Protein AF-A0A9W6ZGN6-F1 (afdb_monomer)

Solvent-accessible surface area (backbone atoms only — not comparable to full-atom values): 25791 Å² total; per-residue (Å²): 91,82,48,74,47,78,44,85,49,78,82,94,48,70,31,32,33,36,46,29,31,39,51,71,54,71,51,73,57,96,90,24,52,32,38,39,39,40,37,37,35,49,91,75,52,91,67,89,81,84,84,66,90,76,52,91,76,38,47,72,23,43,43,41,33,40,36,38,42,34,40,77,48,103,58,26,39,36,41,38,43,40,42,39,45,36,66,83,51,76,71,81,54,70,70,57,54,53,50,54,52,52,54,51,51,53,52,50,52,50,49,55,60,72,64,68,60,94,90,59,56,74,50,79,46,83,48,81,49,81,52,60,73,59,92,75,60,66,71,59,49,67,66,42,50,60,62,65,48,44,51,58,51,52,48,55,59,67,72,49,56,57,70,60,53,49,51,47,54,36,50,55,44,18,48,42,54,67,73,51,52,78,77,58,86,78,53,74,66,57,50,51,49,45,49,55,52,47,51,63,52,52,55,57,61,73,44,77,81,68,59,43,81,47,90,49,95,48,91,73,40,48,34,32,35,36,74,50,72,40,82,88,79,65,33,54,37,38,37,37,38,29,39,38,72,36,63,34,45,48,38,51,56,50,25,51,64,70,57,64,76,40,68,69,51,45,49,46,31,46,77,74,60,35,33,77,49,71,50,76,47,76,75,57,99,48,32,30,40,41,35,41,29,33,41,83,84,49,89,93,59,55,33,37,33,41,44,23,43,32,41,47,46,68,82,53,100,50,33,39,38,39,32,30,37,68,42,91,73,92,74,83,70,81,80,60,84,84,86,62,54,80,40,77,29,46,49,38,37,39,36,42,30,34,56,49,75,60,56,95,87,34,45,23,18,38,38,42,40,38,37,39,37,31,68,68,62,93,75,56,71,71,57,50,59,56,48,49,52,60,58,49,46,52,57,53,55,54,40,63,71,42,62,47,64,70,58,54,52,50,51,51,52,51,52,54,49,52,52,52,51,54,52,48,52,53,51,49,50,52,49,52,51,55,51,53,57,52,54,71,68,70,63,88,78,74,78,95,74,90,80,85,75,81,87,128

Structure (mmCIF, N/CA/C/O backbone):
data_AF-A0A9W6ZGN6-F1
#
_entry.id   AF-A0A9W6ZGN6-F1
#
loop_
_atom_site.group_PDB
_atom_site.id
_atom_site.type_symbol
_atom_site.label_atom_id
_atom_site.label_alt_id
_atom_site.label_comp_id
_atom_site.label_asym_id
_atom_site.label_entity_id
_atom_site.label_seq_id
_atom_site.pdbx_PDB_ins_code
_atom_site.Cartn_x
_atom_site.Cartn_y
_atom_site.Cartn_z
_atom_site.occupancy
_atom_site.B_iso_or_equiv
_atom_site.auth_seq_id
_atom_site.auth_comp_id
_atom_site.auth_asym_id
_atom_site.auth_atom_id
_atom_site.pdbx_PDB_model_num
ATOM 1 N N . MET A 1 1 ? 39.807 -10.644 -32.190 1.00 73.75 1 MET A N 1
ATOM 2 C CA . MET A 1 1 ? 38.924 -11.715 -32.711 1.00 73.75 1 MET A CA 1
ATOM 3 C C . MET A 1 1 ? 38.184 -11.193 -33.936 1.00 73.75 1 MET A C 1
ATOM 5 O O . MET A 1 1 ? 37.802 -10.031 -33.918 1.00 73.75 1 MET A O 1
ATOM 9 N N . GLN A 1 2 ? 38.029 -11.990 -34.997 1.00 80.31 2 GLN A N 1
ATOM 10 C CA . GLN A 1 2 ? 37.271 -11.588 -36.193 1.00 80.31 2 GLN A CA 1
ATOM 11 C C . GLN A 1 2 ? 35.800 -11.990 -36.040 1.00 80.31 2 GLN A C 1
ATOM 13 O O . GLN A 1 2 ? 35.505 -13.043 -35.476 1.00 80.31 2 GLN A O 1
ATOM 18 N N . TYR A 1 3 ? 34.887 -11.147 -36.510 1.00 76.69 3 TYR A N 1
ATOM 19 C CA . TYR A 1 3 ? 33.446 -11.337 -36.420 1.00 76.69 3 TYR A CA 1
ATOM 20 C C . TYR A 1 3 ? 32.774 -10.903 -37.719 1.00 76.69 3 TYR A C 1
ATOM 22 O O . TYR A 1 3 ? 32.957 -9.780 -38.192 1.00 76.69 3 TYR A O 1
ATOM 30 N N . SER A 1 4 ? 31.935 -11.784 -38.247 1.00 79.25 4 SER A N 1
ATOM 31 C CA . SER A 1 4 ? 31.169 -11.524 -39.456 1.00 79.25 4 SER A CA 1
ATOM 32 C C . SER A 1 4 ? 29.692 -11.750 -39.207 1.00 79.25 4 SER A C 1
ATOM 34 O O . SER A 1 4 ? 29.287 -12.734 -38.584 1.00 79.25 4 SER A O 1
ATOM 36 N N . ARG A 1 5 ? 28.869 -10.829 -39.704 1.00 78.81 5 ARG A N 1
ATOM 37 C CA . ARG A 1 5 ? 27.416 -10.920 -39.599 1.00 78.81 5 ARG A CA 1
ATOM 38 C C . ARG A 1 5 ? 26.748 -10.350 -40.835 1.00 78.81 5 ARG A C 1
ATOM 40 O O . ARG A 1 5 ? 26.954 -9.184 -41.156 1.00 78.81 5 ARG A O 1
ATOM 47 N N . SER A 1 6 ? 25.860 -11.123 -41.444 1.00 78.00 6 SER A N 1
ATOM 48 C CA . SER A 1 6 ? 24.942 -10.613 -42.457 1.00 78.00 6 SER A CA 1
ATOM 49 C C . SER A 1 6 ? 23.649 -10.076 -41.830 1.00 78.00 6 SER A C 1
ATOM 51 O O . SER A 1 6 ? 23.173 -10.544 -40.787 1.00 78.00 6 SER A O 1
ATOM 53 N N . ILE A 1 7 ? 23.085 -9.043 -42.449 1.00 75.69 7 ILE A N 1
ATOM 54 C CA . ILE A 1 7 ? 21.781 -8.473 -42.128 1.00 75.69 7 ILE A CA 1
ATOM 55 C C . ILE A 1 7 ? 20.978 -8.395 -43.419 1.00 75.69 7 ILE A C 1
ATOM 57 O O . ILE A 1 7 ? 21.352 -7.677 -44.346 1.00 75.69 7 ILE A O 1
ATOM 61 N N . LYS A 1 8 ? 19.842 -9.095 -43.430 1.00 80.31 8 LYS A N 1
ATOM 62 C CA . LYS A 1 8 ? 18.859 -8.992 -44.502 1.00 80.31 8 LYS A CA 1
ATOM 63 C C . LYS A 1 8 ? 18.108 -7.671 -44.400 1.00 80.31 8 LYS A C 1
ATOM 65 O O . LYS A 1 8 ? 17.546 -7.384 -43.338 1.00 80.31 8 LYS A O 1
ATOM 70 N N . LEU A 1 9 ? 18.113 -6.871 -45.464 1.00 75.56 9 LEU A N 1
ATOM 71 C CA . LEU A 1 9 ? 17.371 -5.608 -45.501 1.00 75.56 9 LEU A CA 1
ATOM 72 C C . LEU A 1 9 ? 15.983 -5.812 -46.141 1.00 75.56 9 LEU A C 1
ATOM 74 O O . LEU A 1 9 ? 15.814 -6.681 -46.993 1.00 75.56 9 LEU A O 1
ATOM 78 N N . PRO A 1 10 ? 14.949 -5.067 -45.713 1.00 70.50 10 PRO A N 1
ATOM 79 C CA . PRO A 1 10 ? 13.613 -5.164 -46.297 1.00 70.50 10 PRO A CA 1
ATOM 80 C C . PRO A 1 10 ? 13.548 -4.508 -47.684 1.00 70.50 10 PRO A C 1
ATOM 82 O O . PRO A 1 10 ? 14.237 -3.525 -47.939 1.00 70.50 10 PRO A O 1
ATOM 85 N N . GLY A 1 11 ? 12.643 -4.975 -48.548 1.00 73.19 11 GLY A N 1
ATOM 86 C CA . GLY A 1 11 ? 12.427 -4.405 -49.886 1.00 73.19 11 GLY A CA 1
ATOM 87 C C . GLY A 1 11 ? 13.507 -4.809 -50.897 1.00 73.19 11 GLY A C 1
ATOM 88 O O . GLY A 1 11 ? 14.038 -5.910 -50.818 1.00 73.19 11 GLY A O 1
ATOM 89 N N . ASN A 1 12 ? 13.829 -3.913 -51.839 1.00 74.88 12 ASN A N 1
ATOM 90 C CA . ASN A 1 12 ? 14.823 -4.150 -52.903 1.00 74.88 12 ASN A CA 1
ATOM 91 C C . ASN A 1 12 ? 16.259 -3.761 -52.495 1.00 74.88 12 ASN A C 1
ATOM 93 O O . ASN A 1 12 ? 17.133 -3.629 -53.349 1.00 74.88 12 ASN A O 1
ATOM 97 N N . PHE A 1 13 ? 16.508 -3.516 -51.205 1.00 74.62 13 PHE A N 1
ATOM 98 C CA . PHE A 1 13 ? 17.852 -3.220 -50.719 1.00 74.62 13 PHE A CA 1
ATOM 99 C C . PHE A 1 13 ? 18.679 -4.502 -50.663 1.00 74.62 13 PHE A C 1
ATOM 101 O O . PHE A 1 13 ? 18.241 -5.503 -50.105 1.00 74.62 13 PHE A O 1
ATOM 108 N N . GLN A 1 14 ? 19.892 -4.449 -51.206 1.00 78.44 14 GLN A N 1
ATOM 109 C CA . GLN A 1 14 ? 20.834 -5.562 -51.128 1.00 78.44 14 GLN A CA 1
ATOM 110 C C . GLN A 1 14 ? 21.234 -5.841 -49.668 1.00 78.44 14 GLN A C 1
ATOM 112 O O . GLN A 1 14 ? 21.348 -4.917 -48.856 1.00 78.44 14 GLN A O 1
ATOM 117 N N . ASP A 1 15 ? 21.473 -7.103 -49.324 1.00 82.94 15 ASP A N 1
ATOM 118 C CA . ASP A 1 15 ? 21.840 -7.493 -47.961 1.00 82.94 15 ASP A CA 1
ATOM 119 C C . ASP A 1 15 ? 23.188 -6.892 -47.541 1.00 82.94 15 ASP A C 1
ATOM 121 O O . ASP A 1 15 ? 24.050 -6.589 -48.373 1.00 82.94 15 ASP A O 1
ATOM 125 N N . ARG A 1 16 ? 23.355 -6.672 -46.231 1.00 81.12 16 ARG A N 1
ATOM 126 C CA . ARG A 1 16 ? 24.568 -6.073 -45.664 1.00 81.12 16 ARG A CA 1
ATOM 127 C C . ARG A 1 16 ? 25.416 -7.099 -44.956 1.00 81.12 16 ARG A C 1
ATOM 129 O O . ARG A 1 16 ? 24.935 -7.750 -44.032 1.00 81.12 16 ARG A O 1
ATOM 136 N N . LEU A 1 17 ? 26.688 -7.175 -45.325 1.00 82.19 17 LEU A N 1
ATOM 137 C CA . LEU A 1 17 ? 27.690 -7.924 -44.582 1.00 82.19 17 LEU A CA 1
ATOM 138 C C . LEU A 1 17 ? 28.485 -6.957 -43.705 1.00 82.19 17 LEU A C 1
ATOM 140 O O . LEU A 1 17 ? 29.066 -5.996 -44.197 1.00 82.19 17 LEU A O 1
ATOM 144 N N . PHE A 1 18 ? 28.515 -7.213 -42.404 1.00 78.69 18 PHE A N 1
ATOM 145 C CA . PHE A 1 18 ? 29.391 -6.529 -41.464 1.00 78.69 18 PHE A CA 1
ATOM 146 C C . PHE A 1 18 ? 30.552 -7.446 -41.130 1.00 78.69 18 PHE A C 1
ATOM 148 O O . PHE A 1 18 ? 30.369 -8.423 -40.404 1.00 78.69 18 PHE A O 1
ATOM 155 N N . ASN A 1 19 ? 31.731 -7.102 -41.639 1.00 79.56 19 ASN A N 1
ATOM 156 C CA . ASN A 1 19 ? 32.986 -7.719 -41.236 1.00 79.56 19 ASN A CA 1
ATOM 157 C C . ASN A 1 19 ? 33.715 -6.749 -40.314 1.00 79.56 19 ASN A C 1
ATOM 159 O O . ASN A 1 19 ? 34.104 -5.648 -40.718 1.00 79.56 19 ASN A O 1
ATOM 163 N N . CYS A 1 20 ? 33.890 -7.153 -39.065 1.00 79.62 20 CYS A N 1
ATOM 164 C CA . CYS A 1 20 ? 34.658 -6.400 -38.094 1.00 79.62 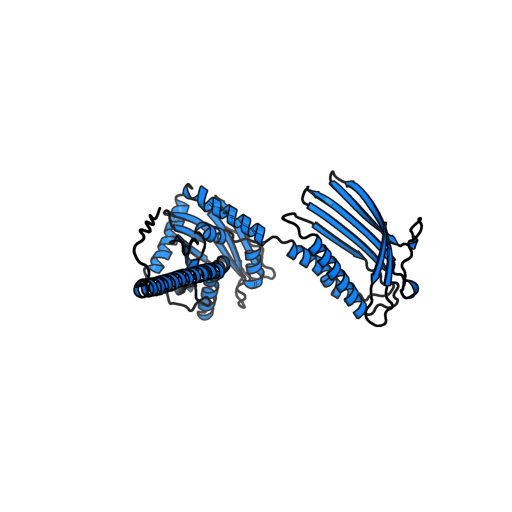20 CYS A CA 1
ATOM 165 C C . CYS A 1 20 ? 35.603 -7.320 -37.335 1.00 79.62 20 CYS A C 1
ATOM 167 O O . CYS A 1 20 ? 35.461 -8.541 -37.304 1.00 79.62 20 CYS A O 1
ATOM 169 N N . TRP A 1 21 ? 36.585 -6.714 -36.697 1.00 79.38 21 TRP A N 1
ATOM 170 C CA . TRP A 1 21 ? 37.347 -7.365 -35.655 1.00 79.38 21 TRP A CA 1
ATOM 171 C C . TRP A 1 21 ? 37.118 -6.600 -34.367 1.00 79.38 21 TRP A C 1
ATOM 173 O O . TRP A 1 21 ? 36.832 -5.403 -34.372 1.00 79.38 21 TRP A O 1
ATOM 183 N N . PHE A 1 22 ? 37.206 -7.304 -33.253 1.00 79.62 22 PHE A N 1
ATOM 184 C CA . PHE A 1 22 ? 37.169 -6.666 -31.957 1.00 79.62 22 PHE A CA 1
ATOM 185 C C . PHE A 1 22 ? 38.356 -7.080 -31.108 1.00 79.62 22 PHE A C 1
ATOM 187 O O . PHE A 1 22 ? 38.892 -8.192 -31.228 1.00 79.62 22 PHE A O 1
ATOM 194 N N . THR A 1 23 ? 38.753 -6.147 -30.261 1.00 77.81 23 THR A N 1
ATOM 195 C CA . THR A 1 23 ? 39.774 -6.302 -29.236 1.00 77.81 23 THR A CA 1
ATOM 196 C C . THR A 1 23 ? 39.197 -5.857 -27.905 1.00 77.81 23 THR A C 1
ATOM 198 O O . THR A 1 23 ? 38.184 -5.156 -27.862 1.00 77.81 23 THR A O 1
ATOM 201 N N . TRP A 1 24 ? 39.811 -6.291 -26.820 1.00 83.38 24 TRP A N 1
ATOM 202 C CA . TRP A 1 24 ? 39.390 -5.929 -25.481 1.00 83.38 24 TRP A CA 1
ATOM 203 C C . TRP A 1 24 ? 40.601 -5.660 -24.608 1.00 83.38 24 TRP A C 1
ATOM 205 O O . TRP A 1 24 ? 41.683 -6.188 -24.856 1.00 83.38 24 TRP A O 1
ATOM 215 N N . ASP A 1 25 ? 40.387 -4.844 -23.589 1.00 83.75 25 ASP A N 1
ATOM 216 C CA . ASP A 1 25 ? 41.370 -4.558 -22.555 1.00 83.75 25 ASP A CA 1
ATOM 217 C C . ASP A 1 25 ? 40.647 -4.246 -21.238 1.00 83.75 25 ASP A C 1
ATOM 219 O O . ASP A 1 25 ? 39.412 -4.262 -21.171 1.00 83.75 25 ASP A O 1
ATOM 223 N N . HIS A 1 26 ? 41.399 -3.974 -20.179 1.00 85.38 26 HIS A N 1
ATOM 224 C CA . HIS A 1 26 ? 40.857 -3.474 -18.931 1.00 85.38 26 HIS A CA 1
ATOM 225 C C . HIS A 1 26 ? 41.850 -2.564 -18.211 1.00 85.38 26 HIS A C 1
ATOM 227 O O . HIS A 1 26 ? 43.061 -2.695 -18.359 1.00 85.38 26 HIS A O 1
ATOM 233 N N . TRP A 1 27 ? 41.327 -1.677 -17.376 1.00 87.62 27 TRP A N 1
ATOM 234 C CA . TRP A 1 27 ? 42.125 -0.871 -16.461 1.00 87.62 27 TRP A CA 1
ATOM 235 C C . TRP A 1 27 ? 41.401 -0.691 -15.130 1.00 87.62 27 TRP A C 1
ATOM 237 O O . TRP A 1 27 ? 40.274 -1.154 -14.942 1.00 87.62 27 TRP A O 1
ATOM 247 N N . ILE A 1 28 ? 42.082 -0.042 -14.189 1.00 86.44 28 ILE A N 1
ATOM 248 C CA . ILE A 1 28 ? 41.510 0.369 -12.910 1.00 86.44 28 ILE A CA 1
ATOM 249 C C . ILE A 1 28 ? 41.351 1.888 -12.946 1.00 86.44 28 ILE A C 1
ATOM 251 O O . ILE A 1 28 ? 42.313 2.605 -13.211 1.00 86.44 28 ILE A O 1
ATOM 255 N N . GLU A 1 29 ? 40.142 2.370 -12.685 1.00 81.94 29 GLU A N 1
ATOM 256 C CA . GLU A 1 29 ? 39.792 3.787 -12.583 1.00 81.94 29 GLU A CA 1
ATOM 257 C C . GLU A 1 29 ? 39.099 3.996 -11.238 1.00 81.94 29 GLU A C 1
ATOM 259 O O . GLU A 1 29 ? 38.114 3.324 -10.952 1.00 81.94 29 GLU A O 1
ATOM 264 N N . ASP A 1 30 ? 39.630 4.874 -10.387 1.00 82.94 30 ASP A N 1
ATOM 265 C CA . ASP A 1 30 ? 39.085 5.148 -9.046 1.00 82.94 30 ASP A CA 1
ATOM 266 C C . ASP A 1 30 ? 38.895 3.890 -8.169 1.00 82.94 30 ASP A C 1
ATOM 268 O O . ASP A 1 30 ? 37.929 3.761 -7.420 1.00 82.94 30 ASP A O 1
ATOM 272 N N . GLY A 1 31 ? 39.809 2.917 -8.283 1.00 79.06 31 GLY A N 1
ATOM 273 C CA . GLY A 1 31 ? 39.731 1.638 -7.559 1.00 79.06 31 GLY A CA 1
ATOM 274 C C . GLY A 1 31 ? 38.715 0.641 -8.131 1.00 79.06 31 GLY A C 1
ATOM 275 O O . GLY A 1 31 ? 38.581 -0.461 -7.604 1.00 79.06 31 GLY A O 1
ATOM 276 N N . GLN A 1 32 ? 38.036 0.994 -9.223 1.00 76.75 32 GLN A N 1
ATOM 277 C CA . GLN A 1 32 ? 37.038 0.179 -9.905 1.00 76.75 32 GLN A CA 1
ATOM 278 C C . GLN A 1 32 ? 37.588 -0.403 -11.205 1.00 76.75 32 GLN A C 1
ATOM 280 O O . GLN A 1 32 ? 38.301 0.267 -11.955 1.00 76.75 32 GLN A O 1
ATOM 285 N N . LYS A 1 33 ? 37.252 -1.663 -11.497 1.00 80.19 33 LYS A N 1
ATOM 286 C CA . LYS A 1 33 ? 37.710 -2.335 -12.715 1.00 80.19 33 LYS A CA 1
ATOM 287 C C . LYS A 1 33 ? 36.832 -1.940 -13.897 1.00 80.19 33 LYS A C 1
ATOM 289 O O . LYS A 1 33 ? 35.614 -2.107 -13.864 1.00 80.19 33 LYS A O 1
ATOM 294 N N . VAL A 1 34 ? 37.456 -1.441 -14.957 1.00 80.19 34 VAL A N 1
ATOM 295 C CA . VAL A 1 34 ? 36.787 -1.060 -16.201 1.00 80.19 34 VAL A CA 1
ATOM 296 C C . VAL A 1 34 ? 37.272 -1.963 -17.318 1.00 80.19 34 VAL A C 1
ATOM 298 O O . VAL A 1 34 ? 38.468 -2.073 -17.563 1.00 80.19 34 VAL A O 1
ATOM 301 N N . TYR A 1 35 ? 36.338 -2.604 -18.004 1.00 79.00 35 TYR A N 1
ATOM 302 C CA . TYR A 1 35 ? 36.587 -3.430 -19.175 1.00 79.00 35 TYR A CA 1
ATOM 303 C C . TYR A 1 35 ? 36.174 -2.678 -20.429 1.00 79.00 35 TYR A C 1
ATOM 305 O O . TYR A 1 35 ? 35.112 -2.057 -20.463 1.00 79.00 35 TYR A O 1
ATOM 313 N N . ILE A 1 36 ? 36.971 -2.786 -21.484 1.00 81.06 36 ILE A N 1
ATOM 314 C CA . ILE A 1 36 ? 36.675 -2.197 -22.785 1.00 81.06 36 ILE A CA 1
ATOM 315 C C . ILE A 1 36 ? 36.623 -3.273 -23.852 1.00 81.06 36 ILE A C 1
ATOM 317 O O . ILE A 1 36 ? 37.445 -4.182 -23.876 1.00 81.06 36 ILE A O 1
ATOM 321 N N . ILE A 1 37 ? 35.659 -3.155 -24.758 1.00 78.25 37 ILE A N 1
ATOM 322 C CA . ILE A 1 37 ? 35.593 -3.943 -25.984 1.00 78.25 37 ILE A CA 1
ATOM 323 C C . ILE A 1 37 ? 35.454 -2.959 -27.140 1.00 78.25 37 ILE A C 1
ATOM 325 O O . ILE A 1 37 ? 34.450 -2.254 -27.251 1.00 78.25 37 ILE A O 1
ATOM 329 N N . ALA A 1 38 ? 36.471 -2.903 -27.990 1.00 80.25 38 ALA A N 1
ATOM 330 C CA . ALA A 1 38 ? 36.510 -2.048 -29.164 1.00 80.25 38 ALA A CA 1
ATOM 331 C C . ALA A 1 38 ? 36.231 -2.877 -30.419 1.00 80.25 38 ALA A C 1
ATOM 333 O O . ALA A 1 38 ? 36.852 -3.915 -30.633 1.00 80.25 38 ALA A O 1
ATOM 334 N N . PHE A 1 39 ? 35.304 -2.406 -31.246 1.00 81.50 39 PHE A N 1
ATOM 335 C CA . PHE A 1 39 ? 34.928 -2.975 -32.535 1.00 81.50 39 PHE A CA 1
ATOM 336 C C . PHE A 1 39 ? 35.465 -2.074 -33.644 1.00 81.50 39 PHE A C 1
ATOM 338 O O . PHE A 1 39 ? 35.118 -0.891 -33.693 1.00 81.50 39 PHE A O 1
ATOM 345 N N . CYS A 1 40 ? 36.251 -2.644 -34.553 1.00 82.94 40 CYS A N 1
ATOM 346 C CA . CYS A 1 40 ? 36.869 -1.943 -35.671 1.00 82.94 40 CYS A CA 1
ATOM 347 C C . CYS A 1 40 ? 36.529 -2.627 -37.011 1.00 82.94 40 CYS A C 1
ATOM 349 O O . CYS A 1 40 ? 36.368 -3.851 -37.059 1.00 82.94 40 CYS A O 1
ATOM 351 N N . PRO A 1 41 ? 36.428 -1.874 -38.120 1.00 83.88 41 PRO A N 1
ATOM 352 C CA . PRO A 1 41 ? 36.195 -2.432 -39.443 1.00 83.88 41 PRO A CA 1
ATOM 353 C C . PRO A 1 41 ? 37.316 -3.381 -39.857 1.00 83.88 41 PRO A C 1
ATOM 355 O O . PRO A 1 41 ? 38.483 -3.182 -39.515 1.00 83.88 41 PRO A O 1
ATOM 358 N N . MET A 1 42 ? 36.978 -4.387 -40.662 1.00 82.00 42 MET A N 1
ATOM 359 C CA . MET A 1 42 ? 37.970 -5.351 -41.139 1.00 82.00 42 MET A CA 1
ATOM 360 C C . MET A 1 42 ? 39.049 -4.732 -42.042 1.00 82.00 42 MET A C 1
ATOM 362 O O . MET A 1 42 ? 40.153 -5.259 -42.118 1.00 82.00 42 MET A O 1
ATOM 366 N N . SER A 1 43 ? 38.770 -3.584 -42.668 1.00 79.56 43 SER A N 1
ATOM 367 C CA . SER A 1 43 ? 39.756 -2.806 -43.434 1.00 79.56 43 SER A CA 1
ATOM 368 C C . SER A 1 43 ? 40.930 -2.298 -42.593 1.00 79.56 43 SER A C 1
ATOM 370 O O . SER A 1 43 ? 41.966 -1.951 -43.143 1.00 79.56 43 SER A O 1
ATOM 372 N N . GLU A 1 44 ? 40.767 -2.228 -41.271 1.00 82.50 44 GLU A N 1
ATOM 373 C CA . GLU A 1 44 ? 41.797 -1.776 -40.327 1.00 82.50 44 GLU A CA 1
ATOM 374 C C . GLU A 1 44 ? 42.507 -2.952 -39.637 1.00 82.50 44 GLU A C 1
ATOM 376 O O . GLU A 1 44 ? 43.318 -2.752 -38.734 1.00 82.50 44 GLU A O 1
ATOM 381 N N . TYR A 1 45 ? 42.189 -4.194 -40.015 1.00 82.31 45 TYR A N 1
ATOM 382 C CA . TYR A 1 45 ? 42.810 -5.373 -39.430 1.00 82.31 45 TYR A CA 1
ATOM 383 C C . TYR A 1 45 ? 44.171 -5.648 -40.073 1.00 82.31 45 TYR A C 1
ATOM 385 O O . TYR A 1 45 ? 44.266 -5.883 -41.273 1.00 82.31 45 TYR A O 1
ATOM 393 N N . MET A 1 46 ? 45.223 -5.669 -39.255 1.00 79.12 46 MET A N 1
ATOM 394 C CA . MET A 1 46 ? 46.607 -5.865 -39.714 1.00 79.12 46 MET A CA 1
ATOM 395 C C . MET A 1 46 ? 46.995 -7.344 -39.902 1.00 79.12 46 MET A C 1
ATOM 397 O O . MET A 1 46 ? 48.094 -7.638 -40.364 1.00 79.12 46 MET A O 1
ATOM 401 N N . GLY A 1 47 ? 46.127 -8.285 -39.511 1.00 78.50 47 GLY A N 1
ATOM 402 C CA . GLY A 1 47 ? 46.347 -9.726 -39.675 1.00 78.50 47 GLY A CA 1
ATOM 403 C C . GLY A 1 47 ? 45.662 -10.296 -40.920 1.00 78.50 47 GLY A C 1
ATOM 404 O O . GLY A 1 47 ? 45.017 -9.581 -41.680 1.00 78.50 47 GLY A O 1
ATOM 405 N N . THR A 1 48 ? 45.743 -11.613 -41.116 1.00 80.44 48 THR A N 1
ATOM 406 C CA . THR A 1 48 ? 45.092 -12.286 -42.253 1.00 80.44 48 THR A CA 1
ATOM 407 C C . THR A 1 48 ? 43.568 -12.349 -42.066 1.00 80.44 48 THR A C 1
ATOM 409 O O . THR A 1 48 ? 43.103 -12.982 -41.112 1.00 80.44 48 THR A O 1
ATOM 412 N N . PRO A 1 49 ? 42.762 -11.732 -42.952 1.00 74.69 49 PRO A N 1
ATOM 413 C CA . PRO A 1 49 ? 41.308 -11.787 -42.858 1.00 74.69 49 PRO A CA 1
ATOM 414 C C . PRO A 1 49 ? 40.763 -13.178 -43.180 1.00 74.69 49 PRO A C 1
ATOM 416 O O . PRO A 1 49 ? 41.170 -13.807 -44.156 1.00 74.69 49 PRO A O 1
ATOM 419 N N . HIS A 1 50 ? 39.796 -13.637 -42.395 1.00 73.69 50 HIS A N 1
ATOM 420 C CA . HIS A 1 50 ? 38.997 -14.809 -42.707 1.00 73.69 50 HIS A CA 1
ATOM 421 C C . HIS A 1 50 ? 37.923 -14.426 -43.731 1.00 73.69 50 HIS A C 1
ATOM 423 O O . HIS A 1 50 ? 37.183 -13.460 -43.530 1.00 73.69 50 HIS A O 1
ATOM 429 N N . ARG A 1 51 ? 37.847 -15.163 -44.843 1.00 65.81 51 ARG A N 1
ATOM 430 C CA . ARG A 1 51 ? 36.822 -14.945 -45.872 1.00 65.81 51 ARG A CA 1
ATOM 431 C C . ARG A 1 51 ? 35.544 -15.689 -45.510 1.00 65.81 51 ARG A C 1
ATOM 433 O O . ARG A 1 51 ? 35.594 -16.839 -45.085 1.00 65.81 51 ARG A O 1
ATOM 440 N N . VAL A 1 52 ? 34.408 -15.030 -45.706 1.00 67.62 52 VAL A N 1
ATOM 441 C CA . VAL A 1 52 ? 33.080 -15.609 -45.486 1.00 67.62 52 VAL A CA 1
ATOM 442 C C . VAL A 1 52 ? 32.491 -15.970 -46.842 1.00 67.62 52 VAL A C 1
ATOM 444 O O . VAL A 1 52 ? 32.390 -15.111 -47.710 1.00 67.62 52 VAL A O 1
ATOM 447 N N . ASN A 1 53 ? 32.098 -17.229 -47.029 1.00 60.69 53 ASN A N 1
ATOM 448 C CA . ASN A 1 53 ? 31.499 -17.686 -48.285 1.00 60.69 53 ASN A CA 1
ATOM 449 C C . ASN A 1 53 ? 30.168 -16.956 -48.563 1.00 60.69 53 ASN A C 1
ATOM 451 O O . ASN A 1 53 ? 29.310 -16.888 -47.680 1.00 60.69 53 ASN A O 1
ATOM 455 N N . GLY A 1 54 ? 29.976 -16.465 -49.794 1.00 62.94 54 GLY A N 1
ATOM 456 C CA . GLY A 1 54 ? 28.736 -15.809 -50.246 1.00 62.94 54 GLY A CA 1
ATOM 457 C C . GLY A 1 54 ? 28.698 -14.279 -50.103 1.00 62.94 54 GLY A C 1
ATOM 458 O O . GLY A 1 54 ? 27.642 -13.675 -50.310 1.00 62.94 54 GLY A O 1
ATOM 459 N N . ASP A 1 55 ? 29.830 -13.652 -49.775 1.00 67.88 55 ASP A N 1
ATOM 460 C CA . ASP A 1 55 ? 29.993 -12.196 -49.659 1.00 67.88 55 ASP A CA 1
ATOM 461 C C . ASP A 1 55 ? 29.801 -11.437 -50.984 1.00 67.88 55 ASP A C 1
ATOM 463 O O . ASP A 1 55 ? 29.324 -10.306 -50.962 1.00 67.88 55 ASP A O 1
ATOM 467 N N . GLU A 1 56 ? 30.069 -12.076 -52.127 1.00 69.25 56 GLU A N 1
ATOM 468 C CA . GLU A 1 56 ? 29.928 -11.511 -53.483 1.00 69.25 56 GLU A CA 1
ATOM 469 C C . GLU A 1 56 ? 28.524 -10.948 -53.784 1.00 69.25 56 GLU A C 1
ATOM 471 O O . GLU A 1 56 ? 28.364 -10.055 -54.614 1.00 69.25 56 GLU A O 1
ATOM 476 N N . SER A 1 57 ? 27.496 -11.451 -53.092 1.00 73.56 57 SER A N 1
ATOM 477 C CA . SER A 1 57 ? 26.097 -11.035 -53.259 1.00 73.56 57 SER A CA 1
ATOM 478 C C . SER A 1 57 ? 25.656 -9.900 -52.322 1.00 73.56 57 SER A C 1
ATOM 480 O O . SER A 1 57 ? 24.515 -9.437 -52.417 1.00 73.56 57 SER A O 1
ATOM 482 N N . MET A 1 58 ? 26.529 -9.436 -51.421 1.00 78.81 58 MET A N 1
ATOM 483 C CA . MET A 1 58 ? 26.203 -8.496 -50.344 1.00 78.81 58 MET A CA 1
ATOM 484 C C . MET A 1 58 ? 27.021 -7.206 -50.437 1.00 78.81 58 MET A C 1
ATOM 486 O O . MET A 1 58 ? 28.151 -7.187 -50.916 1.00 78.81 58 MET A O 1
ATOM 490 N N . VAL A 1 59 ? 26.471 -6.107 -49.915 1.00 80.75 59 VAL A N 1
ATOM 491 C CA . VAL A 1 59 ? 27.213 -4.845 -49.775 1.00 80.75 59 VAL A CA 1
ATOM 492 C C . VAL A 1 59 ? 27.879 -4.804 -48.404 1.00 80.75 59 VAL A C 1
ATOM 494 O O . VAL A 1 59 ? 27.235 -5.055 -47.381 1.00 80.75 59 VAL A O 1
ATOM 497 N N . LEU A 1 60 ? 29.165 -4.455 -48.366 1.00 77.94 60 LEU A N 1
ATOM 498 C CA . LEU A 1 60 ? 29.902 -4.315 -47.115 1.00 77.94 60 LEU A CA 1
ATOM 499 C C . LEU A 1 60 ? 29.419 -3.073 -46.347 1.00 77.94 60 LEU A C 1
ATOM 501 O O . LEU A 1 60 ? 29.509 -1.948 -46.838 1.00 77.94 60 LEU A O 1
ATOM 505 N N . GLY A 1 61 ? 28.914 -3.293 -45.135 1.00 74.69 61 GLY A N 1
ATOM 506 C CA . GLY A 1 61 ? 28.683 -2.249 -44.139 1.00 74.69 61 GLY A CA 1
ATOM 507 C C . GLY A 1 61 ? 29.873 -2.140 -43.188 1.00 74.69 61 GLY A C 1
ATOM 508 O O . GLY A 1 61 ? 30.573 -3.125 -42.937 1.00 74.69 61 GLY A O 1
ATOM 509 N N . THR A 1 62 ? 30.093 -0.955 -42.620 1.00 75.88 62 THR A N 1
ATOM 510 C CA . THR A 1 62 ? 31.149 -0.747 -41.621 1.00 75.88 62 THR A CA 1
ATOM 511 C C . THR A 1 62 ? 30.553 -0.466 -40.250 1.00 75.88 62 THR A C 1
ATOM 513 O O . THR A 1 62 ? 29.480 0.120 -40.102 1.00 75.88 62 THR A O 1
ATOM 516 N N . THR A 1 63 ? 31.235 -0.928 -39.206 1.00 76.75 63 THR A N 1
ATOM 517 C CA . THR A 1 63 ? 30.890 -0.556 -37.838 1.00 76.75 63 THR A CA 1
ATOM 518 C C . THR A 1 63 ? 32.144 -0.256 -37.044 1.00 76.75 63 THR A C 1
ATOM 520 O O . THR A 1 63 ? 33.142 -0.971 -37.135 1.00 76.75 63 THR A O 1
ATOM 523 N N . ARG A 1 64 ? 32.062 0.815 -36.260 1.00 79.25 64 ARG A N 1
ATOM 524 C CA . ARG A 1 64 ? 33.028 1.185 -35.233 1.00 79.25 64 ARG A CA 1
ATOM 525 C C . ARG A 1 64 ? 32.282 1.304 -33.924 1.00 79.25 64 ARG A C 1
ATOM 527 O O . ARG A 1 64 ? 31.220 1.920 -33.882 1.00 79.25 64 ARG A O 1
ATOM 534 N N . GLY A 1 65 ? 32.799 0.725 -32.857 1.00 75.12 65 GLY A N 1
ATOM 535 C CA . GLY A 1 65 ? 32.106 0.789 -31.582 1.00 75.12 65 GLY A CA 1
ATOM 536 C C . GLY A 1 65 ? 33.008 0.564 -30.393 1.00 75.12 65 GLY A C 1
ATOM 537 O O . GLY A 1 65 ? 34.059 -0.051 -30.501 1.00 75.12 65 GLY A O 1
ATOM 538 N N . LEU A 1 66 ? 32.553 1.056 -29.255 1.00 76.38 66 LEU A N 1
ATOM 539 C CA . LEU A 1 66 ? 33.176 0.914 -27.963 1.00 76.38 66 LEU A CA 1
ATOM 540 C C . LEU A 1 66 ? 32.125 0.463 -26.961 1.00 76.38 66 LEU A C 1
ATOM 542 O O . LEU A 1 66 ? 31.049 1.058 -26.862 1.00 76.38 66 LEU A O 1
ATOM 546 N N . HIS A 1 67 ? 32.426 -0.592 -26.226 1.00 72.50 67 HIS A N 1
ATOM 547 C CA . HIS A 1 67 ? 31.668 -0.992 -25.056 1.00 72.50 67 HIS A CA 1
ATOM 548 C C . HIS A 1 67 ? 32.576 -0.826 -23.841 1.00 72.50 67 HIS A C 1
ATOM 550 O O . HIS A 1 67 ? 33.679 -1.360 -23.843 1.00 72.50 67 HIS A O 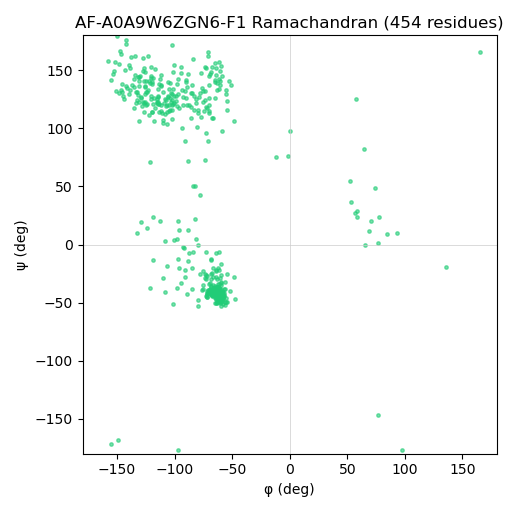1
ATOM 556 N N . LEU A 1 68 ? 32.109 -0.114 -22.824 1.00 72.06 68 LEU A N 1
ATOM 557 C CA . LEU A 1 68 ? 32.769 0.031 -21.533 1.00 72.06 68 LEU A CA 1
ATOM 558 C C . LEU A 1 68 ? 31.904 -0.628 -20.471 1.00 72.06 68 LEU A C 1
ATOM 560 O O . LEU A 1 68 ? 30.721 -0.315 -20.381 1.00 72.06 68 LEU A O 1
ATOM 564 N N . LEU A 1 69 ? 32.474 -1.528 -19.683 1.00 70.75 69 LEU A N 1
ATOM 565 C CA . LEU A 1 69 ? 31.821 -2.129 -18.528 1.00 70.75 69 LEU A CA 1
ATOM 566 C C . LEU A 1 69 ? 32.623 -1.754 -17.285 1.00 70.75 69 LEU A C 1
ATOM 568 O O . LEU A 1 69 ? 33.719 -2.270 -17.090 1.00 70.75 69 LEU A O 1
ATOM 572 N N . LYS A 1 70 ? 32.095 -0.844 -16.470 1.00 74.56 70 LYS A N 1
ATOM 573 C CA . LYS A 1 70 ? 32.710 -0.383 -15.222 1.00 74.56 70 LYS A CA 1
ATOM 574 C C . LYS A 1 70 ? 32.054 -1.082 -14.042 1.00 74.56 70 LYS A C 1
ATOM 576 O O . LYS A 1 70 ? 30.845 -0.989 -13.872 1.00 74.56 70 LYS A O 1
ATOM 581 N N . GLU A 1 71 ? 32.826 -1.794 -13.238 1.00 69.31 71 GLU A N 1
ATOM 582 C CA . GLU A 1 71 ? 32.351 -2.377 -11.984 1.00 69.31 71 GLU A CA 1
ATOM 583 C C . GLU A 1 71 ? 32.211 -1.268 -10.935 1.00 69.31 71 GLU A C 1
ATOM 585 O O . GLU A 1 71 ? 33.196 -0.648 -10.565 1.00 69.31 71 GLU A O 1
ATOM 590 N N . ILE A 1 72 ? 30.996 -0.984 -10.472 1.00 69.62 72 ILE A N 1
ATOM 591 C CA . ILE A 1 72 ? 30.735 0.050 -9.457 1.00 69.62 72 ILE A CA 1
ATOM 592 C C . ILE A 1 72 ? 30.831 -0.559 -8.053 1.00 69.62 72 ILE A C 1
ATOM 594 O O . ILE A 1 72 ? 31.415 0.029 -7.144 1.00 69.62 72 ILE A O 1
ATOM 598 N N . THR A 1 73 ? 30.263 -1.751 -7.877 1.00 63.94 73 THR A N 1
ATOM 599 C CA . THR A 1 73 ? 30.356 -2.573 -6.664 1.00 63.94 73 THR A CA 1
ATOM 600 C C . THR A 1 73 ? 30.469 -4.041 -7.080 1.00 63.94 73 THR A C 1
ATOM 602 O O . THR A 1 73 ? 30.248 -4.358 -8.249 1.00 63.94 73 THR A O 1
ATOM 605 N N . LYS A 1 74 ? 30.721 -4.948 -6.123 1.00 58.56 74 LYS A N 1
ATOM 606 C CA . LYS A 1 74 ? 30.743 -6.410 -6.348 1.00 58.56 74 LYS A CA 1
ATOM 607 C C . LYS A 1 74 ? 29.519 -6.925 -7.130 1.00 58.56 74 LYS A C 1
ATOM 609 O O . LYS A 1 74 ? 29.608 -7.915 -7.849 1.00 58.56 74 LYS A O 1
ATOM 614 N N . ASP A 1 75 ? 28.403 -6.211 -7.000 1.00 54.44 75 ASP A N 1
ATOM 615 C CA . ASP A 1 75 ? 27.076 -6.591 -7.466 1.00 54.44 75 ASP A CA 1
ATOM 616 C C . ASP A 1 75 ? 26.457 -5.543 -8.412 1.00 54.44 75 ASP A C 1
ATOM 618 O O . ASP A 1 75 ? 25.248 -5.544 -8.657 1.00 54.44 75 ASP A O 1
ATOM 622 N N . THR A 1 76 ? 27.248 -4.592 -8.925 1.00 56.44 76 THR A N 1
ATOM 623 C CA . THR A 1 76 ? 26.752 -3.522 -9.805 1.00 56.44 76 THR A CA 1
ATOM 624 C C . THR A 1 76 ? 27.771 -3.132 -10.857 1.00 56.44 76 THR A C 1
ATOM 626 O O . THR A 1 76 ? 28.913 -2.820 -10.536 1.00 56.44 76 THR A O 1
ATOM 629 N N . CYS A 1 77 ? 27.339 -3.056 -12.117 1.00 60.09 77 CYS A N 1
ATOM 630 C CA . CYS A 1 77 ? 28.153 -2.526 -13.204 1.00 60.09 77 CYS A CA 1
ATOM 631 C C . CYS A 1 77 ? 27.436 -1.411 -13.979 1.00 60.09 77 CYS A C 1
ATOM 633 O O . CYS A 1 77 ? 26.205 -1.353 -14.043 1.00 60.09 77 CYS A O 1
ATOM 635 N N . GLU A 1 78 ? 28.229 -0.511 -14.554 1.00 65.44 78 GLU A N 1
ATOM 636 C CA . GLU A 1 78 ? 27.812 0.450 -15.563 1.00 65.44 78 GLU A CA 1
ATOM 637 C C . GLU A 1 78 ? 28.252 -0.034 -16.939 1.00 65.44 78 GLU A C 1
ATOM 639 O O . GLU A 1 78 ? 29.442 -0.221 -17.189 1.00 65.44 78 GLU A O 1
ATOM 644 N N . TRP A 1 79 ? 27.289 -0.231 -17.841 1.00 63.44 79 TRP A N 1
ATOM 645 C CA . TRP A 1 79 ? 27.577 -0.572 -19.229 1.00 63.44 79 TRP A CA 1
ATOM 646 C C . TRP A 1 79 ? 27.310 0.624 -20.137 1.00 63.44 79 TRP A C 1
ATOM 648 O O . TRP A 1 79 ? 26.161 1.035 -20.314 1.00 63.44 79 TRP A O 1
ATOM 658 N N . THR A 1 80 ? 28.380 1.144 -20.737 1.00 69.31 80 THR A N 1
ATOM 659 C CA . THR A 1 80 ? 28.331 2.178 -21.767 1.00 69.31 80 THR A CA 1
ATOM 660 C C . THR A 1 80 ? 28.574 1.568 -23.135 1.00 69.31 80 THR A C 1
ATOM 662 O O . THR A 1 80 ? 29.618 0.971 -23.384 1.00 69.31 80 THR A O 1
ATOM 665 N N . ARG A 1 81 ? 27.630 1.745 -24.058 1.00 65.44 81 ARG A N 1
ATOM 666 C CA . ARG A 1 81 ? 27.795 1.356 -25.465 1.00 65.44 81 ARG A CA 1
ATOM 667 C C . ARG A 1 81 ? 27.760 2.595 -26.342 1.00 65.44 81 ARG A C 1
ATOM 669 O O . ARG A 1 81 ? 26.750 3.289 -26.345 1.00 65.44 81 ARG A O 1
ATOM 676 N N . ALA A 1 82 ? 28.831 2.808 -27.104 1.00 68.38 82 ALA A N 1
ATOM 677 C CA . ALA A 1 82 ? 28.965 3.823 -28.140 1.00 68.38 82 ALA A CA 1
ATOM 678 C C . ALA A 1 82 ? 29.225 3.136 -29.481 1.00 68.38 82 ALA A C 1
ATOM 680 O O . ALA A 1 82 ? 30.251 2.489 -29.647 1.00 68.38 82 ALA A O 1
ATOM 681 N N . GLN A 1 83 ? 28.309 3.225 -30.446 1.00 67.44 83 GLN A N 1
ATOM 682 C CA . GLN A 1 83 ? 28.496 2.547 -31.733 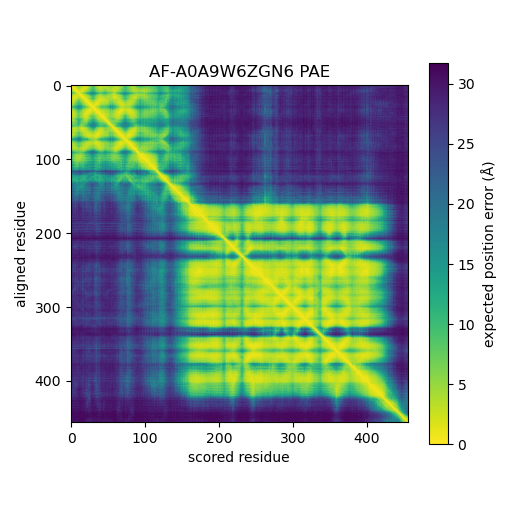1.00 67.44 83 GLN A CA 1
ATOM 683 C C . GLN A 1 83 ? 28.067 3.419 -32.907 1.00 67.44 83 GLN A C 1
ATOM 685 O O . GLN A 1 83 ? 26.975 3.986 -32.891 1.00 67.44 83 GLN A O 1
ATOM 690 N N . CYS A 1 84 ? 28.936 3.463 -33.916 1.00 68.62 84 CYS A N 1
ATOM 691 C CA . CYS A 1 84 ? 28.713 3.999 -35.246 1.00 68.62 84 CYS A CA 1
ATOM 692 C C . CYS A 1 84 ? 28.554 2.842 -36.241 1.00 68.62 84 CYS A C 1
ATOM 694 O O . CYS A 1 84 ? 29.304 1.856 -36.220 1.00 68.62 84 CYS A O 1
ATOM 696 N N . VAL A 1 85 ? 27.544 2.946 -37.094 1.00 69.81 85 VAL A N 1
ATOM 697 C CA . VAL A 1 85 ? 27.232 1.955 -38.123 1.00 69.81 85 VAL A CA 1
ATOM 698 C C . VAL A 1 85 ? 26.995 2.711 -39.416 1.00 69.81 85 VAL A C 1
ATOM 700 O O . VAL A 1 85 ? 26.093 3.542 -39.456 1.00 69.81 85 VAL A O 1
ATOM 703 N N . ASP A 1 86 ? 27.776 2.389 -40.442 1.00 71.88 86 ASP A N 1
ATOM 704 C CA . ASP A 1 86 ? 27.573 2.860 -41.805 1.00 71.88 86 ASP A CA 1
ATOM 705 C C . ASP A 1 86 ? 27.055 1.698 -42.652 1.00 71.88 86 ASP A C 1
ATOM 707 O O . ASP A 1 86 ? 27.688 0.646 -42.794 1.00 71.88 86 ASP A O 1
ATOM 711 N N . LEU A 1 87 ? 25.856 1.888 -43.187 1.00 69.94 87 LEU A N 1
ATOM 712 C CA . LEU A 1 87 ? 25.196 0.918 -44.046 1.00 69.94 87 LEU A CA 1
ATOM 713 C C . LEU A 1 87 ? 25.577 1.093 -45.515 1.00 69.94 87 LEU A C 1
ATOM 715 O O . LEU A 1 87 ? 25.176 0.260 -46.317 1.00 69.94 87 LEU A O 1
ATOM 719 N N . ASN A 1 88 ? 26.307 2.143 -45.889 1.00 71.12 88 ASN A N 1
ATOM 720 C CA . ASN A 1 88 ? 26.656 2.453 -47.270 1.00 71.12 88 ASN A CA 1
ATOM 721 C C . ASN A 1 88 ? 25.398 2.487 -48.172 1.00 71.12 88 ASN A C 1
ATOM 723 O O . ASN A 1 88 ? 25.256 1.709 -49.118 1.00 71.12 88 ASN A O 1
ATOM 727 N N . ILE A 1 89 ? 24.404 3.298 -47.784 1.00 67.00 89 ILE A N 1
ATOM 728 C CA . ILE A 1 89 ? 23.130 3.497 -48.501 1.00 67.00 89 ILE A CA 1
ATOM 729 C C . ILE A 1 89 ? 22.953 4.990 -48.748 1.00 67.00 89 ILE A C 1
ATOM 731 O O . ILE A 1 89 ? 22.904 5.765 -47.795 1.00 67.00 89 ILE A O 1
ATOM 735 N N . SER A 1 90 ? 22.803 5.382 -50.012 1.00 63.62 90 SER A N 1
ATOM 736 C CA . SER A 1 90 ? 22.422 6.741 -50.393 1.00 63.62 90 SER A CA 1
ATOM 737 C C . SER A 1 90 ? 20.899 6.893 -50.357 1.00 63.62 90 SER A C 1
ATOM 739 O O . SER A 1 90 ? 20.172 6.069 -50.906 1.00 63.62 90 SER A O 1
ATOM 741 N N . GLY A 1 91 ? 20.406 7.944 -49.692 1.00 62.12 91 GLY A N 1
ATOM 742 C CA . GLY A 1 91 ? 18.972 8.248 -49.614 1.00 62.12 91 GLY A CA 1
ATOM 743 C C . GLY A 1 91 ? 18.170 7.175 -48.871 1.00 62.12 91 GLY A C 1
ATOM 744 O O . GLY A 1 91 ? 17.550 6.307 -49.479 1.00 62.12 91 GLY A O 1
ATOM 745 N N . VAL A 1 92 ? 18.163 7.226 -47.538 1.00 61.28 92 VAL A N 1
ATOM 746 C CA . VAL A 1 92 ? 17.510 6.197 -46.716 1.00 61.28 92 VAL A CA 1
ATOM 747 C C . VAL A 1 92 ? 16.001 6.461 -46.585 1.00 61.28 92 VAL A C 1
ATOM 749 O O . VAL A 1 92 ? 15.612 7.451 -45.961 1.00 61.28 92 VAL A O 1
ATOM 752 N N . PRO A 1 93 ? 15.118 5.581 -47.099 1.00 65.62 93 PRO A N 1
ATOM 753 C CA . PRO A 1 93 ? 13.679 5.738 -46.925 1.00 65.62 93 PRO A CA 1
ATOM 754 C C . PRO A 1 93 ? 13.240 5.431 -45.488 1.00 65.62 93 PRO A C 1
ATOM 756 O O . PRO A 1 93 ? 13.814 4.595 -44.784 1.00 65.62 93 PRO A O 1
ATOM 759 N N . THR A 1 94 ? 12.146 6.062 -45.062 1.00 58.97 94 THR A N 1
ATOM 760 C CA . THR A 1 94 ? 11.591 5.955 -43.701 1.00 58.97 94 THR A CA 1
ATOM 761 C C . THR A 1 94 ? 11.272 4.515 -43.276 1.00 58.97 94 THR A C 1
ATOM 763 O O . THR A 1 94 ? 11.409 4.167 -42.102 1.00 58.97 94 THR A O 1
ATOM 766 N N . SER A 1 95 ? 10.873 3.650 -44.212 1.00 62.78 95 SER A N 1
ATOM 767 C CA . SER A 1 95 ? 10.599 2.228 -43.957 1.00 62.78 95 SER A CA 1
ATOM 768 C C . SER A 1 95 ? 11.845 1.462 -43.499 1.00 62.78 95 SER A C 1
ATOM 770 O O . SER A 1 95 ? 11.766 0.660 -42.566 1.00 62.78 95 SER A O 1
ATOM 772 N N . LEU A 1 96 ? 13.002 1.758 -44.095 1.00 63.56 96 LEU A N 1
ATOM 773 C CA . LEU A 1 96 ? 14.276 1.140 -43.751 1.00 63.56 96 LEU A CA 1
ATOM 774 C C . LEU A 1 96 ? 14.783 1.626 -42.386 1.00 63.56 96 LEU A C 1
ATOM 776 O O . LEU A 1 96 ? 15.212 0.813 -41.570 1.00 63.56 96 LEU A O 1
ATOM 780 N N . LEU A 1 97 ? 14.634 2.920 -42.079 1.00 61.59 97 LEU A N 1
ATOM 781 C CA . LEU A 1 97 ? 14.930 3.458 -40.742 1.00 61.59 97 LEU A CA 1
ATOM 782 C C . LEU A 1 97 ? 14.079 2.791 -39.651 1.00 61.59 97 LEU A C 1
ATOM 784 O O . LEU A 1 97 ? 14.605 2.406 -38.608 1.00 61.59 97 LEU A O 1
ATOM 788 N N . ASN A 1 98 ? 12.779 2.592 -39.901 1.00 57.88 98 ASN A N 1
ATOM 789 C CA . ASN A 1 98 ? 11.891 1.899 -38.963 1.00 57.88 98 ASN A CA 1
ATOM 790 C C . ASN A 1 98 ? 12.313 0.436 -38.733 1.00 57.88 98 ASN A C 1
ATOM 792 O O . ASN A 1 98 ? 12.258 -0.048 -37.602 1.00 57.88 98 ASN A O 1
ATOM 796 N N . PHE A 1 99 ? 12.738 -0.270 -39.783 1.00 67.44 99 PHE A N 1
ATOM 797 C CA . PHE A 1 99 ? 13.248 -1.638 -39.671 1.00 67.44 99 PHE A CA 1
ATOM 798 C C . PHE A 1 99 ? 14.532 -1.705 -38.835 1.00 67.44 99 PHE A C 1
ATOM 800 O O . PHE A 1 99 ? 14.630 -2.521 -37.917 1.00 67.44 99 PHE A O 1
ATOM 807 N N . LEU A 1 100 ? 15.490 -0.816 -39.108 1.00 64.12 100 LEU A N 1
ATOM 808 C CA . LEU A 1 100 ? 16.753 -0.741 -38.374 1.00 64.12 100 LEU A CA 1
ATOM 809 C C . LEU A 1 100 ? 16.522 -0.416 -36.897 1.00 64.12 100 LEU A C 1
ATOM 811 O O . LEU A 1 100 ? 17.099 -1.076 -36.035 1.00 64.12 100 LEU A O 1
ATOM 815 N N . ALA A 1 101 ? 15.625 0.530 -36.600 1.00 57.22 101 ALA A N 1
ATOM 816 C CA . ALA A 1 101 ? 15.225 0.847 -35.234 1.00 57.22 101 ALA A CA 1
ATOM 817 C C . ALA A 1 101 ? 14.656 -0.390 -34.517 1.00 57.22 101 ALA A C 1
ATOM 819 O O . ALA A 1 101 ? 15.161 -0.760 -33.460 1.00 57.22 101 ALA A O 1
ATOM 820 N N . LYS A 1 102 ? 13.690 -1.101 -35.121 1.00 59.66 102 LYS A N 1
ATOM 821 C CA . LYS A 1 102 ? 13.115 -2.340 -34.556 1.00 59.66 102 LYS A CA 1
ATOM 822 C C . LYS A 1 102 ? 14.159 -3.434 -34.322 1.00 59.66 102 LYS A C 1
ATOM 824 O O . LYS A 1 102 ? 14.115 -4.122 -33.305 1.00 59.66 102 LYS A O 1
ATOM 829 N N . GLN A 1 103 ? 15.114 -3.598 -35.237 1.00 64.94 103 GLN A N 1
ATOM 830 C CA . GLN A 1 103 ? 16.178 -4.588 -35.076 1.00 64.94 103 GLN A CA 1
ATOM 831 C C . GLN A 1 103 ? 17.109 -4.246 -33.899 1.00 64.94 103 GLN A C 1
ATOM 833 O O . GLN A 1 103 ? 17.591 -5.153 -33.218 1.00 64.94 103 GLN A O 1
ATOM 838 N N . GLN A 1 104 ? 17.357 -2.957 -33.641 1.00 59.00 104 GLN A N 1
ATOM 839 C CA . GLN A 1 104 ? 18.103 -2.520 -32.457 1.00 59.00 104 GLN A CA 1
ATOM 840 C C . GLN A 1 104 ? 17.324 -2.817 -31.173 1.00 59.00 104 GLN A C 1
ATOM 842 O O . GLN A 1 104 ? 17.916 -3.384 -30.257 1.00 59.00 104 GLN A O 1
ATOM 847 N N . LEU A 1 105 ? 16.008 -2.550 -31.142 1.00 51.38 105 LEU A N 1
ATOM 848 C CA . LEU A 1 105 ? 15.150 -2.919 -30.005 1.00 51.38 105 LEU A CA 1
ATOM 849 C C . LEU A 1 105 ? 15.267 -4.415 -29.689 1.00 51.38 105 LEU A C 1
ATOM 851 O O . LEU A 1 105 ? 15.545 -4.791 -28.560 1.00 51.38 105 LEU A O 1
ATOM 855 N N . SER A 1 106 ? 15.143 -5.276 -30.705 1.00 56.00 106 SER A N 1
ATOM 856 C CA . SER A 1 106 ? 15.225 -6.733 -30.534 1.00 56.00 106 SER A CA 1
ATOM 857 C C . SER A 1 106 ? 16.584 -7.199 -29.997 1.00 56.00 106 SER A C 1
ATOM 859 O O . SER A 1 106 ? 16.640 -8.106 -29.168 1.00 56.00 106 SER A O 1
ATOM 861 N N . LYS A 1 107 ? 17.691 -6.578 -30.424 1.00 57.84 107 LYS A N 1
ATOM 862 C CA . LYS A 1 107 ? 19.023 -6.893 -29.882 1.00 57.84 107 LYS A CA 1
ATOM 863 C C . LYS A 1 107 ? 19.147 -6.471 -28.425 1.00 57.84 107 LYS A C 1
ATOM 865 O O . LYS A 1 107 ? 19.742 -7.216 -27.655 1.00 57.84 107 LYS A O 1
ATOM 870 N N . THR A 1 108 ? 18.587 -5.327 -28.046 1.00 51.16 108 THR A N 1
ATOM 871 C CA . THR A 1 108 ? 18.583 -4.904 -26.646 1.00 51.16 108 THR A CA 1
ATOM 872 C C . THR A 1 108 ? 17.677 -5.791 -25.796 1.00 51.16 108 THR A C 1
ATOM 874 O O . THR A 1 108 ? 18.110 -6.197 -24.727 1.00 51.16 108 THR A O 1
ATOM 877 N N . ASN A 1 109 ? 16.518 -6.221 -26.308 1.00 49.84 109 ASN A N 1
ATOM 878 C CA . ASN A 1 109 ? 15.653 -7.201 -25.640 1.00 49.84 109 ASN A CA 1
ATOM 879 C C . ASN A 1 109 ? 16.361 -8.551 -25.439 1.00 49.84 109 ASN A C 1
ATOM 881 O O . ASN A 1 109 ? 16.241 -9.184 -24.399 1.00 49.84 109 ASN A O 1
ATOM 885 N N . LYS A 1 110 ? 17.180 -8.982 -26.403 1.00 54.47 110 LYS A N 1
ATOM 886 C CA . LYS A 1 110 ? 17.994 -10.197 -26.254 1.00 54.47 110 LYS A CA 1
ATOM 887 C C . LYS A 1 110 ? 19.108 -10.031 -25.216 1.00 54.47 110 LYS A C 1
ATOM 889 O O . LYS A 1 110 ? 19.475 -10.978 -24.531 1.00 54.47 110 LYS A O 1
ATOM 894 N N . VAL A 1 111 ? 19.662 -8.827 -25.097 1.00 52.91 111 VAL A N 1
ATOM 895 C CA . VAL A 1 111 ? 20.622 -8.503 -24.040 1.00 52.91 111 VAL A CA 1
ATOM 896 C C . VAL A 1 111 ? 19.925 -8.449 -22.668 1.00 52.91 111 VAL A C 1
ATOM 898 O O . VAL A 1 111 ? 20.454 -8.998 -21.708 1.00 52.91 111 VAL A O 1
ATOM 901 N N . GLN A 1 112 ? 18.708 -7.906 -22.601 1.00 48.06 112 GLN A N 1
ATOM 902 C CA . GLN A 1 112 ? 17.796 -7.943 -21.450 1.00 48.06 112 GLN A CA 1
ATOM 903 C C . GLN A 1 112 ? 17.473 -9.386 -21.011 1.00 48.06 112 GLN A C 1
ATOM 905 O O . GLN A 1 112 ? 17.537 -9.681 -19.822 1.00 48.06 112 GLN A O 1
ATOM 910 N N . GLU A 1 113 ? 17.208 -10.306 -21.945 1.00 47.91 113 GLU A N 1
ATOM 911 C CA . GLU A 1 113 ? 17.005 -11.733 -21.645 1.00 47.91 113 GLU A CA 1
ATOM 912 C C . GLU A 1 113 ? 18.286 -12.423 -21.150 1.00 47.91 113 GLU A C 1
ATOM 914 O O . GLU A 1 113 ? 18.243 -13.206 -20.204 1.00 47.91 113 GLU A O 1
ATOM 919 N N . ASN A 1 114 ? 19.439 -12.119 -21.756 1.00 47.03 114 ASN A N 1
ATOM 920 C CA . ASN A 1 114 ? 20.718 -12.746 -21.407 1.00 47.03 114 ASN A CA 1
ATOM 921 C C . ASN A 1 114 ? 21.285 -12.274 -20.054 1.00 47.03 114 ASN A C 1
ATOM 923 O O . ASN A 1 114 ? 22.043 -13.012 -19.424 1.00 47.03 114 ASN A O 1
ATOM 927 N N . PHE A 1 115 ? 20.935 -11.063 -19.606 1.00 49.72 115 PHE A N 1
ATOM 928 C CA . PHE A 1 115 ? 21.327 -10.516 -18.298 1.00 49.72 115 PHE A CA 1
ATOM 929 C C . PHE A 1 115 ? 20.265 -10.708 -17.204 1.00 49.72 115 PHE A C 1
ATOM 931 O O . PHE A 1 115 ? 20.391 -10.145 -16.119 1.00 49.72 115 PHE A O 1
ATOM 938 N N . ARG A 1 116 ? 19.247 -11.540 -17.445 1.00 46.94 116 ARG A N 1
ATOM 939 C CA . ARG A 1 116 ? 18.261 -11.969 -16.445 1.00 46.94 116 ARG A CA 1
ATOM 940 C C . ARG A 1 116 ? 18.976 -12.672 -15.276 1.00 46.94 116 ARG A C 1
ATOM 942 O O . ARG A 1 116 ? 19.337 -13.841 -15.399 1.00 46.94 116 ARG A O 1
ATOM 949 N N . ARG A 1 117 ? 19.249 -11.965 -14.165 1.00 50.59 117 ARG A N 1
ATOM 950 C CA . ARG A 1 117 ? 19.929 -12.527 -12.977 1.00 50.59 117 ARG A CA 1
ATOM 951 C C . ARG A 1 117 ? 19.417 -11.989 -11.631 1.00 50.59 117 ARG A C 1
ATOM 953 O O . ARG A 1 117 ? 19.442 -10.794 -11.366 1.00 50.59 117 ARG A O 1
ATOM 960 N N . ASN A 1 118 ? 19.026 -12.952 -10.797 1.00 48.31 118 ASN A N 1
ATOM 961 C CA . ASN A 1 118 ? 18.997 -13.070 -9.331 1.00 48.31 118 ASN A CA 1
ATOM 962 C C . ASN A 1 118 ? 19.546 -11.888 -8.484 1.00 48.31 118 ASN A C 1
ATOM 964 O O . ASN A 1 118 ? 20.619 -12.011 -7.901 1.00 48.31 118 ASN A O 1
ATOM 968 N N . GLY A 1 119 ? 18.807 -10.781 -8.342 1.00 45.56 119 GLY A N 1
ATOM 969 C CA . GLY A 1 119 ? 19.001 -9.853 -7.208 1.00 45.56 119 GLY A CA 1
ATOM 970 C C . GLY A 1 119 ? 20.094 -8.771 -7.312 1.00 45.56 119 GLY A C 1
ATOM 971 O O . GLY A 1 119 ? 20.346 -8.097 -6.320 1.00 45.56 119 GLY A O 1
ATOM 972 N N . LEU A 1 120 ? 20.728 -8.552 -8.472 1.00 49.66 120 LEU A N 1
ATOM 973 C CA . LEU A 1 120 ? 21.816 -7.562 -8.643 1.00 49.66 120 LEU A CA 1
ATOM 974 C C . LEU A 1 120 ? 21.329 -6.261 -9.325 1.00 49.66 120 LEU A C 1
ATOM 976 O O . LEU A 1 120 ? 20.422 -6.301 -10.157 1.00 49.66 120 LEU A O 1
ATOM 980 N N . LYS A 1 121 ? 21.931 -5.102 -9.000 1.00 47.75 121 LYS A N 1
ATOM 981 C CA . LYS A 1 121 ? 21.566 -3.770 -9.550 1.00 47.75 121 LYS A CA 1
ATOM 982 C C . LYS A 1 121 ? 22.487 -3.398 -10.719 1.00 47.75 121 LYS A C 1
ATOM 984 O O . LYS A 1 121 ? 23.669 -3.701 -10.694 1.00 47.75 121 LYS A O 1
ATOM 989 N N . THR A 1 122 ? 21.998 -2.747 -11.775 1.00 49.50 122 THR A N 1
ATOM 990 C CA . THR A 1 122 ? 22.824 -2.367 -12.947 1.00 49.50 122 THR A CA 1
ATOM 991 C C . THR A 1 122 ? 22.404 -1.002 -13.481 1.00 49.50 122 THR A C 1
ATOM 993 O O . THR A 1 122 ? 21.212 -0.728 -13.608 1.00 49.50 122 THR A O 1
ATOM 996 N N . LYS A 1 123 ? 23.377 -0.146 -13.815 1.00 48.97 123 LYS A N 1
ATOM 997 C CA . LYS A 1 123 ? 23.146 1.147 -14.476 1.00 48.97 123 LYS A CA 1
ATOM 998 C C . LYS A 1 123 ? 23.522 1.015 -15.952 1.00 48.97 123 LYS A C 1
ATOM 1000 O O . LYS A 1 123 ? 24.626 0.595 -16.276 1.00 48.97 123 LYS A O 1
ATOM 1005 N N . VAL A 1 124 ? 22.619 1.361 -16.865 1.00 50.16 124 VAL A N 1
ATOM 1006 C CA . VAL A 1 124 ? 22.876 1.248 -18.311 1.00 50.16 124 VAL A CA 1
ATOM 1007 C C . VAL A 1 124 ? 22.892 2.633 -18.940 1.00 50.16 124 VAL A C 1
ATOM 1009 O O . VAL A 1 124 ? 21.898 3.353 -18.876 1.00 50.16 124 VAL A O 1
ATOM 1012 N N . THR A 1 125 ? 24.004 2.979 -19.588 1.00 50.09 125 THR A N 1
ATOM 1013 C CA . THR A 1 125 ? 24.173 4.235 -20.325 1.00 50.09 125 THR A CA 1
ATOM 1014 C C . THR A 1 125 ? 24.317 3.906 -21.813 1.00 50.09 125 THR A C 1
ATOM 1016 O O . THR A 1 125 ? 25.286 3.287 -22.243 1.00 50.09 125 THR A O 1
ATOM 1019 N N . MET A 1 126 ? 23.356 4.299 -22.651 1.00 48.62 126 MET A N 1
ATOM 1020 C CA . MET A 1 126 ? 23.429 4.046 -24.098 1.00 48.62 126 MET A CA 1
ATOM 1021 C C . MET A 1 126 ? 23.678 5.344 -24.866 1.00 48.62 126 MET A C 1
ATOM 1023 O O . MET A 1 126 ? 22.865 6.262 -24.810 1.00 48.62 126 MET A O 1
ATOM 1027 N N . ILE A 1 127 ? 24.775 5.396 -25.628 1.00 51.97 127 ILE A N 1
ATOM 1028 C CA . ILE A 1 127 ? 25.118 6.514 -26.515 1.00 51.97 127 ILE A CA 1
ATOM 1029 C C . ILE A 1 127 ? 25.142 5.979 -27.946 1.00 51.97 127 ILE A C 1
ATOM 1031 O O . ILE A 1 127 ? 25.937 5.111 -28.288 1.00 51.97 127 ILE A O 1
ATOM 1035 N N . GLN A 1 128 ? 24.273 6.470 -28.825 1.00 51.41 128 GLN A N 1
ATOM 1036 C CA . GLN A 1 128 ? 24.201 5.953 -30.192 1.00 51.41 128 GLN A CA 1
ATOM 1037 C C . GLN A 1 128 ? 24.345 7.070 -31.219 1.00 51.41 128 GLN A C 1
ATOM 1039 O O . GLN A 1 128 ? 23.622 8.061 -31.172 1.00 51.41 128 GLN A O 1
ATOM 1044 N N . ARG A 1 129 ? 25.252 6.871 -32.182 1.00 51.81 129 ARG A N 1
ATOM 1045 C CA . ARG A 1 129 ? 25.383 7.715 -33.369 1.00 51.81 129 ARG A CA 1
ATOM 1046 C C . ARG A 1 129 ? 25.157 6.845 -34.598 1.00 51.81 129 ARG A C 1
ATOM 1048 O O . ARG A 1 129 ? 25.939 5.944 -34.873 1.00 51.81 129 ARG A O 1
ATOM 1055 N N . ILE A 1 130 ? 24.076 7.098 -35.323 1.00 53.38 130 ILE A N 1
ATOM 1056 C CA . ILE A 1 130 ? 23.792 6.427 -36.593 1.00 53.38 130 ILE A CA 1
ATOM 1057 C C . ILE A 1 130 ? 24.151 7.412 -37.696 1.00 53.38 130 ILE A C 1
ATOM 1059 O O . ILE A 1 130 ? 23.588 8.504 -37.733 1.00 53.38 130 ILE A O 1
ATOM 1063 N N . ASP A 1 131 ? 25.090 7.031 -38.557 1.00 53.25 131 ASP A N 1
ATOM 1064 C CA . ASP A 1 131 ? 25.479 7.826 -39.716 1.00 53.25 131 ASP A CA 1
ATOM 1065 C C . ASP A 1 131 ? 24.962 7.125 -40.974 1.00 53.25 131 ASP A C 1
ATOM 1067 O O . ASP A 1 131 ? 25.346 6.001 -41.293 1.00 53.25 131 ASP A O 1
ATOM 1071 N N . VAL A 1 132 ? 24.000 7.754 -41.639 1.00 47.94 132 VAL A N 1
ATOM 1072 C CA . VAL A 1 132 ? 23.373 7.253 -42.865 1.00 47.94 132 VAL A CA 1
ATOM 1073 C C . VAL A 1 132 ? 23.581 8.296 -43.948 1.00 47.94 132 VAL A C 1
ATOM 1075 O O . VAL A 1 132 ? 22.651 9.012 -44.291 1.00 47.94 132 VAL A O 1
ATOM 1078 N N . ASN A 1 133 ? 24.831 8.407 -44.401 1.00 43.22 133 ASN A N 1
ATOM 1079 C CA . ASN A 1 133 ? 25.372 9.265 -45.465 1.00 43.22 133 ASN A CA 1
ATOM 1080 C C . ASN A 1 133 ? 24.313 9.966 -46.369 1.00 43.22 133 ASN A C 1
ATOM 1082 O O . ASN A 1 133 ? 24.049 9.558 -47.504 1.00 43.22 133 ASN A O 1
ATOM 1086 N N . GLY A 1 134 ? 23.664 11.014 -45.840 1.00 49.31 134 GLY A N 1
ATOM 1087 C CA . GLY A 1 134 ? 22.472 11.648 -46.416 1.00 49.31 134 GLY A CA 1
ATOM 1088 C C . GLY A 1 134 ? 21.742 12.581 -45.433 1.00 49.31 134 GLY A C 1
ATOM 1089 O O . GLY A 1 134 ? 21.989 12.561 -44.229 1.00 49.31 134 GLY A O 1
ATOM 1090 N N . ILE A 1 135 ? 20.836 13.428 -45.942 1.00 46.72 135 ILE A N 1
ATOM 1091 C CA . ILE A 1 135 ? 20.070 14.384 -45.121 1.00 46.72 135 ILE A CA 1
ATOM 1092 C C . ILE A 1 135 ? 18.941 13.637 -44.396 1.00 46.72 135 ILE A C 1
ATOM 1094 O O . ILE A 1 135 ? 17.965 13.227 -45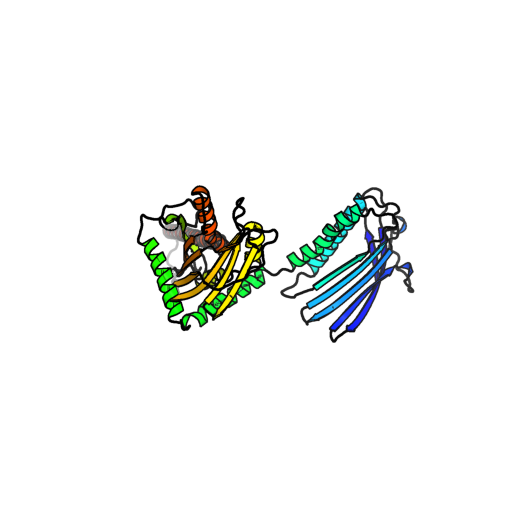.024 1.00 46.72 135 ILE A O 1
ATOM 1098 N N . ILE A 1 136 ? 19.045 13.491 -43.071 1.00 51.47 136 ILE A N 1
ATOM 1099 C CA . ILE A 1 136 ? 17.935 13.023 -42.228 1.00 51.47 136 ILE A CA 1
ATOM 1100 C C . ILE A 1 136 ? 17.116 14.245 -41.789 1.00 51.47 136 ILE A C 1
ATOM 1102 O O . ILE A 1 136 ? 17.656 15.115 -41.102 1.00 51.47 136 ILE A O 1
ATOM 1106 N N . PRO A 1 137 ? 15.819 14.334 -42.124 1.00 50.72 137 PRO A N 1
ATOM 1107 C CA . PRO A 1 137 ? 14.986 15.436 -41.659 1.00 50.72 137 PRO A CA 1
ATOM 1108 C C . PRO A 1 137 ? 14.870 15.473 -40.126 1.00 50.72 137 PRO A C 1
ATOM 1110 O O . PRO A 1 137 ? 14.566 14.458 -39.496 1.00 50.72 137 PRO A O 1
ATOM 1113 N N . THR A 1 138 ? 15.032 16.652 -39.517 1.00 50.19 138 THR A N 1
ATOM 1114 C CA . THR A 1 138 ? 14.992 16.845 -38.053 1.00 50.19 138 THR A CA 1
ATOM 1115 C C . THR A 1 138 ? 13.688 16.357 -37.421 1.00 50.19 138 THR A C 1
ATOM 1117 O O . THR A 1 138 ? 13.719 15.732 -36.364 1.00 50.19 138 THR A O 1
ATOM 1120 N N . TRP A 1 139 ? 12.545 16.557 -38.090 1.00 51.97 139 TRP A N 1
ATOM 1121 C CA . TRP A 1 139 ? 11.242 16.083 -37.604 1.00 51.97 139 TRP A CA 1
ATOM 1122 C C . TRP A 1 139 ? 11.206 14.557 -37.419 1.00 51.97 139 TRP A C 1
ATOM 1124 O O . TRP A 1 139 ? 10.581 14.056 -36.484 1.00 51.97 139 TRP A O 1
ATOM 1134 N N . LEU A 1 140 ? 11.927 13.817 -38.268 1.00 49.62 140 LEU A N 1
ATOM 1135 C CA . LEU A 1 140 ? 12.010 12.362 -38.202 1.00 49.62 140 LEU A CA 1
ATOM 1136 C C . LEU A 1 140 ? 12.919 11.908 -37.050 1.00 49.62 140 LEU A C 1
ATOM 1138 O O . LEU A 1 140 ? 12.619 10.912 -36.394 1.00 49.62 140 LEU A O 1
ATOM 1142 N N . VAL A 1 141 ? 13.983 12.662 -36.749 1.00 53.56 141 VAL A N 1
ATOM 1143 C CA . VAL A 1 141 ? 14.834 12.442 -35.566 1.00 53.56 141 VAL A CA 1
ATOM 1144 C C . VAL A 1 141 ? 14.025 12.671 -34.287 1.00 53.56 141 VAL A C 1
ATOM 1146 O O . VAL A 1 141 ? 13.956 11.783 -33.438 1.00 53.56 141 VAL A O 1
ATOM 1149 N N . SER A 1 142 ? 13.327 13.804 -34.176 1.00 49.59 142 SER A N 1
ATOM 1150 C CA . SER A 1 142 ? 12.514 14.146 -33.001 1.00 49.59 142 SER A CA 1
ATOM 1151 C C . SER A 1 142 ? 11.380 13.150 -32.734 1.00 49.59 142 SER A C 1
ATOM 1153 O O . SER A 1 142 ? 11.086 12.864 -31.578 1.00 49.59 142 SER A O 1
ATOM 1155 N N . GLN A 1 143 ? 10.776 12.562 -33.773 1.00 52.09 143 GLN A N 1
ATOM 1156 C CA . GLN A 1 143 ? 9.731 11.543 -33.613 1.00 52.09 143 GLN A CA 1
ATOM 1157 C C . GLN A 1 143 ? 10.281 10.182 -33.142 1.00 52.09 143 GLN A C 1
ATOM 1159 O O . GLN A 1 143 ? 9.564 9.404 -32.513 1.00 52.09 143 GLN A O 1
ATOM 1164 N N . LYS A 1 144 ? 11.535 9.851 -33.477 1.00 53.06 144 LYS A N 1
ATOM 1165 C CA . LYS A 1 144 ? 12.088 8.494 -33.308 1.00 53.06 144 LYS A CA 1
ATOM 1166 C C . LYS A 1 144 ? 13.081 8.366 -32.155 1.00 53.06 144 LYS A C 1
ATOM 1168 O O . LYS A 1 144 ? 13.260 7.255 -31.662 1.00 53.06 144 LYS A O 1
ATOM 1173 N N . VAL A 1 145 ? 13.647 9.471 -31.669 1.00 53.91 145 VAL A N 1
ATOM 1174 C CA . VAL A 1 145 ? 14.468 9.503 -30.447 1.00 53.91 145 VAL A CA 1
ATOM 1175 C C . VAL A 1 145 ? 13.694 8.988 -29.223 1.00 53.91 145 VAL A C 1
ATOM 1177 O O . VAL A 1 145 ? 14.212 8.087 -28.570 1.00 53.91 145 VAL A O 1
ATOM 1180 N N . PRO A 1 146 ? 12.441 9.406 -28.943 1.00 52.78 146 PRO A N 1
ATOM 1181 C CA . PRO A 1 146 ? 11.664 8.834 -27.839 1.00 52.78 146 PRO A CA 1
ATOM 1182 C C . PRO A 1 146 ? 11.432 7.323 -27.978 1.00 52.78 146 PRO A C 1
ATOM 1184 O O . PRO A 1 146 ? 11.475 6.598 -26.992 1.00 52.78 146 PRO A O 1
ATOM 1187 N N . TYR A 1 147 ? 11.254 6.818 -29.205 1.00 51.66 147 TYR A N 1
ATOM 1188 C CA . TYR A 1 147 ? 11.088 5.384 -29.468 1.00 51.66 147 TYR A CA 1
ATOM 1189 C C . TYR A 1 147 ? 12.388 4.599 -29.234 1.00 51.66 147 TYR A C 1
ATOM 1191 O O . TYR A 1 147 ? 12.357 3.534 -28.626 1.00 51.66 147 TYR A O 1
ATOM 1199 N N . ALA A 1 148 ? 13.539 5.133 -29.651 1.00 48.22 148 ALA A N 1
ATOM 1200 C CA . ALA A 1 148 ? 14.844 4.537 -29.358 1.00 48.22 148 ALA A CA 1
ATOM 1201 C C . ALA A 1 148 ? 15.182 4.585 -27.854 1.00 48.22 148 ALA A C 1
ATOM 1203 O O . ALA A 1 148 ? 15.720 3.621 -27.315 1.00 48.22 148 ALA A O 1
ATOM 1204 N N . LEU A 1 149 ? 14.808 5.668 -27.164 1.00 47.59 149 LEU A N 1
ATOM 1205 C CA . LEU A 1 149 ? 14.976 5.826 -25.716 1.00 47.59 149 LEU A CA 1
ATOM 1206 C C . LEU A 1 149 ? 13.964 5.008 -24.900 1.00 47.59 149 LEU A C 1
ATOM 1208 O O . LEU A 1 149 ? 14.265 4.641 -23.767 1.00 47.59 149 LEU A O 1
ATOM 1212 N N . SER A 1 150 ? 12.813 4.635 -25.474 1.00 50.16 150 SER A N 1
ATOM 1213 C CA . SER A 1 150 ? 11.833 3.756 -24.816 1.00 50.16 150 SER A CA 1
ATOM 1214 C C . SER A 1 150 ? 12.403 2.380 -24.458 1.00 50.16 150 SER A C 1
ATOM 1216 O O . SER A 1 150 ? 11.837 1.681 -23.629 1.00 50.16 150 SER A O 1
ATOM 1218 N N . VAL A 1 151 ? 13.536 1.997 -25.051 1.00 49.69 151 VAL A N 1
ATOM 1219 C CA . VAL A 1 151 ? 14.312 0.805 -24.687 1.00 49.69 151 VAL A CA 1
ATOM 1220 C C . VAL A 1 151 ? 14.914 0.922 -23.299 1.00 49.69 151 VAL A C 1
ATOM 1222 O O . VAL A 1 151 ? 14.901 -0.043 -22.547 1.00 49.69 151 VAL A O 1
ATOM 1225 N N . LEU A 1 152 ? 15.456 2.096 -22.962 1.00 48.28 152 LEU A N 1
ATOM 1226 C CA . LEU A 1 152 ? 16.014 2.349 -21.637 1.00 48.28 152 LEU A CA 1
ATOM 1227 C C . LEU A 1 152 ? 14.895 2.386 -20.602 1.00 48.28 152 LEU A C 1
ATOM 1229 O O . LEU A 1 152 ? 15.072 1.846 -19.519 1.00 48.28 152 LEU A O 1
ATOM 1233 N N . GLN A 1 153 ? 13.731 2.933 -20.971 1.00 50.62 153 GLN A N 1
ATOM 1234 C CA . GLN A 1 153 ? 12.536 2.879 -20.133 1.00 50.62 153 GLN A CA 1
ATOM 1235 C C . GLN A 1 153 ? 12.070 1.431 -19.915 1.00 50.62 153 GLN A C 1
ATOM 1237 O O . GLN A 1 153 ? 11.922 1.019 -18.777 1.00 50.62 153 GLN A O 1
ATOM 1242 N N . GLN A 1 154 ? 11.944 0.623 -20.974 1.00 48.28 154 GLN A N 1
ATOM 1243 C CA . GLN A 1 154 ? 11.551 -0.790 -20.875 1.00 48.28 154 GLN A CA 1
ATOM 1244 C C . GLN A 1 154 ? 12.566 -1.640 -20.100 1.00 48.28 154 GLN A C 1
ATOM 1246 O O . GLN A 1 154 ? 12.173 -2.516 -19.337 1.00 48.28 154 GLN A O 1
ATOM 1251 N N . ALA A 1 155 ? 13.867 -1.381 -20.254 1.00 48.62 155 ALA A N 1
ATOM 1252 C CA . ALA A 1 155 ? 14.902 -2.032 -19.459 1.00 48.62 155 ALA A CA 1
ATOM 1253 C C . ALA A 1 155 ? 14.825 -1.599 -17.986 1.00 48.62 155 ALA A C 1
ATOM 1255 O O . ALA A 1 155 ? 14.881 -2.450 -17.105 1.00 48.62 155 ALA A O 1
ATOM 1256 N N . ALA A 1 156 ? 14.641 -0.306 -17.705 1.00 51.12 156 ALA A N 1
ATOM 1257 C CA . ALA A 1 156 ? 14.455 0.203 -16.347 1.00 51.12 156 ALA A CA 1
ATOM 1258 C C . ALA A 1 156 ? 13.176 -0.340 -15.688 1.00 51.12 156 ALA A C 1
ATOM 1260 O O . ALA A 1 156 ? 13.190 -0.632 -14.497 1.00 51.12 156 ALA A O 1
ATOM 1261 N N . ASP A 1 157 ? 12.100 -0.513 -16.456 1.00 53.38 157 ASP A N 1
ATOM 1262 C CA . ASP A 1 157 ? 10.847 -1.130 -16.012 1.00 53.38 157 ASP A CA 1
ATOM 1263 C C . ASP A 1 157 ? 11.014 -2.642 -15.783 1.00 53.38 157 ASP A C 1
ATOM 1265 O O . ASP A 1 157 ? 10.431 -3.185 -14.855 1.00 53.38 157 ASP A O 1
ATOM 1269 N N . TYR A 1 158 ? 11.858 -3.318 -16.569 1.00 47.16 158 TYR A N 1
ATOM 1270 C CA . TYR A 1 158 ? 12.147 -4.751 -16.435 1.00 47.16 158 TYR A CA 1
ATOM 1271 C C . TYR A 1 158 ? 13.086 -5.093 -15.270 1.00 47.16 158 TYR A C 1
ATOM 1273 O O . TYR A 1 158 ? 12.899 -6.099 -14.592 1.00 47.16 158 TYR A O 1
ATOM 1281 N N . PHE A 1 159 ? 14.109 -4.270 -15.025 1.00 46.94 159 PHE A N 1
ATOM 1282 C CA . PHE A 1 159 ? 15.001 -4.415 -13.867 1.00 46.94 159 PHE A CA 1
ATOM 1283 C C . PHE A 1 159 ? 14.383 -3.862 -12.578 1.00 46.94 159 PHE A C 1
ATOM 1285 O O . PHE A 1 159 ? 15.004 -3.919 -11.512 1.00 46.94 159 PHE A O 1
ATOM 1292 N N . ARG A 1 160 ? 13.164 -3.325 -12.663 1.00 55.75 160 ARG A N 1
ATOM 1293 C CA . ARG A 1 160 ? 12.405 -2.841 -11.523 1.00 55.75 160 ARG A CA 1
ATOM 1294 C C . ARG A 1 160 ? 11.910 -4.036 -10.710 1.00 55.75 160 ARG A C 1
ATOM 1296 O O . ARG A 1 160 ? 10.893 -4.640 -11.014 1.00 55.75 160 ARG A O 1
ATOM 1303 N N . GLN A 1 161 ? 12.654 -4.393 -9.668 1.00 61.81 161 GLN A N 1
ATOM 1304 C CA . GLN A 1 161 ? 12.250 -5.398 -8.679 1.00 61.81 161 GLN A CA 1
ATOM 1305 C C . GLN A 1 161 ? 11.246 -4.815 -7.672 1.00 61.81 161 GLN A C 1
ATOM 1307 O O . GLN A 1 161 ? 11.399 -5.023 -6.473 1.00 61.81 161 GLN A O 1
ATOM 1312 N N . ASP A 1 162 ? 10.272 -4.031 -8.137 1.00 67.88 162 ASP A N 1
ATOM 1313 C CA . ASP A 1 162 ? 9.314 -3.375 -7.240 1.00 67.88 162 ASP A CA 1
ATOM 1314 C C . ASP A 1 162 ? 8.584 -4.418 -6.388 1.00 67.88 162 ASP A C 1
ATOM 1316 O O . ASP A 1 162 ? 8.542 -4.261 -5.175 1.00 67.88 162 ASP A O 1
ATOM 1320 N N . ASP A 1 163 ? 8.184 -5.541 -6.992 1.00 73.25 163 ASP A N 1
ATOM 1321 C CA . ASP A 1 163 ? 7.504 -6.636 -6.294 1.00 73.25 163 ASP A CA 1
ATOM 1322 C C . ASP A 1 163 ? 8.378 -7.300 -5.214 1.00 73.25 163 ASP A C 1
ATOM 1324 O O . ASP A 1 163 ? 7.886 -7.640 -4.145 1.00 73.25 163 ASP A O 1
ATOM 1328 N N . LEU A 1 164 ? 9.686 -7.485 -5.459 1.00 74.31 164 LEU A N 1
ATOM 1329 C CA . LEU A 1 164 ? 10.585 -8.102 -4.468 1.00 74.31 164 LEU A CA 1
ATOM 1330 C C . LEU A 1 164 ? 10.925 -7.139 -3.332 1.00 74.31 164 LEU A C 1
ATOM 1332 O O . LEU A 1 164 ? 11.043 -7.561 -2.187 1.00 74.31 164 LEU A O 1
ATOM 1336 N N . VAL A 1 165 ? 11.112 -5.857 -3.655 1.00 78.56 165 VAL A N 1
ATOM 1337 C CA . VAL A 1 165 ? 11.357 -4.820 -2.648 1.00 78.56 165 VAL A CA 1
ATOM 1338 C C . VAL A 1 165 ? 10.122 -4.659 -1.771 1.00 78.56 165 VAL A C 1
ATOM 1340 O O . VAL A 1 165 ? 10.257 -4.654 -0.556 1.00 78.56 165 VAL A O 1
ATOM 1343 N N . GLU A 1 166 ? 8.932 -4.604 -2.368 1.00 81.62 166 GLU A N 1
ATOM 1344 C CA . GLU A 1 166 ? 7.669 -4.501 -1.636 1.00 81.62 166 GLU A CA 1
ATOM 1345 C C . GLU A 1 166 ? 7.404 -5.752 -0.789 1.00 81.62 166 GLU A C 1
ATOM 1347 O O . GLU A 1 166 ? 7.014 -5.625 0.369 1.00 81.62 166 GLU A O 1
ATOM 1352 N N . ALA A 1 167 ? 7.692 -6.952 -1.306 1.00 84.44 167 ALA A N 1
ATOM 1353 C CA . ALA A 1 167 ? 7.586 -8.186 -0.528 1.00 84.44 167 ALA A CA 1
ATOM 1354 C C . ALA A 1 167 ? 8.533 -8.199 0.683 1.00 84.44 167 ALA A C 1
ATOM 1356 O O . ALA A 1 167 ? 8.143 -8.642 1.761 1.00 84.44 167 ALA A O 1
ATOM 1357 N N . GLU A 1 168 ? 9.764 -7.703 0.531 1.00 85.00 168 GLU A N 1
ATOM 1358 C CA . GLU A 1 168 ? 10.714 -7.612 1.643 1.00 85.00 168 GLU A CA 1
ATOM 1359 C C . GLU A 1 168 ? 10.321 -6.524 2.652 1.00 85.00 168 GLU A C 1
ATOM 1361 O O . GLU A 1 168 ? 10.390 -6.767 3.853 1.00 85.00 168 GLU A O 1
ATOM 1366 N N . GLU A 1 169 ? 9.863 -5.353 2.197 1.00 88.00 169 GLU A N 1
ATOM 1367 C CA . GLU A 1 169 ? 9.342 -4.289 3.069 1.00 88.00 169 GLU A CA 1
ATOM 1368 C C . GLU A 1 169 ? 8.146 -4.785 3.892 1.00 88.00 169 GLU A C 1
ATOM 1370 O O . GLU A 1 169 ? 8.097 -4.567 5.106 1.00 88.00 169 GLU A O 1
ATOM 1375 N N . LEU A 1 170 ? 7.219 -5.504 3.250 1.00 91.06 170 LEU A N 1
ATOM 1376 C CA . LEU A 1 170 ? 6.070 -6.119 3.910 1.00 91.06 170 LEU A CA 1
ATOM 1377 C C . LEU A 1 170 ? 6.523 -7.158 4.933 1.00 91.06 170 LEU A C 1
ATOM 1379 O O . LEU A 1 170 ? 6.077 -7.114 6.076 1.00 91.06 170 LEU A O 1
ATOM 1383 N N . ARG A 1 171 ? 7.461 -8.038 4.564 1.00 91.38 171 ARG A N 1
ATOM 1384 C CA . ARG A 1 171 ? 8.012 -9.059 5.464 1.00 91.38 171 ARG A CA 1
ATOM 1385 C C . ARG A 1 171 ? 8.684 -8.440 6.689 1.00 91.38 171 ARG A C 1
ATOM 1387 O O . ARG A 1 171 ? 8.463 -8.905 7.802 1.00 91.38 171 ARG A O 1
ATOM 1394 N N . VAL A 1 172 ? 9.517 -7.415 6.500 1.00 91.44 172 VAL A N 1
ATOM 1395 C CA . VAL A 1 172 ? 10.220 -6.734 7.598 1.00 91.44 172 VAL A CA 1
ATOM 1396 C C . VAL A 1 172 ? 9.223 -6.102 8.564 1.00 91.44 172 VAL A C 1
ATOM 1398 O O . VAL A 1 172 ? 9.336 -6.317 9.769 1.00 91.44 172 VAL A O 1
ATOM 1401 N N . LEU A 1 173 ? 8.228 -5.374 8.050 1.00 93.12 173 LEU A N 1
ATOM 1402 C CA . LEU A 1 173 ? 7.234 -4.731 8.903 1.00 93.12 173 LEU A CA 1
ATOM 1403 C C . LEU A 1 173 ? 6.317 -5.753 9.589 1.00 93.12 173 LEU A C 1
ATOM 1405 O O . LEU A 1 173 ? 6.043 -5.612 10.774 1.00 93.12 173 LEU A O 1
ATOM 1409 N N . SER A 1 174 ? 5.898 -6.808 8.890 1.00 94.00 174 SER A N 1
ATOM 1410 C CA . SER A 1 174 ? 5.087 -7.890 9.465 1.00 94.00 174 SER A CA 1
ATOM 1411 C C . SER A 1 174 ? 5.797 -8.584 10.637 1.00 94.00 174 SER A C 1
ATOM 1413 O O . SER A 1 174 ? 5.198 -8.792 11.694 1.00 94.00 174 SER A O 1
ATOM 1415 N N . ASN A 1 175 ? 7.108 -8.838 10.522 1.00 92.88 175 ASN A N 1
ATOM 1416 C CA . ASN A 1 175 ? 7.891 -9.380 11.639 1.00 92.88 175 ASN A CA 1
ATOM 1417 C C . ASN A 1 175 ? 7.940 -8.410 12.825 1.00 92.88 175 ASN A C 1
ATOM 1419 O O . ASN A 1 175 ? 7.712 -8.835 13.952 1.00 92.88 175 ASN A O 1
ATOM 1423 N N . PHE A 1 176 ? 8.156 -7.112 12.586 1.00 92.62 176 PHE A N 1
ATOM 1424 C CA . PHE A 1 176 ? 8.122 -6.100 13.649 1.00 92.62 176 PHE A CA 1
ATOM 1425 C C . PHE A 1 176 ? 6.767 -6.084 14.385 1.00 92.62 176 PHE A C 1
ATOM 1427 O O . PHE A 1 176 ? 6.721 -6.085 15.615 1.00 92.62 176 PHE A O 1
ATOM 1434 N N . LEU A 1 177 ? 5.654 -6.139 13.644 1.00 92.88 177 LEU A N 1
ATOM 1435 C CA . LEU A 1 177 ? 4.299 -6.192 14.214 1.00 92.88 177 LEU A CA 1
ATOM 1436 C C . LEU A 1 177 ? 4.050 -7.466 15.041 1.00 92.88 177 LEU A C 1
ATOM 1438 O O . LEU A 1 177 ? 3.248 -7.446 15.980 1.00 92.88 177 LEU A O 1
ATOM 1442 N N . THR A 1 178 ? 4.729 -8.559 14.686 1.00 91.19 178 THR A N 1
ATOM 1443 C CA . THR A 1 178 ? 4.632 -9.859 15.358 1.00 91.19 178 THR A CA 1
ATOM 1444 C C . THR A 1 178 ? 5.466 -9.905 16.639 1.00 91.19 178 THR A C 1
ATOM 1446 O O . THR A 1 178 ? 4.980 -10.377 17.669 1.00 91.19 178 THR A O 1
ATOM 1449 N N . GLU A 1 179 ? 6.721 -9.460 16.555 1.00 88.69 179 GLU A N 1
ATOM 1450 C CA . GLU A 1 179 ? 7.761 -9.709 17.559 1.00 88.69 179 GLU A CA 1
ATOM 1451 C C . GLU A 1 179 ? 7.950 -8.544 18.533 1.00 88.69 179 GLU A C 1
ATOM 1453 O O . GLU A 1 179 ? 8.176 -8.786 19.713 1.00 88.69 179 GLU A O 1
ATOM 1458 N N . GLU A 1 180 ? 7.853 -7.298 18.062 1.00 88.56 180 GLU A N 1
ATOM 1459 C CA . GLU A 1 180 ? 8.248 -6.117 18.841 1.00 88.56 180 GLU A CA 1
ATOM 1460 C C . GLU A 1 180 ? 7.037 -5.294 19.303 1.00 88.56 180 GLU A C 1
ATOM 1462 O O . GLU A 1 180 ? 6.974 -4.877 20.457 1.00 88.56 180 GLU A O 1
ATOM 1467 N N . LEU A 1 181 ? 6.022 -5.114 18.447 1.00 91.31 181 LEU A N 1
ATOM 1468 C CA . LEU A 1 181 ? 4.893 -4.215 18.736 1.00 91.31 181 LEU A CA 1
ATOM 1469 C C . LEU A 1 181 ? 4.093 -4.596 19.998 1.00 91.31 181 LEU A C 1
ATOM 1471 O O . LEU A 1 181 ? 3.479 -3.734 20.628 1.00 91.31 181 LEU A O 1
ATOM 1475 N N . LYS A 1 182 ? 4.050 -5.884 20.361 1.00 83.81 182 LYS A N 1
ATOM 1476 C CA . LYS A 1 182 ? 3.273 -6.372 21.516 1.00 83.81 182 LYS A CA 1
ATOM 1477 C C . LYS A 1 182 ? 3.809 -5.866 22.856 1.00 83.81 182 LYS A C 1
ATOM 1479 O O . LYS A 1 182 ? 3.021 -5.705 23.784 1.00 83.81 182 LYS A O 1
ATOM 1484 N N . ASP A 1 183 ? 5.108 -5.592 22.926 1.00 86.94 183 ASP A N 1
ATOM 1485 C CA . ASP A 1 183 ? 5.787 -5.121 24.135 1.00 86.94 183 ASP A CA 1
ATOM 1486 C C . ASP A 1 183 ? 5.962 -3.588 24.154 1.00 86.94 183 ASP A C 1
ATOM 1488 O O . ASP A 1 183 ? 6.584 -3.034 25.063 1.00 86.94 183 ASP A O 1
ATOM 1492 N N . GLU A 1 184 ? 5.407 -2.890 23.159 1.00 90.56 184 GLU A N 1
ATOM 1493 C CA . GLU A 1 184 ? 5.547 -1.445 22.990 1.00 90.56 184 GLU A CA 1
ATOM 1494 C C . GLU A 1 184 ? 4.779 -0.650 24.061 1.00 90.56 184 GLU A C 1
ATOM 1496 O O . GLU A 1 184 ? 3.682 -1.021 24.495 1.00 90.56 184 GLU A O 1
ATOM 1501 N N . VAL A 1 185 ? 5.344 0.489 24.476 1.00 90.62 185 VAL A N 1
ATOM 1502 C CA . VAL A 1 185 ? 4.760 1.348 25.514 1.00 90.62 185 VAL A CA 1
ATOM 1503 C C . VAL A 1 185 ? 4.142 2.589 24.881 1.00 90.62 185 VAL A C 1
ATOM 1505 O O . VAL A 1 185 ? 4.833 3.460 24.361 1.00 90.62 185 VAL A O 1
ATOM 1508 N N . TYR A 1 186 ? 2.822 2.699 25.006 1.00 94.31 186 TYR A N 1
ATOM 1509 C CA . TYR A 1 186 ? 2.037 3.791 24.435 1.00 94.31 186 TYR A CA 1
ATOM 1510 C C . TYR A 1 186 ? 1.906 4.957 25.412 1.00 94.31 186 TYR A C 1
ATOM 1512 O O . TYR A 1 186 ? 1.662 4.758 26.608 1.00 94.31 186 TYR A O 1
ATOM 1520 N N . THR A 1 187 ? 1.996 6.181 24.900 1.00 94.50 187 THR A N 1
ATOM 1521 C CA . THR A 1 187 ? 1.769 7.396 25.693 1.00 94.50 187 THR A CA 1
ATOM 1522 C C . THR A 1 187 ? 0.291 7.563 26.061 1.00 94.50 187 THR A C 1
ATOM 1524 O O . THR A 1 187 ? -0.598 6.902 25.515 1.00 94.50 187 THR A O 1
ATOM 1527 N N . ALA A 1 188 ? -0.007 8.453 27.012 1.00 94.62 188 ALA A N 1
ATOM 1528 C CA . ALA A 1 188 ? -1.393 8.754 27.374 1.00 94.62 188 ALA A CA 1
ATOM 1529 C C . ALA A 1 188 ? -2.161 9.353 26.184 1.00 94.62 188 ALA A C 1
ATOM 1531 O O . ALA A 1 188 ? -3.330 9.038 25.976 1.00 94.62 188 ALA A O 1
ATOM 1532 N N . GLU A 1 189 ? -1.486 10.170 25.378 1.00 92.25 189 GLU A N 1
ATOM 1533 C CA . GLU A 1 189 ? -2.029 10.818 24.190 1.00 92.25 189 GLU A CA 1
ATOM 1534 C C . GLU A 1 189 ? -2.350 9.806 23.083 1.00 92.25 189 GLU A C 1
ATOM 1536 O O . GLU A 1 189 ? -3.427 9.879 22.492 1.00 92.25 189 GLU A O 1
ATOM 1541 N N . GLU A 1 190 ? -1.459 8.837 22.838 1.00 94.06 190 GLU A N 1
ATOM 1542 C CA . GLU A 1 190 ? -1.670 7.759 21.861 1.00 94.06 190 GLU A CA 1
ATOM 1543 C C . GLU A 1 190 ? -2.845 6.860 22.258 1.00 94.06 190 GLU A C 1
ATOM 1545 O O . GLU A 1 190 ? -3.704 6.565 21.427 1.00 94.06 190 GLU A O 1
ATOM 1550 N N . ASN A 1 191 ? -2.925 6.465 23.534 1.00 94.88 191 ASN A N 1
ATOM 1551 C CA . ASN A 1 191 ? -4.056 5.682 24.034 1.00 94.88 191 ASN A CA 1
ATOM 1552 C C . ASN A 1 191 ? -5.367 6.467 23.908 1.00 94.88 191 ASN A C 1
ATOM 1554 O O . ASN A 1 191 ? -6.337 5.955 23.361 1.00 94.88 191 ASN A O 1
ATOM 1558 N N . ALA A 1 192 ? -5.374 7.741 24.312 1.00 93.88 192 ALA A N 1
ATOM 1559 C CA . ALA A 1 192 ? -6.560 8.581 24.202 1.00 93.88 192 ALA A CA 1
ATOM 1560 C C . ALA A 1 192 ? -7.001 8.790 22.742 1.00 93.88 192 ALA A C 1
ATOM 1562 O O . ALA A 1 192 ? -8.196 8.908 22.487 1.00 93.88 192 ALA A O 1
ATOM 1563 N N . LEU A 1 193 ? -6.071 8.863 21.784 1.00 93.69 193 LEU A N 1
ATOM 1564 C CA . LEU A 1 193 ? -6.389 8.903 20.352 1.00 93.69 193 LEU A CA 1
ATOM 1565 C C . LEU A 1 193 ? -7.091 7.617 19.919 1.00 93.69 193 LEU A C 1
ATOM 1567 O O . LEU A 1 193 ? -8.153 7.681 19.296 1.00 93.69 193 LEU A O 1
ATOM 1571 N N . ILE A 1 194 ? -6.521 6.460 20.265 1.00 94.19 194 ILE A N 1
ATOM 1572 C CA . ILE A 1 194 ? -7.095 5.158 19.917 1.00 94.19 194 ILE A CA 1
ATOM 1573 C C . ILE A 1 194 ? -8.501 5.031 20.500 1.00 94.19 194 ILE A C 1
ATOM 1575 O O . ILE A 1 194 ? -9.421 4.704 19.752 1.00 94.19 194 ILE A O 1
ATOM 1579 N N . ASP A 1 195 ? -8.684 5.352 21.780 1.00 93.06 195 ASP A N 1
ATOM 1580 C CA . ASP A 1 195 ? -9.976 5.289 22.466 1.00 93.06 195 ASP A CA 1
ATOM 1581 C C . ASP A 1 195 ? -10.998 6.216 21.793 1.00 93.06 195 ASP A C 1
ATOM 1583 O O . ASP A 1 195 ? -12.067 5.768 21.390 1.00 93.06 195 ASP A O 1
ATOM 1587 N N . ARG A 1 196 ? -10.655 7.491 21.548 1.00 91.19 196 ARG A N 1
ATOM 1588 C CA . ARG A 1 196 ? -11.567 8.450 20.894 1.00 91.19 196 ARG A CA 1
ATOM 1589 C C . ARG A 1 196 ? -12.015 7.986 19.509 1.00 91.19 196 ARG A C 1
ATOM 1591 O O . ARG A 1 196 ? -13.199 8.085 19.185 1.00 91.19 196 ARG A O 1
ATOM 1598 N N . VAL A 1 197 ? -11.072 7.543 18.674 1.00 89.94 197 VAL A N 1
ATOM 1599 C CA . VAL A 1 197 ? -11.357 7.138 17.289 1.00 89.94 197 VAL A CA 1
ATOM 1600 C C . VAL A 1 197 ? -12.126 5.817 17.266 1.00 89.94 197 VAL A C 1
ATOM 1602 O O . VAL A 1 197 ? -13.123 5.720 16.548 1.00 89.94 197 VAL A O 1
ATOM 1605 N N . SER A 1 198 ? -11.710 4.828 18.063 1.00 86.56 198 SER A N 1
ATOM 1606 C CA . SER A 1 198 ? -12.390 3.531 18.147 1.00 86.56 198 SER A CA 1
ATOM 1607 C C . SER A 1 198 ? -13.796 3.666 18.722 1.00 86.56 198 SER A C 1
ATOM 1609 O O . SER A 1 198 ? -14.735 3.258 18.054 1.00 86.56 198 SER A O 1
ATOM 1611 N N . GLU A 1 199 ? -13.994 4.343 19.859 1.00 85.88 199 GLU A N 1
ATOM 1612 C CA . GLU A 1 199 ? -15.324 4.538 20.450 1.00 85.88 199 GLU A CA 1
ATOM 1613 C C . GLU A 1 199 ? -16.271 5.242 19.482 1.00 85.88 199 GLU A C 1
ATOM 1615 O O . GLU A 1 199 ? -17.422 4.838 19.315 1.00 85.88 199 GLU A O 1
ATOM 1620 N N . LYS A 1 200 ? -15.814 6.305 18.811 1.00 79.12 200 LYS A N 1
ATOM 1621 C CA . LYS A 1 200 ? -16.640 7.041 17.846 1.00 79.12 200 LYS A CA 1
ATOM 1622 C C . LYS A 1 200 ? -17.110 6.147 16.697 1.00 79.12 200 LYS A C 1
ATOM 1624 O O . LYS A 1 200 ? -18.207 6.365 16.176 1.00 79.12 200 LYS A O 1
ATOM 1629 N N . LEU A 1 201 ? -16.303 5.159 16.312 1.00 71.00 201 LEU A N 1
ATOM 1630 C CA . LEU A 1 201 ? -16.546 4.282 15.170 1.00 71.00 201 LEU A CA 1
ATOM 1631 C C . LEU A 1 201 ? -17.243 2.968 15.547 1.00 71.00 201 LEU A C 1
ATOM 1633 O O . LEU A 1 201 ? -18.129 2.547 14.807 1.00 71.00 201 LEU A O 1
ATOM 1637 N N . ASP A 1 202 ? -16.988 2.411 16.726 1.00 72.69 202 ASP A N 1
ATOM 1638 C CA . ASP A 1 202 ? -17.748 1.298 17.304 1.00 72.69 202 ASP A CA 1
ATOM 1639 C C . ASP A 1 202 ? -19.185 1.740 17.641 1.00 72.69 202 ASP A C 1
ATOM 1641 O O . ASP A 1 202 ? -20.154 1.053 17.319 1.00 72.69 202 ASP A O 1
ATOM 1645 N N . ASN A 1 203 ? -19.372 2.968 18.143 1.00 70.94 203 ASN A N 1
ATOM 1646 C CA . ASN A 1 203 ? -20.704 3.558 18.335 1.00 70.94 203 ASN A CA 1
ATOM 1647 C C . ASN A 1 203 ? -21.495 3.723 17.021 1.00 70.94 203 ASN A C 1
ATOM 1649 O O . ASN A 1 203 ? -22.724 3.851 17.046 1.00 70.94 203 ASN A O 1
ATOM 1653 N N . LEU A 1 204 ? -20.821 3.772 15.866 1.00 64.94 204 LEU A N 1
ATOM 1654 C CA . LEU A 1 204 ? -21.491 3.748 14.562 1.00 64.94 204 LEU A CA 1
ATOM 1655 C C . LEU A 1 204 ? -21.936 2.332 14.176 1.00 64.94 204 LEU A C 1
ATOM 1657 O O . LEU A 1 204 ? -22.909 2.209 13.430 1.00 64.94 204 LEU A O 1
ATOM 1661 N N . GLU A 1 205 ? -21.280 1.288 14.692 1.00 54.56 205 GLU A N 1
ATOM 1662 C CA . GLU A 1 205 ? -21.724 -0.101 14.538 1.00 54.56 205 GLU A CA 1
ATOM 1663 C C . GLU A 1 205 ? -22.965 -0.396 15.381 1.00 54.56 205 GLU A C 1
ATOM 1665 O O . GLU A 1 205 ? -23.921 -0.971 14.863 1.00 54.56 205 GLU A O 1
ATOM 1670 N N . GLU A 1 206 ? -22.986 0.044 16.643 1.00 54.72 206 GLU A N 1
ATOM 1671 C CA . GLU A 1 206 ? -24.101 -0.209 17.569 1.00 54.72 206 GLU A CA 1
ATOM 1672 C C . GLU A 1 206 ? -25.387 0.538 17.189 1.00 54.72 206 GLU A C 1
ATOM 1674 O O . GLU A 1 206 ? -26.497 0.089 17.483 1.00 54.72 206 GLU A O 1
ATOM 1679 N N . LYS A 1 207 ? -25.274 1.661 16.472 1.00 54.78 207 LYS A N 1
ATOM 1680 C CA . LYS A 1 207 ? -26.422 2.403 15.926 1.00 54.78 207 LYS A CA 1
ATOM 1681 C C . LYS A 1 207 ? -26.909 1.804 14.602 1.00 54.78 207 LYS A C 1
ATOM 1683 O O . LYS A 1 207 ? -27.101 2.537 13.616 1.00 54.78 207 LYS A O 1
ATOM 1688 N N . GLU A 1 208 ? -27.128 0.484 14.589 1.00 44.41 208 GLU A N 1
ATOM 1689 C CA . GLU A 1 208 ? -27.819 -0.246 13.521 1.00 44.41 208 GLU A CA 1
ATOM 1690 C C . GLU A 1 208 ? -29.131 0.484 13.181 1.00 44.41 208 GLU A C 1
ATOM 1692 O O . GLU A 1 208 ? -30.086 0.514 13.953 1.00 44.41 208 GLU A O 1
ATOM 1697 N N . GLY A 1 209 ? -29.147 1.154 12.025 1.00 51.59 209 GLY A N 1
ATOM 1698 C CA . GLY A 1 209 ? -30.250 2.013 11.577 1.00 51.59 209 GLY A CA 1
ATOM 1699 C C . GLY A 1 209 ? -29.805 3.351 10.983 1.00 51.59 209 GLY A C 1
ATOM 1700 O O . GLY A 1 209 ? -30.559 3.954 10.221 1.00 51.59 209 GLY A O 1
ATOM 1701 N N . THR A 1 210 ? -28.577 3.800 11.265 1.00 63.75 210 THR A N 1
ATOM 1702 C CA . THR A 1 210 ? -28.054 5.083 10.742 1.00 63.75 210 THR A CA 1
ATOM 1703 C C . THR A 1 210 ? -27.312 4.928 9.408 1.00 63.75 210 THR A C 1
ATOM 1705 O O . THR A 1 210 ? -27.275 5.865 8.605 1.00 63.75 210 THR A O 1
ATOM 1708 N N . LEU A 1 211 ? -26.730 3.748 9.160 1.00 72.69 211 LEU A N 1
ATOM 1709 C CA . LEU A 1 211 ? -25.996 3.412 7.938 1.00 72.69 211 LEU A CA 1
ATOM 1710 C C . LEU A 1 211 ? -26.912 2.736 6.911 1.00 72.69 211 LEU A C 1
ATOM 1712 O O . LEU A 1 211 ? -27.649 1.799 7.213 1.00 72.69 211 LEU A O 1
ATOM 1716 N N . THR A 1 212 ? -26.838 3.202 5.669 1.00 79.12 212 THR A N 1
ATOM 1717 C CA . THR A 1 212 ? -27.521 2.618 4.513 1.00 79.12 212 THR A CA 1
ATOM 1718 C C . THR A 1 212 ? -26.584 1.692 3.749 1.00 79.12 212 THR A C 1
ATOM 1720 O O . THR A 1 212 ? -25.476 2.087 3.390 1.00 79.12 212 THR A O 1
ATOM 1723 N N . LYS A 1 213 ? -27.034 0.464 3.473 1.00 83.75 213 LYS A N 1
ATOM 1724 C CA . LYS A 1 213 ? -26.287 -0.503 2.656 1.00 83.75 213 LYS A CA 1
ATOM 1725 C C . LYS A 1 213 ? -26.057 0.045 1.252 1.00 83.75 213 LYS A C 1
ATOM 1727 O O . LYS A 1 213 ? -26.987 0.566 0.633 1.00 83.75 213 LYS A O 1
ATOM 1732 N N . VAL A 1 214 ? -24.848 -0.134 0.730 1.00 83.12 214 VAL A N 1
ATOM 1733 C CA . VAL A 1 214 ? -24.500 0.224 -0.649 1.00 83.12 214 VAL A CA 1
ATOM 1734 C C . VAL A 1 214 ? -24.031 -1.011 -1.394 1.00 83.12 214 VAL A C 1
ATOM 1736 O O . VAL A 1 214 ? -23.385 -1.894 -0.836 1.00 83.12 214 VAL A O 1
ATOM 1739 N N . VAL A 1 215 ? -24.364 -1.076 -2.680 1.00 82.75 215 VAL A N 1
ATOM 1740 C CA . VAL A 1 215 ? -23.865 -2.137 -3.552 1.00 82.75 215 VAL A CA 1
ATOM 1741 C C . VAL A 1 215 ? -22.371 -1.920 -3.775 1.00 82.75 215 VAL A C 1
ATOM 1743 O O . VAL A 1 215 ? -21.967 -0.933 -4.391 1.00 82.75 215 VAL A O 1
ATOM 1746 N N . SER A 1 216 ? -21.569 -2.855 -3.276 1.00 85.62 216 SER A N 1
ATOM 1747 C CA . SER A 1 216 ? -20.147 -2.933 -3.589 1.00 85.62 216 SER A CA 1
ATOM 1748 C C . SER A 1 216 ? -19.954 -3.510 -4.999 1.00 85.62 216 SER A C 1
ATOM 1750 O O . SER A 1 216 ? -20.593 -4.510 -5.336 1.00 85.62 216 SER A O 1
ATOM 1752 N N . PRO A 1 217 ? -19.076 -2.919 -5.831 1.00 88.06 217 PRO A N 1
ATOM 1753 C CA . PRO A 1 217 ? -18.600 -3.546 -7.065 1.00 88.06 217 PRO A CA 1
ATOM 1754 C C . PRO A 1 217 ? -17.874 -4.879 -6.831 1.00 88.06 217 PRO A C 1
ATOM 1756 O O . PRO A 1 217 ? -17.843 -5.723 -7.723 1.00 88.06 217 PRO A O 1
ATOM 1759 N N . ASP A 1 218 ? -17.295 -5.059 -5.644 1.00 86.69 218 ASP A N 1
ATOM 1760 C CA . ASP A 1 218 ? -16.667 -6.299 -5.201 1.00 86.69 218 ASP A CA 1
ATOM 1761 C C . ASP A 1 218 ? -17.637 -7.103 -4.327 1.00 86.69 218 ASP A C 1
ATOM 1763 O O . ASP A 1 218 ? -18.040 -6.649 -3.254 1.00 86.69 218 ASP A O 1
ATOM 1767 N N . VAL A 1 219 ? -17.978 -8.315 -4.766 1.00 87.62 219 VAL A N 1
ATOM 1768 C CA . VAL A 1 219 ? -18.908 -9.217 -4.069 1.00 87.62 219 VAL A CA 1
ATOM 1769 C C . VAL A 1 219 ? -18.403 -9.686 -2.701 1.00 87.62 219 VAL A C 1
ATOM 1771 O O . VAL A 1 219 ? -19.216 -10.085 -1.866 1.00 87.62 219 VAL A O 1
ATOM 1774 N N . PHE A 1 220 ? -17.091 -9.636 -2.459 1.00 88.44 220 PHE A N 1
ATOM 1775 C CA . PHE A 1 220 ? -16.480 -10.056 -1.197 1.00 88.44 220 PHE A CA 1
ATOM 1776 C C . PHE A 1 220 ? -16.404 -8.929 -0.163 1.00 88.44 220 PHE A C 1
ATOM 1778 O O . PHE A 1 220 ? -16.234 -9.199 1.025 1.00 88.44 220 PHE A O 1
ATOM 1785 N N . VAL A 1 221 ? -16.601 -7.678 -0.587 1.00 90.69 221 VAL A N 1
ATOM 1786 C CA . VAL A 1 221 ? -16.562 -6.507 0.292 1.00 90.69 221 VAL A CA 1
ATOM 1787 C C . VAL A 1 221 ? -17.982 -6.022 0.550 1.00 90.69 221 VAL A C 1
ATOM 1789 O O . VAL A 1 221 ? -18.713 -5.639 -0.361 1.00 90.69 221 VAL A O 1
ATOM 1792 N N . LYS A 1 222 ? -18.384 -6.003 1.819 1.00 89.62 222 LYS A N 1
ATOM 1793 C CA . LYS A 1 222 ? -19.665 -5.419 2.239 1.00 89.62 222 LYS A CA 1
ATOM 1794 C C . LYS A 1 222 ? -19.451 -3.948 2.553 1.00 89.62 222 LYS A C 1
ATOM 1796 O O . LYS A 1 222 ? -18.475 -3.625 3.221 1.00 89.62 222 LYS A O 1
ATOM 1801 N N . MET A 1 223 ? -20.344 -3.074 2.089 1.00 88.81 223 MET A N 1
ATOM 1802 C CA . MET A 1 223 ? -20.232 -1.627 2.286 1.00 88.81 223 MET A CA 1
ATOM 1803 C C . MET A 1 223 ? -21.530 -1.020 2.807 1.00 88.81 223 MET A C 1
ATOM 1805 O O . MET A 1 223 ? -22.608 -1.271 2.264 1.00 88.81 223 MET A O 1
ATOM 1809 N N . ASP A 1 224 ? -21.396 -0.134 3.786 1.00 84.25 224 ASP A N 1
ATOM 1810 C CA . ASP A 1 224 ? -22.478 0.684 4.315 1.00 84.25 224 ASP A CA 1
ATOM 1811 C C . ASP A 1 224 ? -22.030 2.150 4.367 1.00 84.25 224 ASP A C 1
ATOM 1813 O O . ASP A 1 224 ? -20.867 2.456 4.628 1.00 84.25 224 ASP A O 1
ATOM 1817 N N . THR A 1 225 ? -22.941 3.086 4.119 1.00 78.75 225 THR A N 1
ATOM 1818 C CA . THR A 1 225 ? -22.648 4.522 4.180 1.00 78.75 225 THR A CA 1
ATOM 1819 C C . THR A 1 225 ? -23.766 5.307 4.838 1.00 78.75 225 THR A C 1
ATOM 1821 O O . THR A 1 225 ? -24.941 4.960 4.727 1.00 78.75 225 THR A O 1
ATOM 1824 N N . THR A 1 226 ? -23.419 6.428 5.456 1.00 73.38 226 THR A N 1
ATOM 1825 C CA . THR A 1 226 ? -24.356 7.516 5.701 1.00 73.38 226 THR A CA 1
ATOM 1826 C C . THR A 1 226 ? -23.701 8.859 5.413 1.00 73.38 226 THR A C 1
ATOM 1828 O O . THR A 1 226 ? -22.478 8.990 5.340 1.00 73.38 226 THR A O 1
ATOM 1831 N N . VAL A 1 227 ? -24.531 9.878 5.227 1.00 65.06 227 VAL A N 1
ATOM 1832 C CA . VAL A 1 227 ? -24.078 11.255 5.039 1.00 65.06 227 VAL A CA 1
ATOM 1833 C C . VAL A 1 227 ? -24.723 12.084 6.127 1.00 65.06 227 VAL A C 1
ATOM 1835 O O . VAL A 1 227 ? -25.936 12.301 6.107 1.00 65.06 227 VAL A O 1
ATOM 1838 N N . VAL A 1 228 ? -23.907 12.562 7.057 1.00 63.47 228 VAL A N 1
ATOM 1839 C CA . VAL A 1 228 ? -24.355 13.469 8.107 1.00 63.47 228 VAL A CA 1
ATOM 1840 C C . VAL A 1 228 ? -24.197 14.893 7.588 1.00 63.47 228 VAL A C 1
ATOM 1842 O O . VAL A 1 228 ? -23.139 15.280 7.089 1.00 63.47 228 VAL A O 1
ATOM 1845 N N . PHE A 1 229 ? -25.281 15.662 7.645 1.00 54.19 229 PHE A N 1
ATOM 1846 C CA . PHE A 1 229 ? -25.250 17.086 7.339 1.00 54.19 229 PHE A CA 1
ATOM 1847 C C . PHE A 1 229 ? -25.108 17.853 8.647 1.00 54.19 229 PHE A C 1
ATOM 1849 O O . PHE A 1 229 ? -25.998 17.774 9.494 1.00 54.19 229 PHE A O 1
ATOM 1856 N N . ASP A 1 230 ? -24.012 18.589 8.794 1.00 54.69 230 ASP A N 1
ATOM 1857 C CA . ASP A 1 230 ? -23.869 19.527 9.894 1.00 54.69 230 ASP A CA 1
ATOM 1858 C C . ASP A 1 230 ? -24.641 20.808 9.556 1.00 54.69 230 ASP A C 1
ATOM 1860 O O . ASP A 1 230 ? -24.326 21.526 8.601 1.00 54.69 230 ASP A O 1
ATOM 1864 N N . VAL A 1 231 ? -25.701 21.063 10.322 1.00 46.31 231 VAL A N 1
ATOM 1865 C CA . VAL A 1 231 ? -26.578 22.226 10.140 1.00 46.31 231 VAL A CA 1
ATOM 1866 C C . VAL A 1 231 ? -25.878 23.522 10.562 1.00 46.31 231 VAL A C 1
ATOM 1868 O O . VAL A 1 231 ? -26.196 24.581 10.023 1.00 46.31 231 VAL A O 1
ATOM 1871 N N . VAL A 1 232 ? -24.916 23.447 11.485 1.00 49.56 232 VAL A N 1
ATOM 1872 C CA . VAL A 1 232 ? -24.207 24.605 12.041 1.00 49.56 232 VAL A CA 1
ATOM 1873 C C . VAL A 1 232 ? -23.128 25.065 11.064 1.00 49.56 232 VAL A C 1
ATOM 1875 O O . VAL A 1 232 ? -23.171 26.206 10.607 1.00 49.56 232 VAL A O 1
ATOM 1878 N N . ASP A 1 233 ? -22.260 24.152 10.625 1.00 54.00 233 ASP A N 1
ATOM 1879 C CA . ASP A 1 233 ? -21.109 24.491 9.772 1.00 54.00 233 ASP A CA 1
ATOM 1880 C C . ASP A 1 233 ? -21.390 24.369 8.265 1.00 54.00 233 ASP A C 1
ATOM 1882 O O . ASP A 1 233 ? -20.536 24.670 7.431 1.00 54.00 233 ASP A O 1
ATOM 1886 N N . HIS A 1 234 ? -22.601 23.941 7.884 1.00 55.31 234 HIS A N 1
ATOM 1887 C CA . HIS A 1 234 ? -23.021 23.734 6.488 1.00 55.31 234 HIS A CA 1
ATOM 1888 C C . HIS A 1 234 ? -22.129 22.729 5.732 1.00 55.31 234 HIS A C 1
ATOM 1890 O O . HIS A 1 234 ? -22.049 22.741 4.496 1.00 55.31 234 HIS A O 1
ATOM 1896 N N . HIS A 1 235 ? -21.457 21.843 6.468 1.00 65.06 235 HIS A N 1
ATOM 1897 C CA . HIS A 1 235 ? -20.568 20.821 5.934 1.00 65.06 235 HIS A CA 1
ATOM 1898 C C . HIS A 1 235 ? -21.255 19.457 5.881 1.00 65.06 235 HIS A C 1
ATOM 1900 O O . HIS A 1 235 ? -22.207 19.161 6.605 1.00 65.06 235 HIS A O 1
ATOM 1906 N N . LYS A 1 236 ? -20.782 18.613 4.963 1.00 68.75 236 LYS A N 1
ATOM 1907 C CA . LYS A 1 236 ? -21.236 17.229 4.830 1.00 68.75 236 LYS A CA 1
ATOM 1908 C C . LYS A 1 236 ? -20.106 16.310 5.232 1.00 68.75 236 LYS A C 1
ATOM 1910 O O . LYS A 1 236 ? -19.119 16.219 4.504 1.00 68.75 236 LYS A O 1
ATOM 1915 N N . THR A 1 237 ? -20.319 15.588 6.319 1.00 75.88 237 THR A N 1
ATOM 1916 C CA . THR A 1 237 ? -19.426 14.517 6.739 1.00 75.88 237 THR A CA 1
ATOM 1917 C C . THR A 1 237 ? -19.936 13.213 6.155 1.00 75.88 237 THR A C 1
ATOM 1919 O O . THR A 1 237 ? -21.076 12.793 6.375 1.00 75.88 237 THR A O 1
ATOM 1922 N N . MET A 1 238 ? -19.090 12.591 5.349 1.00 78.56 238 MET A N 1
ATOM 1923 C CA . MET A 1 238 ? -19.327 11.268 4.791 1.00 78.56 238 MET A CA 1
ATOM 1924 C C . MET A 1 238 ? -18.856 10.240 5.797 1.00 78.56 238 MET A C 1
ATOM 1926 O O . MET A 1 238 ? -17.725 10.340 6.254 1.00 78.56 238 MET A O 1
ATOM 1930 N N . ILE A 1 239 ? -19.693 9.258 6.107 1.00 83.38 239 ILE A N 1
ATOM 1931 C CA . ILE A 1 239 ? -19.317 8.130 6.953 1.00 83.38 239 ILE A CA 1
ATOM 1932 C C . ILE A 1 239 ? -19.478 6.870 6.118 1.00 83.38 239 ILE A C 1
ATOM 1934 O O . ILE A 1 239 ? -20.561 6.597 5.590 1.00 83.38 239 ILE A O 1
ATOM 1938 N N . GLY A 1 240 ? -18.390 6.132 5.954 1.00 85.69 240 GLY A N 1
ATOM 1939 C CA . GLY A 1 240 ? -18.359 4.879 5.216 1.00 85.69 240 GLY A CA 1
ATOM 1940 C C . GLY A 1 240 ? -17.798 3.769 6.080 1.00 85.69 240 GLY A C 1
ATOM 1941 O O . GLY A 1 240 ? -16.834 3.987 6.809 1.00 85.69 240 GLY A O 1
ATOM 1942 N N . ARG A 1 241 ? -18.384 2.583 5.959 1.00 88.62 241 ARG A N 1
ATOM 1943 C CA . ARG A 1 241 ? -17.871 1.343 6.526 1.00 88.62 241 ARG A CA 1
ATOM 1944 C C . ARG A 1 241 ? -17.740 0.306 5.424 1.00 88.62 241 ARG A C 1
ATOM 1946 O O . ARG A 1 241 ? -18.658 0.143 4.621 1.00 88.62 241 ARG A O 1
ATOM 1953 N N . ALA A 1 242 ? -16.628 -0.411 5.413 1.00 91.12 242 ALA A N 1
ATOM 1954 C CA . ALA A 1 242 ? -16.438 -1.596 4.600 1.00 91.12 242 ALA A CA 1
ATOM 1955 C C . ALA A 1 242 ? -15.896 -2.748 5.448 1.00 91.12 242 ALA A C 1
ATOM 1957 O O . ALA A 1 242 ? -15.101 -2.530 6.358 1.00 91.12 242 ALA A O 1
ATOM 1958 N N . VAL A 1 243 ? -16.330 -3.970 5.145 1.00 93.19 243 VAL A N 1
ATOM 1959 C CA . VAL A 1 243 ? -15.907 -5.184 5.855 1.00 93.19 243 VAL A CA 1
ATOM 1960 C C . VAL A 1 243 ? -15.586 -6.282 4.850 1.00 93.19 243 VAL A C 1
ATOM 1962 O O . VAL A 1 243 ? -16.361 -6.513 3.916 1.00 93.19 243 VAL A O 1
ATOM 1965 N N . THR A 1 244 ? -14.468 -6.977 5.058 1.00 95.62 244 THR A N 1
ATOM 1966 C CA . THR A 1 244 ? -14.066 -8.158 4.278 1.00 95.62 244 THR A CA 1
ATOM 1967 C C . THR A 1 244 ? -13.297 -9.159 5.142 1.00 95.62 244 THR A C 1
ATOM 1969 O O . THR A 1 244 ? -12.873 -8.839 6.252 1.00 95.62 244 THR A O 1
ATOM 1972 N N . VAL A 1 245 ? -13.115 -10.375 4.629 1.00 95.56 245 VAL A N 1
ATOM 1973 C CA . VAL A 1 245 ? -12.198 -11.382 5.181 1.00 95.56 245 VAL A CA 1
ATOM 1974 C C . VAL A 1 245 ? -11.072 -11.614 4.176 1.00 95.56 245 VAL A C 1
ATOM 1976 O O . VAL A 1 245 ? -11.325 -11.639 2.972 1.00 95.56 245 VAL A O 1
ATOM 1979 N N . LEU A 1 246 ? -9.842 -11.732 4.671 1.00 95.12 246 LEU A N 1
ATOM 1980 C CA . LEU A 1 246 ? -8.614 -11.870 3.890 1.00 95.12 246 LEU A CA 1
ATOM 1981 C C . LEU A 1 246 ? -7.897 -13.177 4.237 1.00 95.12 246 LEU A C 1
ATOM 1983 O O . LEU A 1 246 ? -7.855 -13.552 5.407 1.00 95.12 246 LEU A O 1
ATOM 1987 N N . ASP A 1 247 ? -7.287 -13.820 3.238 1.00 94.25 247 ASP A N 1
ATOM 1988 C CA . ASP A 1 247 ? -6.468 -15.037 3.382 1.00 94.25 247 ASP A CA 1
ATOM 1989 C C . ASP A 1 247 ? -5.008 -14.708 3.767 1.00 94.25 247 ASP A C 1
ATOM 1991 O O . ASP A 1 247 ? -4.046 -15.146 3.122 1.00 94.25 247 ASP A O 1
ATOM 1995 N N . ALA A 1 248 ? -4.846 -13.888 4.806 1.00 95.12 248 ALA A N 1
ATOM 1996 C CA . ALA A 1 248 ? -3.565 -13.412 5.321 1.00 95.12 248 ALA A CA 1
ATOM 1997 C C . ALA A 1 248 ? -3.606 -13.223 6.847 1.00 95.12 248 ALA A C 1
ATOM 1999 O O . ALA A 1 248 ? -4.683 -13.176 7.452 1.00 95.12 248 ALA A O 1
ATOM 2000 N N . SER A 1 249 ? -2.430 -13.121 7.477 1.00 96.62 249 SER A N 1
ATOM 2001 C CA . SER A 1 249 ? -2.312 -12.807 8.907 1.00 96.62 249 SER A CA 1
ATOM 2002 C C . SER A 1 249 ? -2.687 -11.349 9.199 1.00 96.62 249 SER A C 1
ATOM 2004 O O . SER A 1 249 ? -2.709 -10.506 8.297 1.00 96.62 249 SER A O 1
ATOM 2006 N N . VAL A 1 250 ? -2.970 -11.045 10.470 1.00 97.69 250 VAL A N 1
ATOM 2007 C CA . VAL A 1 250 ? -3.267 -9.675 10.920 1.00 97.69 250 VAL A CA 1
ATOM 2008 C C . VAL A 1 250 ? -2.077 -8.766 10.626 1.00 97.69 250 VAL A C 1
ATOM 2010 O O . VAL A 1 250 ? -2.241 -7.665 10.105 1.00 97.69 250 VAL A O 1
ATOM 2013 N N . GLU A 1 251 ? -0.878 -9.260 10.904 1.00 96.75 251 GLU A N 1
ATOM 2014 C CA . GLU A 1 251 ? 0.385 -8.555 10.752 1.00 96.75 251 GLU A CA 1
ATOM 2015 C C . GLU A 1 251 ? 0.677 -8.225 9.286 1.00 96.75 251 GLU A C 1
ATOM 2017 O O . GLU A 1 251 ? 1.020 -7.085 8.984 1.00 96.75 251 GLU A O 1
ATOM 2022 N N . ASP A 1 252 ? 0.440 -9.155 8.354 1.00 96.31 252 ASP A N 1
ATOM 2023 C CA . ASP A 1 252 ? 0.607 -8.893 6.919 1.00 96.31 252 ASP A CA 1
ATOM 2024 C C . ASP A 1 252 ? -0.396 -7.840 6.422 1.00 96.31 252 ASP A C 1
ATOM 2026 O O . ASP A 1 252 ? -0.031 -6.924 5.678 1.00 96.31 252 ASP A O 1
ATOM 2030 N N . CYS A 1 253 ? -1.656 -7.927 6.865 1.00 96.94 253 CYS A N 1
ATOM 2031 C CA . CYS A 1 253 ? -2.699 -6.969 6.490 1.00 96.94 253 CYS A CA 1
ATOM 2032 C C . CYS A 1 253 ? -2.374 -5.551 6.984 1.00 96.94 253 CYS A C 1
ATOM 2034 O O . CYS A 1 253 ? -2.504 -4.577 6.238 1.00 96.94 253 CYS A O 1
ATOM 2036 N N . VAL A 1 254 ? -1.915 -5.435 8.231 1.00 96.94 254 VAL A N 1
ATOM 2037 C CA . VAL A 1 254 ? -1.526 -4.161 8.847 1.00 96.94 254 VAL A CA 1
ATOM 2038 C C . VAL A 1 254 ? -0.235 -3.632 8.230 1.00 96.94 254 VAL A C 1
ATOM 2040 O O . VAL A 1 254 ? -0.151 -2.445 7.922 1.00 96.94 254 VAL A O 1
ATOM 2043 N N . ALA A 1 255 ? 0.755 -4.486 7.969 1.00 96.06 255 ALA A N 1
ATOM 2044 C CA . ALA A 1 255 ? 1.974 -4.086 7.275 1.00 96.06 255 ALA A CA 1
ATOM 2045 C C . ALA A 1 255 ? 1.644 -3.487 5.903 1.00 96.06 255 ALA A C 1
ATOM 2047 O O . ALA A 1 255 ? 2.133 -2.408 5.557 1.00 96.06 255 ALA A O 1
ATOM 2048 N N . TRP A 1 256 ? 0.740 -4.128 5.156 1.00 95.00 256 TRP A N 1
ATOM 2049 C CA . TRP A 1 256 ? 0.246 -3.575 3.905 1.00 95.00 256 TRP A CA 1
ATOM 2050 C C . TRP A 1 256 ? -0.412 -2.209 4.115 1.00 95.00 256 TRP A C 1
ATOM 2052 O O . TRP A 1 256 ? -0.088 -1.290 3.372 1.00 95.00 256 TRP A O 1
ATOM 2062 N N . GLU A 1 257 ? -1.281 -2.015 5.112 1.00 94.50 257 GLU A N 1
ATOM 2063 C CA . GLU A 1 257 ? -1.898 -0.708 5.421 1.00 94.50 257 GLU A CA 1
ATOM 2064 C C . GLU A 1 257 ? -0.858 0.399 5.649 1.00 94.50 257 GLU A C 1
ATOM 2066 O O . GLU A 1 257 ? -0.946 1.478 5.052 1.00 94.50 257 GLU A O 1
ATOM 2071 N N . LEU A 1 258 ? 0.133 0.121 6.496 1.00 94.06 258 LEU A N 1
ATOM 2072 C CA . LEU A 1 258 ? 1.137 1.082 6.952 1.00 94.06 258 LEU A CA 1
ATOM 2073 C C . LEU A 1 258 ? 2.153 1.439 5.858 1.00 94.06 258 LEU A C 1
ATOM 2075 O O . LEU A 1 258 ? 2.624 2.579 5.789 1.00 94.06 258 LEU A O 1
ATOM 2079 N N . LEU A 1 259 ? 2.434 0.512 4.939 1.00 91.88 259 LEU A N 1
ATOM 2080 C CA . LEU A 1 259 ? 3.240 0.753 3.744 1.00 91.88 259 LEU A CA 1
ATOM 2081 C C . LEU A 1 259 ? 2.446 1.577 2.716 1.00 91.88 259 LEU A C 1
ATOM 2083 O O . LEU A 1 259 ? 1.979 1.077 1.695 1.00 91.88 259 LEU A O 1
ATOM 2087 N N . ARG A 1 260 ? 2.251 2.876 2.984 1.00 87.50 260 ARG A N 1
ATOM 2088 C CA . ARG A 1 260 ? 1.429 3.785 2.153 1.00 87.50 260 ARG A CA 1
ATOM 2089 C C . ARG A 1 260 ? 2.169 4.409 0.964 1.00 87.50 260 ARG A C 1
ATOM 2091 O O . ARG A 1 260 ? 1.517 4.888 0.029 1.00 87.50 260 ARG A O 1
ATOM 2098 N N . VAL A 1 261 ? 3.502 4.428 1.014 1.00 86.31 261 VAL A N 1
ATOM 2099 C CA . VAL A 1 261 ? 4.399 5.103 0.052 1.00 86.31 261 VAL A CA 1
ATOM 2100 C C . VAL A 1 261 ? 5.235 4.128 -0.786 1.00 86.31 261 VAL A C 1
ATOM 2102 O O . VAL A 1 261 ? 6.240 4.530 -1.374 1.00 86.31 261 VAL A O 1
ATOM 2105 N N . THR A 1 262 ? 4.811 2.861 -0.894 1.00 85.06 262 THR A N 1
ATOM 2106 C CA . THR A 1 262 ? 5.429 1.913 -1.834 1.00 85.06 262 THR A CA 1
ATOM 2107 C C . THR A 1 262 ? 5.297 2.430 -3.260 1.00 85.06 262 THR A C 1
ATOM 2109 O O . THR A 1 262 ? 4.374 3.181 -3.600 1.00 85.06 262 THR A O 1
ATOM 2112 N N . ARG A 1 263 ? 6.221 2.031 -4.135 1.00 78.94 263 ARG A N 1
ATOM 2113 C CA . ARG A 1 263 ? 6.216 2.481 -5.534 1.00 78.94 263 ARG A CA 1
ATOM 2114 C C . ARG A 1 263 ? 4.911 2.131 -6.240 1.00 78.94 263 ARG A C 1
ATOM 2116 O O . ARG A 1 263 ? 4.380 2.983 -6.952 1.00 78.94 263 ARG A O 1
ATOM 2123 N N . ALA A 1 264 ? 4.376 0.933 -6.002 1.00 81.88 264 ALA A N 1
ATOM 2124 C CA . ALA A 1 264 ? 3.104 0.490 -6.559 1.00 81.88 264 ALA A CA 1
ATOM 2125 C C . ALA A 1 264 ? 1.952 1.413 -6.132 1.00 81.88 264 ALA A C 1
ATOM 2127 O O . ALA A 1 264 ? 1.220 1.931 -6.980 1.00 81.88 264 ALA A O 1
ATOM 2128 N N . LYS A 1 265 ? 1.838 1.710 -4.831 1.00 86.62 265 LYS A N 1
ATOM 2129 C CA . LYS A 1 265 ? 0.790 2.599 -4.310 1.00 86.62 265 LYS A CA 1
ATOM 2130 C C . LYS A 1 265 ? 0.957 4.044 -4.759 1.00 86.62 265 LYS A C 1
ATOM 2132 O O . LYS A 1 265 ? -0.039 4.679 -5.097 1.00 86.62 265 LYS A O 1
ATOM 2137 N N . MET A 1 266 ? 2.186 4.555 -4.811 1.00 84.12 266 MET A N 1
ATOM 2138 C CA . MET A 1 266 ? 2.482 5.900 -5.314 1.00 84.12 266 MET A CA 1
ATOM 2139 C C . MET A 1 266 ? 2.119 6.029 -6.794 1.00 84.12 266 MET A C 1
ATOM 2141 O O . MET A 1 266 ? 1.455 6.988 -7.182 1.00 84.12 266 MET A O 1
ATOM 2145 N N . LYS A 1 267 ? 2.498 5.044 -7.618 1.00 82.94 267 LYS A N 1
ATOM 2146 C CA . LYS A 1 267 ? 2.152 5.002 -9.042 1.00 82.94 267 LYS A CA 1
ATOM 2147 C C . LYS A 1 267 ? 0.639 4.994 -9.231 1.00 82.94 267 LYS A C 1
ATOM 2149 O O . LYS A 1 267 ? 0.110 5.871 -9.908 1.00 82.94 267 LYS A O 1
ATOM 2154 N N . LYS A 1 268 ? -0.055 4.064 -8.569 1.00 82.62 268 LYS A N 1
ATOM 2155 C CA . LYS A 1 268 ? -1.517 3.962 -8.617 1.00 82.62 268 LYS A CA 1
ATOM 2156 C C . LYS A 1 268 ? -2.178 5.275 -8.209 1.00 82.62 268 LYS A C 1
ATOM 2158 O O . LYS A 1 268 ? -3.067 5.773 -8.894 1.00 82.62 268 LYS A O 1
ATOM 2163 N N . GLN A 1 269 ? -1.709 5.881 -7.122 1.00 83.50 269 GLN A N 1
ATOM 2164 C CA . GLN A 1 269 ? -2.253 7.141 -6.640 1.00 83.50 269 GLN A CA 1
ATOM 2165 C C . GLN A 1 269 ? -2.087 8.274 -7.667 1.00 83.50 269 GLN A C 1
ATOM 2167 O O . GLN A 1 269 ? -3.051 8.987 -7.950 1.00 83.50 269 GLN A O 1
ATOM 2172 N N . LEU A 1 270 ? -0.883 8.449 -8.217 1.00 80.75 270 LEU A N 1
ATOM 2173 C CA . LEU A 1 270 ? -0.569 9.515 -9.173 1.00 80.75 270 LEU A CA 1
ATOM 2174 C C . LEU A 1 270 ? -1.296 9.325 -10.513 1.00 80.75 270 LEU A C 1
ATOM 2176 O O . LEU A 1 270 ? -1.828 10.289 -11.064 1.00 80.75 270 LEU A O 1
ATOM 2180 N N . GLU A 1 271 ? -1.328 8.096 -11.031 1.00 80.31 271 GLU A N 1
ATOM 2181 C CA . GLU A 1 271 ? -1.841 7.792 -12.371 1.00 80.31 271 GLU A CA 1
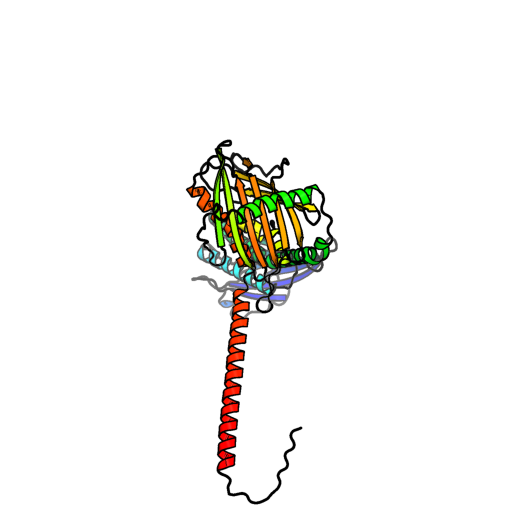ATOM 2182 C C . GLU A 1 271 ? -3.365 7.602 -12.396 1.00 80.31 271 GLU A C 1
ATOM 2184 O O . GLU A 1 271 ? -4.025 8.071 -13.323 1.00 80.31 271 GLU A O 1
ATOM 2189 N N . GLU A 1 272 ? -3.945 6.968 -11.373 1.00 78.44 272 GLU A N 1
ATOM 2190 C CA . GLU A 1 272 ? -5.353 6.540 -11.387 1.00 78.44 272 GLU A CA 1
ATOM 2191 C C . GLU A 1 272 ? -6.239 7.347 -10.431 1.00 78.44 272 GLU A C 1
ATOM 2193 O O . GLU A 1 272 ? -7.436 7.505 -10.669 1.00 78.44 272 GLU A O 1
ATOM 2198 N N . GLN A 1 273 ? -5.671 7.870 -9.341 1.00 78.88 273 GLN A N 1
ATOM 2199 C CA . GLN A 1 273 ? -6.451 8.434 -8.231 1.00 78.88 273 GLN A CA 1
ATOM 2200 C C . GLN A 1 273 ? -6.379 9.963 -8.135 1.00 78.88 273 GLN A C 1
ATOM 2202 O O . GLN A 1 273 ? -6.943 10.556 -7.217 1.00 78.88 273 GLN A O 1
ATOM 2207 N N . GLY A 1 274 ? -5.689 10.619 -9.073 1.00 81.94 274 GLY A N 1
ATOM 2208 C CA . GLY A 1 274 ? -5.506 12.071 -9.065 1.00 81.94 274 GLY A CA 1
ATOM 2209 C C . GLY A 1 274 ? -4.575 12.570 -7.956 1.00 81.94 274 GLY A C 1
ATOM 2210 O O . GLY A 1 274 ? -4.636 13.748 -7.600 1.00 81.94 274 GLY A O 1
ATOM 2211 N N . GLY A 1 275 ? -3.734 11.693 -7.404 1.00 85.19 275 GLY A N 1
ATOM 2212 C CA . GLY A 1 275 ? -2.716 12.044 -6.424 1.00 85.19 275 GLY A CA 1
ATOM 2213 C C . GLY A 1 275 ? -1.732 13.076 -6.955 1.00 85.19 275 GLY A C 1
ATOM 2214 O O . GLY A 1 275 ? -1.390 13.085 -8.135 1.00 85.19 275 GLY A O 1
ATOM 2215 N N . LEU A 1 276 ? -1.275 13.946 -6.063 1.00 84.38 276 LEU A N 1
ATOM 2216 C CA . LEU A 1 276 ? -0.262 14.964 -6.346 1.00 84.38 276 LEU A CA 1
ATOM 2217 C C . LEU A 1 276 ? 0.959 14.807 -5.444 1.00 84.38 276 LEU A C 1
ATOM 2219 O O . LEU A 1 276 ? 2.085 15.027 -5.880 1.00 84.38 276 LEU A O 1
ATOM 2223 N N . ALA A 1 277 ? 0.731 14.433 -4.188 1.00 83.62 277 ALA A N 1
ATOM 2224 C CA . ALA A 1 277 ? 1.775 14.158 -3.217 1.00 83.62 277 ALA A CA 1
ATOM 2225 C C . ALA A 1 277 ? 1.247 13.179 -2.170 1.00 83.62 277 ALA A C 1
ATOM 2227 O O . ALA A 1 277 ? 0.063 13.208 -1.822 1.00 83.62 277 ALA A O 1
ATOM 2228 N N . ARG A 1 278 ? 2.135 12.331 -1.662 1.00 87.88 278 ARG A N 1
ATOM 2229 C CA . ARG A 1 278 ? 1.886 11.482 -0.505 1.00 87.88 278 ARG A CA 1
ATOM 2230 C C . ARG A 1 278 ? 3.200 11.235 0.213 1.00 87.88 278 ARG A C 1
ATOM 2232 O O . ARG A 1 278 ? 4.196 10.908 -0.430 1.00 87.88 278 ARG A O 1
ATOM 2239 N N . THR A 1 279 ? 3.188 11.407 1.523 1.00 87.88 279 THR A N 1
ATOM 2240 C CA . THR A 1 279 ? 4.361 11.274 2.386 1.00 87.88 279 THR A CA 1
ATOM 2241 C C . THR A 1 279 ? 3.955 10.638 3.707 1.00 87.88 279 THR A C 1
ATOM 2243 O O . THR A 1 279 ? 2.819 10.771 4.165 1.00 87.88 279 THR A O 1
ATOM 2246 N N . VAL A 1 280 ? 4.897 9.910 4.295 1.00 90.31 280 VAL A N 1
ATOM 2247 C CA . VAL A 1 280 ? 4.791 9.325 5.629 1.00 90.31 280 VAL A CA 1
ATOM 2248 C C . VAL A 1 280 ? 6.024 9.777 6.393 1.00 90.31 280 VAL A C 1
ATOM 2250 O O . VAL A 1 280 ? 7.143 9.543 5.935 1.00 90.31 280 VAL A O 1
ATOM 2253 N N . THR A 1 281 ? 5.817 10.435 7.528 1.00 90.81 281 THR A N 1
ATOM 2254 C CA . THR A 1 281 ? 6.893 10.844 8.432 1.00 90.81 281 THR A CA 1
ATOM 2255 C C . THR A 1 281 ? 6.787 10.001 9.699 1.00 90.81 281 THR A C 1
ATOM 2257 O O . THR A 1 281 ? 5.842 10.212 10.461 1.00 90.81 281 THR A O 1
ATOM 2260 N N . PRO A 1 282 ? 7.689 9.031 9.925 1.00 91.44 282 PRO A N 1
ATOM 2261 C CA . PRO A 1 282 ? 7.651 8.211 11.131 1.00 91.44 282 PRO A CA 1
ATOM 2262 C C . PRO A 1 282 ? 7.918 9.076 12.368 1.00 91.44 282 PRO A C 1
ATOM 2264 O O . PRO A 1 282 ? 8.778 9.958 12.329 1.00 91.44 282 PRO A O 1
ATOM 2267 N N . ILE A 1 283 ? 7.182 8.820 13.451 1.00 91.19 283 ILE A N 1
ATOM 2268 C CA . ILE A 1 283 ? 7.426 9.430 14.766 1.00 91.19 283 ILE A CA 1
ATOM 2269 C C . ILE A 1 283 ? 8.149 8.417 15.659 1.00 91.19 283 ILE A C 1
ATOM 2271 O O . ILE A 1 283 ? 9.197 8.725 16.224 1.00 91.19 283 ILE A O 1
ATOM 2275 N N . ASN A 1 284 ? 7.605 7.202 15.751 1.00 90.94 284 ASN A N 1
ATOM 2276 C CA . ASN A 1 284 ? 8.148 6.071 16.506 1.00 90.94 284 ASN A CA 1
ATOM 2277 C C . ASN A 1 284 ? 7.760 4.742 15.811 1.00 90.94 284 ASN A C 1
ATOM 2279 O O . ASN A 1 284 ? 7.328 4.752 14.655 1.00 90.94 284 ASN A O 1
ATOM 2283 N N . GLY A 1 285 ? 7.955 3.601 16.481 1.00 89.88 285 GLY A N 1
ATOM 2284 C CA . GLY A 1 285 ? 7.658 2.269 15.934 1.00 89.88 285 GLY A CA 1
ATOM 2285 C C . GLY A 1 285 ? 6.166 1.976 15.731 1.00 89.88 285 GLY A C 1
ATOM 2286 O O . GLY A 1 285 ? 5.823 1.027 15.031 1.00 89.88 285 GLY A O 1
ATOM 2287 N N . HIS A 1 286 ? 5.278 2.798 16.294 1.00 93.50 286 HIS A N 1
ATOM 2288 C CA . HIS A 1 286 ? 3.830 2.575 16.326 1.00 93.50 286 HIS A CA 1
ATOM 2289 C C . HIS A 1 286 ? 2.997 3.799 15.923 1.00 93.50 286 HIS A C 1
ATOM 2291 O O . HIS A 1 286 ? 1.772 3.800 16.068 1.00 93.50 286 HIS A O 1
ATOM 2297 N N . SER A 1 287 ? 3.641 4.844 15.394 1.00 95.06 287 SER A N 1
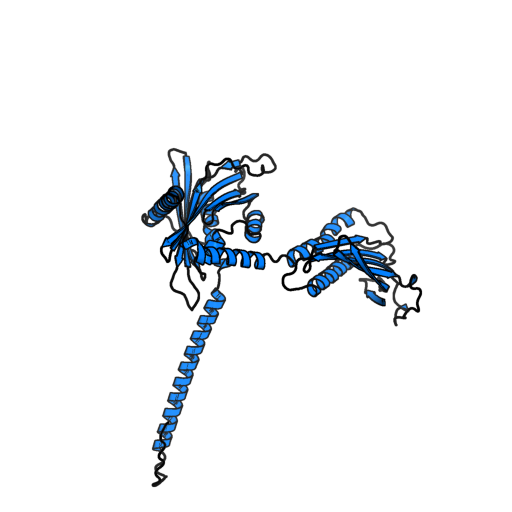ATOM 2298 C CA . SER A 1 287 ? 2.967 6.042 14.903 1.00 95.06 287 SER A CA 1
ATOM 2299 C C . SER A 1 287 ? 3.724 6.775 13.791 1.00 95.06 287 SER A C 1
ATOM 2301 O O . SER A 1 287 ? 4.959 6.786 13.704 1.00 95.06 287 SER A O 1
ATOM 2303 N N . HIS A 1 288 ? 2.964 7.424 12.909 1.00 94.75 288 HIS A N 1
ATOM 2304 C CA . HIS A 1 288 ? 3.498 8.274 11.851 1.00 94.75 288 HIS A CA 1
ATOM 2305 C C . HIS A 1 288 ? 2.526 9.387 11.464 1.00 94.75 288 HIS A C 1
ATOM 2307 O O . HIS A 1 288 ? 1.312 9.253 11.589 1.00 94.75 288 HIS A O 1
ATOM 2313 N N . ILE A 1 289 ? 3.052 10.467 10.891 1.00 92.50 289 ILE A N 1
ATOM 2314 C CA . ILE A 1 289 ? 2.241 11.494 10.236 1.00 92.50 289 ILE A CA 1
ATOM 2315 C C . ILE A 1 289 ? 2.037 11.080 8.782 1.00 92.50 289 ILE A C 1
ATOM 2317 O O . ILE A 1 289 ? 2.999 10.941 8.022 1.00 92.50 289 ILE A O 1
ATOM 2321 N N . PHE A 1 290 ? 0.782 10.898 8.385 1.00 92.12 290 PHE A N 1
ATOM 2322 C CA . PHE A 1 290 ? 0.388 10.633 7.011 1.00 92.12 290 PHE A CA 1
ATOM 2323 C C . PHE A 1 290 ? -0.092 11.912 6.337 1.00 92.12 290 PHE A C 1
ATOM 2325 O O . PHE A 1 290 ? -0.977 12.613 6.822 1.00 92.12 290 PHE A O 1
ATOM 2332 N N . GLN A 1 291 ? 0.482 12.202 5.179 1.00 89.75 291 GLN A N 1
ATOM 2333 C CA . GLN A 1 291 ? 0.194 13.392 4.396 1.00 89.75 291 GLN A CA 1
ATOM 2334 C C . GLN A 1 291 ? -0.209 12.972 2.994 1.00 89.75 291 GLN A C 1
ATOM 2336 O O . GLN A 1 291 ? 0.468 12.170 2.348 1.00 89.75 291 GLN A O 1
ATOM 2341 N N . ASN A 1 292 ? -1.311 13.525 2.500 1.00 88.50 292 ASN A N 1
ATOM 2342 C CA . ASN A 1 292 ? -1.862 13.132 1.215 1.00 88.50 292 ASN A CA 1
ATOM 2343 C C . ASN A 1 292 ? -2.491 14.323 0.498 1.00 88.50 292 ASN A C 1
ATOM 2345 O O . ASN A 1 292 ? -3.200 15.121 1.103 1.00 88.50 292 ASN A O 1
ATOM 2349 N N . CYS A 1 293 ? -2.261 14.427 -0.806 1.00 87.44 293 CYS A N 1
ATOM 2350 C CA . CYS A 1 293 ? -2.771 15.505 -1.636 1.00 87.44 293 CYS A CA 1
ATOM 2351 C C . CYS A 1 293 ? -3.392 14.939 -2.915 1.00 87.44 293 CYS A C 1
ATOM 2353 O O . CYS A 1 293 ? -2.735 14.203 -3.656 1.00 87.44 293 CYS A O 1
ATOM 2355 N N . ILE A 1 294 ? -4.659 15.275 -3.168 1.00 86.75 294 ILE A N 1
ATOM 2356 C CA . ILE A 1 294 ? -5.452 14.733 -4.277 1.00 86.75 294 ILE A CA 1
ATOM 2357 C C . ILE A 1 294 ? -6.183 15.864 -5.007 1.00 86.75 294 ILE A C 1
ATOM 2359 O O . ILE A 1 294 ? -6.890 16.683 -4.414 1.00 86.75 294 ILE A O 1
ATOM 2363 N N . ASP A 1 295 ? -6.069 15.868 -6.332 1.00 86.19 295 ASP A N 1
ATOM 2364 C CA . ASP A 1 295 ? -6.984 16.576 -7.221 1.00 86.19 295 ASP A CA 1
ATOM 2365 C C . ASP A 1 295 ? -8.182 15.664 -7.502 1.00 86.19 295 ASP A C 1
ATOM 2367 O O . ASP A 1 295 ? -8.063 14.681 -8.230 1.00 86.19 295 ASP A O 1
ATOM 2371 N N . LEU A 1 296 ? -9.351 15.998 -6.945 1.00 81.44 296 LEU A N 1
ATOM 2372 C CA . LEU A 1 296 ? -10.572 15.191 -7.079 1.00 81.44 296 LEU A CA 1
ATOM 2373 C C . LEU A 1 296 ? -11.090 15.079 -8.525 1.00 81.44 296 LEU A C 1
ATOM 2375 O O . LEU A 1 296 ? -12.040 14.321 -8.756 1.00 81.44 296 LEU A O 1
ATOM 2379 N N . LYS A 1 297 ? -10.487 15.825 -9.468 1.00 80.00 297 LYS A N 1
ATOM 2380 C CA . LYS A 1 297 ? -10.836 15.902 -10.897 1.00 80.00 297 LYS A CA 1
ATOM 2381 C C . LYS A 1 297 ? -12.272 16.354 -11.154 1.00 80.00 297 LYS A C 1
ATOM 2383 O O . LYS A 1 297 ? -12.868 16.026 -12.175 1.00 80.00 297 LYS A O 1
ATOM 2388 N N . VAL A 1 298 ? -12.818 17.148 -10.237 1.00 78.69 298 VAL A N 1
ATOM 2389 C CA . VAL A 1 298 ? -14.136 17.773 -10.376 1.00 78.69 298 VAL A CA 1
ATOM 2390 C C . VAL A 1 298 ? -13.924 19.228 -10.804 1.00 78.69 298 VAL A C 1
ATOM 2392 O O . VAL A 1 298 ? -13.146 19.932 -10.154 1.00 78.69 298 VAL A O 1
ATOM 2395 N N . PRO A 1 299 ? -14.568 19.703 -11.887 1.00 77.25 299 PRO A N 1
ATOM 2396 C CA . PRO A 1 299 ? -14.443 21.090 -12.319 1.00 77.25 299 PRO A CA 1
ATOM 2397 C C . PRO A 1 299 ? -14.707 22.070 -11.169 1.00 77.25 299 PRO A C 1
ATOM 2399 O O . PRO A 1 299 ? -15.626 21.874 -10.376 1.00 77.25 299 PRO A O 1
ATOM 2402 N N . SER A 1 300 ? -13.880 23.112 -11.073 1.00 78.00 300 SER A N 1
ATOM 2403 C CA . SER A 1 300 ? -13.937 24.153 -10.031 1.00 78.00 300 SER A CA 1
ATOM 2404 C C . SER A 1 300 ? -13.644 23.700 -8.594 1.00 78.00 300 SER A C 1
ATOM 2406 O O . SER A 1 300 ? -13.618 24.541 -7.695 1.00 78.00 300 SER A O 1
ATOM 2408 N N . PHE A 1 301 ? -13.370 22.416 -8.345 1.00 81.00 301 PHE A N 1
ATOM 2409 C CA . PHE A 1 301 ? -12.929 21.977 -7.024 1.00 81.00 301 PHE A CA 1
ATOM 2410 C C . PHE A 1 301 ? -11.448 22.306 -6.824 1.00 81.00 301 PHE A C 1
ATOM 2412 O O . PHE A 1 301 ? -10.590 21.991 -7.650 1.00 81.00 301 PHE A O 1
ATOM 2419 N N . ALA A 1 302 ? -11.162 22.937 -5.687 1.00 85.25 302 ALA A N 1
ATOM 2420 C CA . ALA A 1 302 ? -9.809 23.088 -5.171 1.00 85.25 302 ALA A CA 1
ATOM 2421 C C . ALA A 1 302 ? -9.165 21.721 -4.879 1.00 85.25 302 ALA A C 1
ATOM 2423 O O . ALA A 1 302 ? -9.854 20.726 -4.631 1.00 85.25 302 ALA A O 1
ATOM 2424 N N . ILE A 1 303 ? -7.837 21.691 -4.863 1.00 86.44 303 ILE A N 1
ATOM 2425 C CA . ILE A 1 303 ? -7.076 20.507 -4.460 1.00 86.44 303 ILE A CA 1
ATOM 2426 C C . ILE A 1 303 ? -7.357 20.225 -2.981 1.00 86.44 303 ILE A C 1
ATOM 2428 O O . ILE A 1 303 ? -7.494 21.165 -2.193 1.00 86.44 303 ILE A O 1
ATOM 2432 N N . ARG A 1 304 ? -7.472 18.944 -2.614 1.00 88.00 304 ARG A N 1
ATOM 2433 C CA . ARG A 1 304 ? -7.632 18.523 -1.221 1.00 88.00 304 ARG A CA 1
ATOM 2434 C C . ARG A 1 304 ? -6.326 18.012 -0.656 1.00 88.00 304 ARG A C 1
ATOM 2436 O O . ARG A 1 304 ? -5.630 17.234 -1.307 1.00 88.00 304 ARG A O 1
ATOM 2443 N N . GLU A 1 305 ? -6.014 18.475 0.542 1.00 89.00 305 GLU A N 1
ATOM 2444 C CA . GLU A 1 305 ? -4.904 17.982 1.344 1.00 89.00 305 GLU A CA 1
ATOM 2445 C C . GLU A 1 305 ? -5.430 17.412 2.661 1.00 89.00 305 GLU A C 1
ATOM 2447 O O . GLU A 1 305 ? -6.375 17.954 3.234 1.00 89.00 305 GLU A O 1
ATOM 2452 N N . TRP A 1 306 ? -4.807 16.332 3.117 1.00 89.38 306 TRP A N 1
ATOM 2453 C CA . TRP A 1 306 ? -5.035 15.705 4.413 1.00 89.38 306 TRP A CA 1
ATOM 2454 C C . TRP A 1 306 ? -3.697 15.568 5.121 1.00 89.38 306 TRP A C 1
ATOM 2456 O O . TRP A 1 306 ? -2.688 15.231 4.491 1.00 89.38 306 TRP A O 1
ATOM 2466 N N . VAL A 1 307 ? -3.712 15.810 6.425 1.00 91.44 307 VAL A N 1
ATOM 2467 C CA . VAL A 1 307 ? -2.590 15.564 7.325 1.00 91.44 307 VAL A CA 1
ATOM 2468 C C . VAL A 1 307 ? -3.185 14.900 8.550 1.00 91.44 307 VAL A C 1
ATOM 2470 O O . VAL A 1 307 ? -4.040 15.499 9.197 1.00 91.44 307 VAL A O 1
ATOM 2473 N N . GLY A 1 308 ? -2.773 13.669 8.821 1.00 92.31 308 GLY A N 1
ATOM 2474 C CA . GLY A 1 308 ? -3.292 12.907 9.943 1.00 92.31 308 GLY A CA 1
ATOM 2475 C C . GLY A 1 308 ? -2.193 12.216 10.726 1.00 92.31 308 GLY A C 1
ATOM 2476 O O . GLY A 1 308 ? -1.194 11.780 10.151 1.00 92.31 308 GLY A O 1
ATOM 2477 N N . LEU A 1 309 ? -2.390 12.124 12.034 1.00 94.50 309 LEU A N 1
ATOM 2478 C CA . LEU A 1 309 ? -1.579 11.313 12.924 1.00 94.50 309 LEU A CA 1
ATOM 2479 C C . LEU A 1 309 ? -2.151 9.899 12.904 1.00 94.50 309 LEU A C 1
ATOM 2481 O O . LEU A 1 309 ? -3.313 9.692 13.242 1.00 94.50 309 LEU A O 1
ATOM 2485 N N . CYS A 1 310 ? -1.340 8.943 12.468 1.00 96.00 310 CYS A N 1
ATOM 2486 C CA . CYS A 1 310 ? -1.677 7.531 12.433 1.00 96.00 310 CYS A CA 1
ATOM 2487 C C . CYS A 1 310 ? -0.991 6.828 13.606 1.00 96.00 310 CYS A C 1
ATOM 2489 O O . CYS A 1 310 ? 0.221 6.966 13.753 1.00 96.00 310 CYS A O 1
ATOM 2491 N N . VAL A 1 311 ? -1.739 6.052 14.387 1.00 97.12 311 VAL A N 1
ATOM 2492 C CA . VAL A 1 311 ? -1.240 5.225 15.498 1.00 97.12 311 VAL A CA 1
ATOM 2493 C C . VAL A 1 311 ? -1.803 3.816 15.343 1.00 97.12 311 VAL A C 1
ATOM 2495 O O . VAL A 1 311 ? -2.959 3.661 14.948 1.00 97.12 311 VAL A O 1
ATOM 2498 N N . TRP A 1 312 ? -1.009 2.785 15.623 1.00 97.31 312 TRP A N 1
ATOM 2499 C CA . TRP A 1 312 ? -1.464 1.395 15.574 1.00 97.31 312 TRP A CA 1
ATOM 2500 C C . TRP A 1 312 ? -1.065 0.620 16.819 1.00 97.31 312 TRP A C 1
ATOM 2502 O O . TRP A 1 312 ? -0.001 0.854 17.379 1.00 97.31 312 TRP A O 1
ATOM 2512 N N . LYS A 1 313 ? -1.938 -0.290 17.261 1.00 95.56 313 LYS A N 1
ATOM 2513 C CA . LYS A 1 313 ? -1.791 -0.985 18.541 1.00 95.56 313 LYS A CA 1
ATOM 2514 C C . LYS A 1 313 ? -2.511 -2.329 18.557 1.00 95.56 313 LYS A C 1
ATOM 2516 O O . LYS A 1 313 ? -3.634 -2.440 18.068 1.00 95.56 313 LYS A O 1
ATOM 2521 N N . TRP A 1 314 ? -1.901 -3.327 19.193 1.00 95.62 314 TRP A N 1
ATOM 2522 C CA . TRP A 1 314 ? -2.615 -4.518 19.660 1.00 95.62 314 TRP A CA 1
ATOM 2523 C C . TRP A 1 314 ? -3.495 -4.150 20.859 1.00 95.62 314 TRP A C 1
ATOM 2525 O O . TRP A 1 314 ? -2.990 -3.711 21.893 1.00 95.62 314 TRP A O 1
ATOM 2535 N N . VAL A 1 315 ? -4.813 -4.292 20.719 1.00 92.75 315 VAL A N 1
ATOM 2536 C CA . VAL A 1 315 ? -5.764 -4.036 21.821 1.00 92.75 315 VAL A CA 1
ATOM 2537 C C . VAL A 1 315 ? -6.044 -5.296 22.637 1.00 92.75 315 VAL A C 1
ATOM 2539 O O . VAL A 1 315 ? -6.413 -5.204 23.805 1.00 92.75 315 VAL A O 1
ATOM 2542 N N . ASP A 1 316 ? -5.804 -6.463 22.041 1.00 92.62 316 ASP A N 1
ATOM 2543 C CA . ASP A 1 316 ? -5.807 -7.776 22.679 1.00 92.62 316 ASP A CA 1
ATOM 2544 C C . ASP A 1 316 ? -4.911 -8.754 21.880 1.00 92.62 316 ASP A C 1
ATOM 2546 O O . ASP A 1 316 ? -4.180 -8.340 20.982 1.00 92.62 316 ASP A O 1
ATOM 2550 N N . GLU A 1 317 ? -4.925 -10.050 22.214 1.00 90.75 317 GLU A N 1
ATOM 2551 C CA . GLU A 1 317 ? -4.096 -11.085 21.561 1.00 90.75 317 GLU A CA 1
ATOM 2552 C C . GLU A 1 317 ? -4.476 -11.355 20.086 1.00 90.75 317 GLU A C 1
ATOM 2554 O O . GLU A 1 317 ? -3.672 -11.894 19.321 1.00 90.75 317 GLU A O 1
ATOM 2559 N N . TYR A 1 318 ? -5.690 -10.987 19.675 1.00 94.88 318 TYR A N 1
ATOM 2560 C CA . TYR A 1 318 ? -6.292 -11.328 18.384 1.00 94.88 318 TYR A CA 1
ATOM 2561 C C . TYR A 1 318 ? -6.629 -10.102 17.533 1.00 94.88 318 TYR A C 1
ATOM 2563 O O . TYR A 1 318 ? -6.893 -10.260 16.339 1.00 94.88 318 TYR A O 1
ATOM 2571 N N . THR A 1 319 ? -6.602 -8.904 18.117 1.00 95.81 319 THR A N 1
ATOM 2572 C CA . THR A 1 319 ? -7.074 -7.675 17.484 1.00 95.81 319 THR A CA 1
ATOM 2573 C C . THR A 1 319 ? -5.998 -6.598 17.462 1.00 95.81 319 THR A C 1
ATOM 2575 O O . THR A 1 319 ? -5.552 -6.109 18.505 1.00 95.81 319 THR A O 1
ATOM 2578 N N . LEU A 1 320 ? -5.643 -6.163 16.255 1.00 97.06 320 LEU A N 1
ATOM 2579 C CA . LEU A 1 320 ? -4.798 -4.996 16.016 1.00 97.06 320 LEU A CA 1
ATOM 2580 C C . LEU A 1 320 ? -5.658 -3.886 15.411 1.00 97.06 320 LEU A C 1
ATOM 2582 O O . LEU A 1 320 ? -6.417 -4.117 14.468 1.00 97.06 320 LEU A O 1
ATOM 2586 N N . VAL A 1 321 ? -5.553 -2.676 15.957 1.00 96.50 321 VAL A N 1
ATOM 2587 C CA . VAL A 1 321 ? -6.245 -1.493 15.439 1.00 96.50 321 VAL A CA 1
ATOM 2588 C C . VAL A 1 321 ? -5.266 -0.484 14.860 1.00 96.50 321 VAL A C 1
ATOM 2590 O O . VAL A 1 321 ? -4.185 -0.265 15.402 1.00 96.50 321 VAL A O 1
ATOM 2593 N N . VAL A 1 322 ? -5.664 0.164 13.771 1.00 97.19 322 VAL A N 1
ATOM 2594 C CA . VAL A 1 322 ? -4.978 1.329 13.208 1.00 97.19 322 VAL A CA 1
ATOM 2595 C C . VAL A 1 322 ? -5.960 2.491 13.259 1.00 97.19 322 VAL A C 1
ATOM 2597 O O . VAL A 1 322 ? -7.075 2.382 12.752 1.00 97.19 322 VAL A O 1
ATOM 2600 N N . CYS A 1 323 ? -5.556 3.601 13.861 1.00 96.25 323 CYS A N 1
ATOM 2601 C CA . CYS A 1 323 ? -6.358 4.810 13.993 1.00 96.25 323 CYS A CA 1
ATOM 2602 C C . CYS A 1 323 ? -5.642 5.968 13.308 1.00 96.25 323 CYS A C 1
ATOM 2604 O O . CYS A 1 323 ? -4.430 6.119 13.439 1.00 96.25 323 CYS A O 1
ATOM 2606 N N . LEU A 1 324 ? -6.394 6.797 12.591 1.00 94.69 324 LEU A N 1
ATOM 2607 C CA . LEU A 1 324 ? -5.918 8.046 12.016 1.00 94.69 324 LEU A CA 1
ATOM 2608 C C . LEU A 1 324 ? -6.876 9.164 12.410 1.00 94.69 324 LEU A C 1
ATOM 2610 O O . LEU A 1 324 ? -8.072 9.054 12.147 1.00 94.69 324 LEU A O 1
ATOM 2614 N N . GLU A 1 325 ? -6.346 10.236 12.990 1.00 93.44 325 GLU A N 1
ATOM 2615 C CA . GLU A 1 325 ? -7.077 11.482 13.250 1.00 93.44 325 GLU A CA 1
ATOM 2616 C C . GLU A 1 325 ? -6.371 12.671 12.593 1.00 93.44 325 GLU A C 1
ATOM 2618 O O . GLU A 1 325 ? -5.200 12.575 12.217 1.00 93.44 325 GLU A O 1
ATOM 2623 N N . ASP A 1 326 ? -7.080 13.788 12.430 1.00 91.62 326 ASP A N 1
ATOM 2624 C CA . ASP A 1 326 ? -6.498 15.009 11.874 1.00 91.62 326 ASP A CA 1
ATOM 2625 C C . ASP A 1 326 ? -5.333 15.517 12.733 1.00 91.62 326 ASP A C 1
ATOM 2627 O O . ASP A 1 326 ? -5.386 15.509 13.960 1.00 91.62 326 ASP A O 1
ATOM 2631 N N . TYR A 1 327 ? -4.286 16.013 12.075 1.00 88.38 327 TYR A N 1
ATOM 2632 C CA . TYR A 1 327 ? -3.115 16.582 12.734 1.00 88.38 327 TYR A CA 1
ATOM 2633 C C . TYR A 1 327 ? -2.922 18.042 12.315 1.00 88.38 327 TYR A C 1
ATOM 2635 O O . TYR A 1 327 ? -2.853 18.366 11.123 1.00 88.38 327 TYR A O 1
ATOM 2643 N N . GLU A 1 328 ? -2.857 18.932 13.307 1.00 76.12 328 GLU A N 1
ATOM 2644 C CA . GLU A 1 328 ? -2.963 20.386 13.113 1.00 76.12 328 GLU A CA 1
ATOM 2645 C C . GLU A 1 328 ? -1.665 21.082 12.661 1.00 76.12 328 GLU A C 1
ATOM 2647 O O . GLU A 1 328 ? -1.655 22.299 12.486 1.00 76.12 328 GLU A O 1
ATOM 2652 N N . ASP A 1 329 ? -0.583 20.349 12.385 1.00 70.06 329 ASP A N 1
ATOM 2653 C CA . ASP A 1 329 ? 0.676 20.978 11.971 1.00 70.06 329 ASP A CA 1
ATOM 2654 C C . ASP A 1 329 ? 0.635 21.639 10.580 1.00 70.06 329 ASP A C 1
ATOM 2656 O O . ASP A 1 329 ? 0.001 21.181 9.609 1.00 70.06 329 ASP A O 1
ATOM 2660 N N . GLU A 1 330 ? 1.425 22.713 10.465 1.00 61.38 330 GLU A N 1
ATOM 2661 C CA . GLU A 1 330 ? 1.698 23.405 9.208 1.00 61.38 330 GLU A CA 1
ATOM 2662 C C . GLU A 1 330 ? 2.601 22.565 8.297 1.00 61.38 330 GLU A C 1
ATOM 2664 O O . GLU A 1 330 ? 3.826 22.691 8.261 1.00 61.38 330 GLU A O 1
ATOM 2669 N N . VAL A 1 331 ? 1.979 21.731 7.474 1.00 61.53 331 VAL A N 1
ATOM 2670 C CA . VAL A 1 331 ? 2.674 21.008 6.409 1.00 61.53 331 VAL A CA 1
ATOM 2671 C C . VAL A 1 331 ? 2.605 21.803 5.112 1.00 61.53 331 VAL A C 1
ATOM 2673 O O . VAL A 1 331 ? 1.530 22.155 4.627 1.00 61.53 331 VAL A O 1
ATOM 2676 N N . ARG A 1 332 ? 3.767 22.047 4.496 1.00 57.41 332 ARG A N 1
ATOM 2677 C CA . ARG A 1 332 ? 3.860 22.659 3.165 1.00 57.41 332 ARG A CA 1
ATOM 2678 C C . ARG A 1 332 ? 3.934 21.583 2.088 1.00 57.41 332 ARG A C 1
ATOM 2680 O O . ARG A 1 332 ? 5.007 21.055 1.806 1.00 57.41 332 ARG A O 1
ATOM 2687 N N . PHE A 1 333 ? 2.810 21.303 1.439 1.00 63.69 333 PHE A N 1
ATOM 2688 C CA . PHE A 1 333 ? 2.809 20.528 0.198 1.00 63.69 333 PHE A CA 1
ATOM 2689 C C . PHE A 1 333 ? 3.477 21.321 -0.940 1.00 63.69 333 PHE A C 1
ATOM 2691 O O . PHE A 1 333 ? 3.445 22.560 -0.934 1.00 63.69 333 PHE A O 1
ATOM 2698 N N . PRO A 1 334 ? 4.070 20.651 -1.950 1.00 54.75 334 PRO A N 1
ATOM 2699 C CA . PRO A 1 334 ? 4.528 21.334 -3.151 1.00 54.75 334 PRO A CA 1
ATOM 2700 C C . PRO A 1 334 ? 3.353 22.113 -3.749 1.00 54.75 334 PRO A C 1
ATOM 2702 O O . PRO A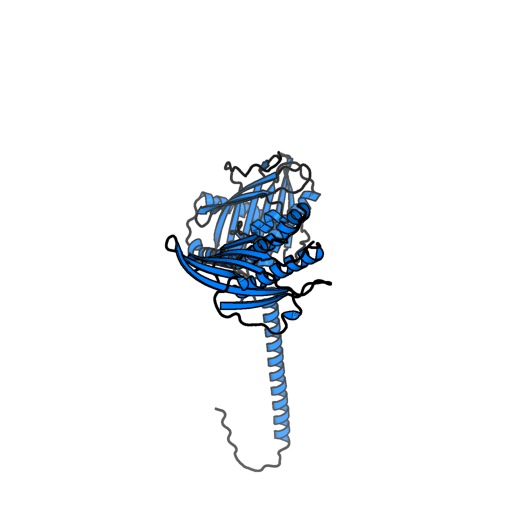 1 334 ? 2.299 21.532 -4.016 1.00 54.75 334 PRO A O 1
ATOM 2705 N N . LYS A 1 335 ? 3.514 23.431 -3.933 1.00 50.69 335 LYS A N 1
ATOM 2706 C CA . LYS A 1 335 ? 2.485 24.280 -4.548 1.00 50.69 335 LYS A CA 1
ATOM 2707 C C . LYS A 1 335 ? 2.116 23.685 -5.903 1.00 50.69 335 LYS A C 1
ATOM 2709 O O . LYS A 1 335 ? 2.951 23.619 -6.802 1.00 50.69 335 LYS A O 1
ATOM 2714 N N . GLY A 1 336 ? 0.872 23.256 -6.034 1.00 46.03 336 GLY A N 1
ATOM 2715 C CA . GLY A 1 336 ? 0.335 22.680 -7.254 1.00 46.03 336 GLY A CA 1
ATOM 2716 C C . GLY A 1 336 ? 0.545 23.657 -8.391 1.00 46.03 336 GLY A C 1
ATOM 2717 O O . GLY A 1 336 ? 0.237 24.846 -8.269 1.00 46.03 336 GLY A O 1
ATOM 2718 N N . GLY A 1 337 ? 1.119 23.165 -9.486 1.00 44.16 337 GLY A N 1
ATOM 2719 C CA . GLY A 1 337 ? 1.264 23.962 -10.693 1.00 44.16 337 GLY A CA 1
ATOM 2720 C C . GLY A 1 337 ? -0.085 24.564 -11.104 1.00 44.16 337 GLY A C 1
ATOM 2721 O O . GLY A 1 337 ? -1.121 23.906 -11.017 1.00 44.16 337 GLY A O 1
ATOM 2722 N N . ALA A 1 338 ? -0.047 25.817 -11.564 1.00 46.94 338 ALA A N 1
ATOM 2723 C CA . ALA A 1 338 ? -1.160 26.554 -12.171 1.00 46.94 338 ALA A CA 1
ATOM 2724 C C . ALA A 1 338 ? -2.292 27.058 -11.243 1.00 46.94 338 ALA A C 1
ATOM 2726 O O . ALA A 1 338 ? -3.469 26.921 -11.565 1.00 46.94 338 ALA A O 1
ATOM 2727 N N . GLY A 1 339 ? -1.969 27.714 -10.121 1.00 53.53 339 GLY A N 1
ATOM 2728 C CA . GLY A 1 339 ? -2.908 28.648 -9.466 1.00 53.53 339 GLY A CA 1
ATOM 2729 C C . GLY A 1 339 ? -4.161 28.034 -8.820 1.00 53.53 339 GLY A C 1
ATOM 2730 O O . GLY A 1 339 ? -5.071 28.772 -8.445 1.00 53.53 339 GLY A O 1
ATOM 2731 N N . LYS A 1 340 ? -4.230 26.706 -8.660 1.00 61.38 340 LYS A N 1
ATOM 2732 C CA . LYS A 1 340 ? -5.307 26.048 -7.907 1.00 61.38 340 LYS A CA 1
ATOM 2733 C C . LYS A 1 340 ? -5.123 26.280 -6.400 1.00 61.38 340 LYS A C 1
ATOM 2735 O O . LYS A 1 340 ? -4.036 26.081 -5.863 1.00 61.38 340 LYS A O 1
ATOM 2740 N N . LYS A 1 341 ? -6.202 26.678 -5.715 1.00 74.38 341 LYS A N 1
ATOM 2741 C CA . LYS A 1 341 ? -6.254 26.790 -4.247 1.00 74.38 341 LYS A CA 1
ATOM 2742 C C . LYS A 1 341 ? -6.205 25.392 -3.613 1.00 74.38 341 LYS A C 1
ATOM 2744 O O . LYS A 1 341 ? -6.745 24.441 -4.181 1.00 74.38 341 LYS A O 1
ATOM 2749 N N . TYR A 1 342 ? -5.583 25.300 -2.443 1.00 80.19 342 TYR A N 1
ATOM 2750 C CA . TYR A 1 342 ? -5.583 24.123 -1.577 1.00 80.19 342 TYR A CA 1
ATOM 2751 C C . TYR A 1 342 ? -6.640 24.299 -0.488 1.00 80.19 342 TYR A C 1
ATOM 2753 O O . TYR A 1 342 ? -6.804 25.398 0.046 1.00 80.19 342 TYR A O 1
ATOM 2761 N N . ILE A 1 343 ? -7.380 23.235 -0.193 1.00 86.56 343 ILE A N 1
ATOM 2762 C CA . ILE A 1 343 ? -8.322 23.171 0.925 1.00 86.56 343 ILE A CA 1
ATOM 2763 C C . ILE A 1 343 ? -7.934 21.967 1.781 1.00 86.56 343 ILE A C 1
ATOM 2765 O O . ILE A 1 343 ? -7.935 20.839 1.283 1.00 86.56 343 ILE A O 1
ATOM 2769 N N . ARG A 1 344 ? -7.625 22.219 3.059 1.00 87.38 344 ARG A N 1
ATOM 2770 C CA . ARG A 1 344 ? -7.411 21.182 4.072 1.00 87.38 344 ARG A CA 1
ATOM 2771 C C . ARG A 1 344 ? -8.736 20.479 4.334 1.00 87.38 344 ARG A C 1
ATOM 2773 O O . ARG A 1 344 ? -9.663 21.088 4.861 1.00 87.38 344 ARG A O 1
ATOM 2780 N N . ALA A 1 345 ? -8.834 19.238 3.881 1.00 88.88 345 ALA A N 1
ATOM 2781 C CA . ALA A 1 345 ? -9.921 18.345 4.236 1.00 88.88 345 ALA A CA 1
ATOM 2782 C C . ALA A 1 345 ? -9.599 17.668 5.574 1.00 88.88 345 ALA A C 1
ATOM 2784 O O . ALA A 1 345 ? -8.443 17.618 5.991 1.00 88.88 345 ALA A O 1
ATOM 2785 N N . SER A 1 346 ? -10.642 17.170 6.223 1.00 88.06 346 SER A N 1
ATOM 2786 C CA . SER A 1 346 ? -10.584 16.462 7.496 1.00 88.06 346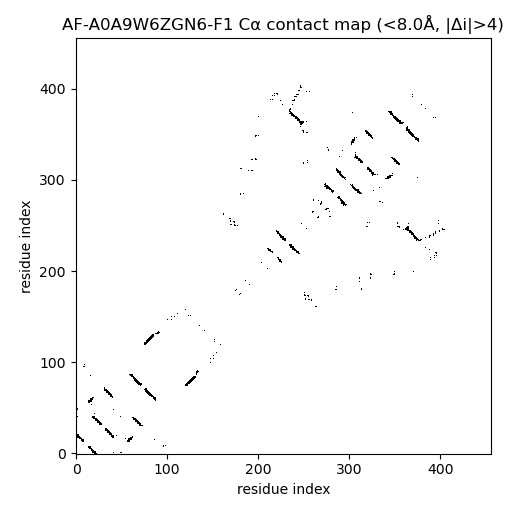 SER A CA 1
ATOM 2787 C C . SER A 1 346 ? -10.945 14.999 7.261 1.00 88.06 346 SER A C 1
ATOM 2789 O O . SER A 1 346 ? -11.855 14.700 6.471 1.00 88.06 346 SER A O 1
ATOM 2791 N N . ALA A 1 347 ? -10.196 14.089 7.876 1.00 88.88 347 ALA A N 1
ATOM 2792 C CA . ALA A 1 347 ? -10.503 12.672 7.844 1.00 88.88 347 ALA A CA 1
ATOM 2793 C C . ALA A 1 347 ? -10.102 11.976 9.144 1.00 88.88 347 ALA A C 1
ATOM 2795 O O . ALA A 1 347 ? -8.965 12.064 9.590 1.00 88.88 347 ALA A O 1
ATOM 2796 N N . GLU A 1 348 ? -11.023 11.176 9.665 1.00 91.19 348 GLU A N 1
ATOM 2797 C CA . GLU A 1 348 ? -10.752 10.213 10.725 1.00 91.19 348 GLU A CA 1
ATOM 2798 C C . GLU A 1 348 ? -10.966 8.815 10.156 1.00 91.19 348 GLU A C 1
ATOM 2800 O O . GLU A 1 348 ? -11.940 8.568 9.440 1.00 91.19 348 GLU A O 1
ATOM 2805 N N . SER A 1 349 ? -10.039 7.901 10.411 1.00 92.12 349 SER A N 1
ATOM 2806 C CA . SER A 1 349 ? -10.104 6.537 9.887 1.00 92.12 349 SER A CA 1
ATOM 2807 C C . SER A 1 349 ? -9.771 5.526 10.971 1.00 92.12 349 SER A C 1
ATOM 2809 O O . SER A 1 349 ? -8.873 5.747 11.777 1.00 92.12 349 SER A O 1
ATOM 2811 N N . TYR A 1 350 ? -10.475 4.403 10.948 1.00 93.12 350 TYR A N 1
ATOM 2812 C CA . TYR A 1 350 ? -10.271 3.278 11.846 1.00 93.12 350 TYR A CA 1
ATOM 2813 C C . TYR A 1 350 ? -10.228 1.999 11.035 1.00 93.12 350 TYR A C 1
ATOM 2815 O O . TYR A 1 350 ? -11.106 1.744 10.207 1.00 93.12 350 TYR A O 1
ATOM 2823 N N . TRP A 1 351 ? -9.211 1.195 11.297 1.00 95.75 351 TRP A N 1
ATOM 2824 C CA . TRP A 1 351 ? -9.118 -0.162 10.805 1.00 95.75 351 TRP A CA 1
ATOM 2825 C C . TRP A 1 351 ? -9.026 -1.099 11.996 1.00 95.75 351 TRP A C 1
ATOM 2827 O O . TRP A 1 351 ? -8.155 -0.933 12.848 1.00 95.75 351 TRP A O 1
ATOM 2837 N N . LYS A 1 352 ? -9.898 -2.099 12.020 1.00 96.06 352 LYS A N 1
ATOM 2838 C CA . LYS A 1 352 ? -9.881 -3.193 12.984 1.00 96.06 352 LYS A CA 1
ATOM 2839 C C . LYS A 1 352 ? -9.517 -4.473 12.250 1.00 96.06 352 LYS A C 1
ATOM 2841 O O . LYS A 1 352 ? -10.226 -4.860 11.320 1.00 96.06 352 LYS A O 1
ATOM 2846 N N . TYR A 1 353 ? -8.419 -5.095 12.656 1.00 97.69 353 TYR A N 1
ATOM 2847 C CA . TYR A 1 353 ? -7.927 -6.353 12.108 1.00 97.69 353 TYR A CA 1
ATOM 2848 C C . TYR A 1 353 ? -8.091 -7.433 13.163 1.00 97.69 353 TYR A C 1
ATOM 2850 O O . TYR A 1 353 ? -7.438 -7.387 14.201 1.00 97.69 353 TYR A O 1
ATOM 2858 N N . GLU A 1 354 ? -8.970 -8.389 12.899 1.00 97.44 354 GLU A N 1
ATOM 2859 C CA . GLU A 1 354 ? -9.317 -9.444 13.845 1.00 97.44 354 GLU A CA 1
ATOM 2860 C C . GLU A 1 354 ? -8.886 -10.791 13.286 1.00 97.44 354 GLU A C 1
ATOM 2862 O O . GLU A 1 354 ? -9.314 -11.204 12.201 1.00 97.44 354 GLU A O 1
ATOM 2867 N N . LYS A 1 355 ? -8.052 -11.493 14.050 1.00 97.38 355 LYS A N 1
ATOM 2868 C CA . LYS A 1 355 ? -7.628 -12.849 13.731 1.00 97.38 355 LYS A CA 1
ATOM 2869 C C . LYS A 1 355 ? -8.828 -13.793 13.786 1.00 97.38 355 LYS A C 1
ATOM 2871 O O . LYS A 1 355 ? -9.529 -13.876 14.794 1.00 97.38 355 LYS A O 1
ATOM 2876 N N . LEU A 1 356 ? -9.047 -14.528 12.704 1.00 97.00 356 LEU A N 1
ATOM 2877 C CA . LEU A 1 356 ? -10.034 -15.599 12.624 1.00 97.00 356 LEU A CA 1
ATOM 2878 C C . LEU A 1 356 ? -9.352 -16.966 12.725 1.00 97.00 356 LEU A C 1
ATOM 2880 O O . LEU A 1 356 ? -8.126 -17.081 12.707 1.00 97.00 356 LEU A O 1
ATOM 2884 N N . ALA A 1 357 ? -10.162 -18.019 12.830 1.00 95.06 357 ALA A N 1
ATOM 2885 C CA . ALA A 1 357 ? -9.661 -19.378 12.697 1.00 95.06 357 ALA A CA 1
ATOM 2886 C C . ALA A 1 357 ? -9.092 -19.598 11.290 1.00 95.06 357 ALA A C 1
ATOM 2888 O O . ALA A 1 357 ? -9.700 -19.184 10.300 1.00 95.06 357 ALA A O 1
ATOM 2889 N N . ASP A 1 358 ? -7.956 -20.290 11.216 1.00 92.44 358 ASP A N 1
ATOM 2890 C CA . ASP A 1 358 ? -7.333 -20.641 9.947 1.00 92.44 358 ASP A CA 1
ATOM 2891 C C . ASP A 1 358 ? -8.318 -21.400 9.051 1.00 92.44 358 ASP A C 1
ATOM 2893 O O . ASP A 1 358 ? -8.958 -22.375 9.459 1.00 92.44 358 ASP A O 1
ATOM 2897 N N . SER A 1 359 ? -8.393 -20.987 7.792 1.00 86.25 359 SER A N 1
ATOM 2898 C CA . SER A 1 359 ? -9.205 -21.647 6.780 1.00 86.25 359 SER A CA 1
ATOM 2899 C C . SER A 1 359 ? -8.295 -22.479 5.897 1.00 86.25 359 SER A C 1
ATOM 2901 O O . SER A 1 359 ? -7.407 -21.961 5.223 1.00 86.25 359 SER A O 1
ATOM 2903 N N . LYS A 1 360 ? -8.479 -23.803 5.920 1.00 82.75 360 LYS A N 1
ATOM 2904 C CA . LYS A 1 360 ? -7.723 -24.756 5.086 1.00 82.75 360 LYS A CA 1
ATOM 2905 C C . LYS A 1 360 ? -6.205 -24.668 5.278 1.00 82.75 360 LYS A C 1
ATOM 2907 O O . LYS A 1 360 ? -5.468 -24.996 4.355 1.00 82.75 360 LYS A O 1
ATOM 2912 N N . GLY A 1 361 ? -5.724 -24.232 6.444 1.00 84.88 361 GLY A N 1
ATOM 2913 C CA . GLY A 1 361 ? -4.297 -24.004 6.711 1.00 84.88 361 GLY A CA 1
ATOM 2914 C C . GLY A 1 361 ? -3.755 -22.703 6.114 1.00 84.88 361 GLY A C 1
ATOM 2915 O O . GLY A 1 361 ? -2.572 -22.631 5.782 1.00 84.88 361 GLY A O 1
ATOM 2916 N N . LEU A 1 362 ? -4.626 -21.722 5.876 1.00 89.25 362 LEU A N 1
ATOM 2917 C CA . LEU A 1 362 ? -4.275 -20.328 5.628 1.00 89.25 362 LEU A CA 1
ATOM 2918 C C . LEU A 1 362 ? -4.748 -19.483 6.815 1.00 89.25 362 LEU A C 1
ATOM 2920 O O . LEU A 1 362 ? -5.878 -19.694 7.266 1.00 89.25 362 LEU A O 1
ATOM 2924 N N . PRO A 1 363 ? -3.936 -18.528 7.298 1.00 94.69 363 PRO A N 1
ATOM 2925 C CA . PRO A 1 363 ? -4.410 -17.561 8.276 1.00 94.69 363 PRO A CA 1
ATOM 2926 C C . PRO A 1 363 ? -5.546 -16.738 7.665 1.00 94.69 363 PRO A C 1
ATOM 2928 O O . PRO A 1 363 ? -5.503 -16.410 6.477 1.00 94.69 363 PRO A O 1
ATOM 2931 N N . GLN A 1 364 ? -6.555 -16.412 8.472 1.00 95.88 364 GLN A N 1
ATOM 2932 C CA . GLN A 1 364 ? -7.632 -15.520 8.057 1.00 95.88 364 GLN A CA 1
ATOM 2933 C C . GLN A 1 364 ? -7.756 -14.314 8.973 1.00 95.88 364 GLN A C 1
ATOM 2935 O O . GLN A 1 364 ? -7.676 -14.428 10.196 1.00 95.88 364 GLN A O 1
ATOM 2940 N N . THR A 1 365 ? -8.022 -13.165 8.359 1.00 97.88 365 THR A N 1
ATOM 2941 C CA . THR A 1 365 ? -8.192 -11.892 9.057 1.00 97.88 365 THR A CA 1
ATOM 2942 C C . THR A 1 365 ? -9.478 -11.223 8.609 1.00 97.88 365 THR A C 1
ATOM 2944 O O . THR A 1 365 ? -9.690 -11.007 7.414 1.00 97.88 365 THR A O 1
ATOM 2947 N N . ARG A 1 366 ? -10.346 -10.866 9.558 1.00 97.19 366 ARG A N 1
ATOM 2948 C CA . ARG A 1 366 ? -11.463 -9.955 9.299 1.00 97.19 366 ARG A CA 1
ATOM 2949 C C . ARG A 1 366 ? -10.945 -8.530 9.384 1.00 97.19 366 ARG A C 1
ATOM 2951 O O . ARG A 1 366 ? -10.338 -8.160 10.383 1.00 97.19 366 ARG A O 1
ATOM 2958 N N . VAL A 1 367 ? -11.211 -7.739 8.350 1.00 96.94 367 VAL A N 1
ATOM 2959 C CA . VAL A 1 367 ? -10.872 -6.317 8.328 1.00 96.94 367 VAL A CA 1
ATOM 2960 C C . VAL A 1 367 ? -12.150 -5.505 8.283 1.00 96.94 367 VAL A C 1
ATOM 2962 O O . VAL A 1 367 ? -12.930 -5.622 7.333 1.00 96.94 367 VAL A O 1
ATOM 2965 N N . THR A 1 368 ? -12.331 -4.663 9.292 1.00 93.56 368 THR A N 1
ATOM 2966 C CA . THR A 1 368 ? -13.355 -3.620 9.317 1.00 93.56 368 THR A CA 1
ATOM 2967 C C . THR A 1 368 ? -12.668 -2.279 9.116 1.00 93.56 368 THR A C 1
ATOM 2969 O O . THR A 1 368 ? -11.805 -1.896 9.900 1.00 93.56 368 THR A O 1
ATOM 2972 N N . TYR A 1 369 ? -13.042 -1.570 8.056 1.00 93.06 369 TYR A N 1
ATOM 2973 C CA . TYR A 1 369 ? -12.558 -0.232 7.742 1.00 93.06 369 TYR A CA 1
ATOM 2974 C C . TYR A 1 369 ? -13.702 0.764 7.865 1.00 93.06 369 TYR A C 1
ATOM 2976 O O . TYR A 1 369 ? -14.696 0.662 7.144 1.00 93.06 369 TYR A O 1
ATOM 2984 N N . CYS A 1 370 ? -13.535 1.751 8.733 1.00 89.19 370 CYS A N 1
ATOM 2985 C CA . CYS A 1 370 ? -14.459 2.859 8.886 1.00 89.19 370 CYS A CA 1
ATOM 2986 C C . CYS A 1 370 ? -13.741 4.175 8.601 1.00 89.19 370 CYS A C 1
ATOM 2988 O O . CYS A 1 370 ? -12.605 4.388 9.025 1.00 89.19 370 CYS A O 1
ATOM 2990 N N . GLN A 1 371 ? -14.417 5.085 7.906 1.00 87.69 371 GLN A N 1
ATOM 2991 C CA . GLN A 1 371 ? -13.874 6.406 7.637 1.00 87.69 371 GLN A CA 1
ATOM 2992 C C . GLN A 1 371 ? -14.940 7.488 7.729 1.00 87.69 371 GLN A C 1
ATOM 2994 O O . GLN A 1 371 ? -16.021 7.365 7.147 1.00 87.69 371 GLN A O 1
ATOM 2999 N N . LEU A 1 372 ? -14.588 8.576 8.411 1.00 86.75 372 LEU A N 1
ATOM 3000 C CA . LEU A 1 372 ? -15.301 9.841 8.381 1.00 86.75 372 LEU A CA 1
ATOM 3001 C C . LEU A 1 372 ? -14.492 10.826 7.547 1.00 86.75 372 LEU A C 1
ATOM 3003 O O . LEU A 1 372 ? -13.309 11.026 7.803 1.00 86.75 372 LEU A O 1
ATOM 3007 N N . VAL A 1 373 ? -15.121 11.454 6.559 1.00 85.88 373 VAL A N 1
ATOM 3008 C CA . VAL A 1 373 ? -14.460 12.438 5.696 1.00 85.88 373 VAL A CA 1
ATOM 3009 C C . VAL A 1 373 ? -15.305 13.694 5.588 1.00 85.88 373 VAL A C 1
ATOM 3011 O O . VAL A 1 373 ? -16.433 13.651 5.089 1.00 85.88 373 VAL A O 1
ATOM 3014 N N . ASP A 1 374 ? -14.717 14.826 5.960 1.00 85.75 374 ASP A N 1
ATOM 3015 C CA . ASP A 1 374 ? -15.219 16.155 5.632 1.00 85.75 374 ASP A CA 1
ATOM 3016 C C . ASP A 1 374 ? -14.275 16.803 4.616 1.00 85.75 374 ASP A C 1
ATOM 3018 O O . ASP A 1 374 ? -13.176 17.275 4.910 1.00 85.75 374 ASP A O 1
ATOM 3022 N N . LEU A 1 375 ? -14.727 16.837 3.367 1.00 84.62 375 LEU A N 1
ATOM 3023 C CA . LEU A 1 375 ? -13.975 17.426 2.267 1.00 84.62 375 LEU A CA 1
ATOM 3024 C C . LEU A 1 375 ? -13.940 18.963 2.317 1.00 84.62 375 LEU A C 1
ATOM 3026 O O . LEU A 1 375 ? -13.249 19.542 1.486 1.00 84.62 375 LEU A O 1
ATOM 3030 N N . LYS A 1 376 ? -14.664 19.618 3.234 1.00 82.12 376 LYS A N 1
ATOM 3031 C CA . LYS A 1 376 ? -14.827 21.075 3.373 1.00 82.12 376 LYS A CA 1
ATOM 3032 C C . LYS A 1 376 ? -15.386 21.764 2.114 1.00 82.12 376 LYS A C 1
ATOM 3034 O O . LYS A 1 376 ? -14.840 21.682 1.007 1.00 82.12 376 LYS A O 1
ATOM 3039 N N . GLY A 1 377 ? -16.480 22.507 2.280 1.00 75.75 377 GLY A N 1
ATOM 3040 C CA . GLY A 1 377 ? -17.184 23.217 1.201 1.00 75.75 377 GLY A CA 1
ATOM 3041 C C . GLY A 1 377 ? -18.399 22.474 0.624 1.00 75.75 377 GLY A C 1
ATOM 3042 O O . GLY A 1 377 ? -18.797 21.412 1.097 1.00 75.75 377 GLY A O 1
ATOM 3043 N N . TYR A 1 378 ? -19.028 23.053 -0.406 1.00 71.25 378 TYR A N 1
ATOM 3044 C CA . TYR A 1 378 ? -20.311 22.563 -0.923 1.00 71.25 378 TYR A CA 1
ATOM 3045 C C . TYR A 1 378 ? -20.160 21.339 -1.839 1.00 71.25 378 TYR A C 1
ATOM 3047 O O . TYR A 1 378 ? -19.607 21.431 -2.937 1.00 71.25 378 TYR A O 1
ATOM 3055 N N . ILE A 1 379 ? -20.706 20.196 -1.412 1.00 68.62 379 ILE A N 1
ATOM 3056 C CA . ILE A 1 379 ? -20.649 18.925 -2.151 1.00 68.62 379 ILE A CA 1
ATOM 3057 C C . ILE A 1 379 ? -22.058 18.382 -2.380 1.00 68.62 379 ILE A C 1
ATOM 3059 O O . ILE A 1 379 ? -22.889 18.317 -1.467 1.00 68.62 379 ILE A O 1
ATOM 3063 N N . THR A 1 380 ? -22.360 17.999 -3.621 1.00 68.38 380 THR A N 1
ATOM 3064 C CA . THR A 1 380 ? -23.673 17.457 -3.997 1.00 68.38 380 THR A CA 1
ATOM 3065 C C . THR A 1 380 ? -23.811 15.999 -3.555 1.00 68.38 380 THR A C 1
ATOM 3067 O O . THR A 1 380 ? -22.840 15.250 -3.578 1.00 68.38 380 THR A O 1
ATOM 3070 N N . LYS A 1 381 ? -25.034 15.564 -3.203 1.00 67.19 381 LYS A N 1
ATOM 3071 C CA . LYS A 1 381 ? -25.295 14.192 -2.710 1.00 67.19 381 LYS A CA 1
ATOM 3072 C C . LYS A 1 381 ? -24.833 13.101 -3.691 1.00 67.19 381 LYS A C 1
ATOM 3074 O O . LYS A 1 381 ? -24.292 12.088 -3.271 1.00 67.19 381 LYS A O 1
ATOM 3079 N N . SER A 1 382 ? -25.009 13.316 -4.998 1.00 67.44 382 SER A N 1
ATOM 3080 C CA . SER A 1 382 ? -24.571 12.351 -6.018 1.00 67.44 382 SER A CA 1
ATOM 3081 C C . SER A 1 382 ? -23.050 12.176 -6.044 1.00 67.44 382 SER A C 1
ATOM 3083 O O . SER A 1 382 ? -22.569 11.065 -6.248 1.00 67.44 382 SER A O 1
ATOM 3085 N N . LEU A 1 383 ? -22.298 13.262 -5.840 1.00 70.00 383 LEU A N 1
ATOM 3086 C CA . LEU A 1 383 ? -20.838 13.223 -5.788 1.00 70.00 383 LEU A CA 1
ATOM 3087 C C . LEU A 1 383 ? -20.367 12.515 -4.512 1.00 70.00 383 LEU A C 1
ATOM 3089 O O . LEU A 1 383 ? -19.444 11.710 -4.563 1.00 70.00 383 LEU A O 1
ATOM 3093 N N . THR A 1 384 ? -21.047 12.784 -3.393 1.00 69.19 384 THR A N 1
ATOM 3094 C CA . THR A 1 384 ? -20.833 12.147 -2.089 1.00 69.19 384 THR A CA 1
ATOM 3095 C C . THR A 1 384 ? -20.956 10.622 -2.180 1.00 69.19 384 THR A C 1
ATOM 3097 O O . THR A 1 384 ? -20.016 9.917 -1.827 1.00 69.19 384 THR A O 1
ATOM 3100 N N . ASN A 1 385 ? -22.055 10.110 -2.750 1.00 68.06 385 ASN A N 1
ATOM 3101 C CA . ASN A 1 385 ? -22.296 8.665 -2.862 1.00 68.06 385 ASN A CA 1
ATOM 3102 C C . ASN A 1 385 ? -21.273 7.956 -3.767 1.00 68.06 385 ASN A C 1
ATOM 3104 O O . ASN A 1 385 ? -20.800 6.875 -3.437 1.00 68.06 385 ASN A O 1
ATOM 3108 N N . GLY A 1 386 ? -20.902 8.557 -4.902 1.00 73.31 386 GLY A N 1
ATOM 3109 C CA . GLY A 1 386 ? -19.896 7.960 -5.787 1.00 73.31 386 GLY A CA 1
ATOM 3110 C C . GLY A 1 386 ? -18.493 7.962 -5.173 1.00 73.31 386 GLY A C 1
ATOM 3111 O O . GLY A 1 386 ? -17.757 6.984 -5.293 1.00 73.31 386 GLY A O 1
ATOM 3112 N N . LYS A 1 387 ? -18.120 9.053 -4.490 1.00 76.25 387 LYS A N 1
ATOM 3113 C CA . LYS A 1 387 ? -16.797 9.177 -3.868 1.00 76.25 387 LYS A CA 1
ATOM 3114 C C . LYS A 1 387 ? -16.643 8.269 -2.658 1.00 76.25 387 LYS A C 1
ATOM 3116 O O . LYS A 1 387 ? -15.583 7.674 -2.530 1.00 76.25 387 LYS A O 1
ATOM 3121 N N . ILE A 1 388 ? -17.674 8.106 -1.828 1.00 75.75 388 ILE A N 1
ATOM 3122 C CA . ILE A 1 388 ? -17.557 7.229 -0.663 1.00 75.75 388 ILE A CA 1
ATOM 3123 C C . ILE A 1 388 ? -17.394 5.759 -1.057 1.00 75.75 388 ILE A C 1
ATOM 3125 O O . ILE A 1 388 ? -16.537 5.088 -0.498 1.00 75.75 388 ILE A O 1
ATOM 3129 N N . VAL A 1 389 ? -18.106 5.280 -2.085 1.00 78.62 389 VAL A N 1
ATOM 3130 C CA . VAL A 1 389 ? -17.898 3.920 -2.617 1.00 78.62 389 VAL A CA 1
ATOM 3131 C C . VAL A 1 389 ? -16.473 3.760 -3.136 1.00 78.62 389 VAL A C 1
ATOM 3133 O O . VAL A 1 389 ? -15.800 2.797 -2.790 1.00 78.62 389 VAL A O 1
ATOM 3136 N N . TRP A 1 390 ? -15.978 4.721 -3.922 1.00 79.62 390 TRP A N 1
ATOM 3137 C CA . TRP A 1 390 ? -14.607 4.684 -4.435 1.00 79.62 390 TRP A CA 1
ATOM 3138 C C . TRP A 1 390 ? -13.557 4.656 -3.316 1.00 79.62 390 TRP A C 1
ATOM 3140 O O . TRP A 1 390 ? -12.562 3.944 -3.419 1.00 79.62 390 TRP A O 1
ATOM 3150 N N . THR A 1 391 ? -13.794 5.387 -2.229 1.00 81.94 391 THR A N 1
ATOM 3151 C CA . THR A 1 391 ? -12.930 5.361 -1.050 1.00 81.94 391 THR A CA 1
ATOM 3152 C C . THR A 1 391 ? -12.987 4.012 -0.332 1.00 81.94 391 THR A C 1
ATOM 3154 O O . THR A 1 391 ? -11.948 3.455 0.001 1.00 81.94 391 THR A O 1
ATOM 3157 N N . LEU A 1 392 ? -14.177 3.434 -0.156 1.00 86.69 392 LEU A N 1
ATOM 3158 C CA . LEU A 1 392 ? -14.354 2.118 0.469 1.00 86.69 392 LEU A CA 1
ATOM 3159 C C . LEU A 1 392 ? -13.797 0.965 -0.382 1.00 86.69 392 LEU A C 1
ATOM 3161 O O . LEU A 1 392 ? -13.379 -0.055 0.167 1.00 86.69 392 LEU A O 1
ATOM 3165 N N . MET A 1 393 ? -13.686 1.143 -1.705 1.00 87.94 393 MET A N 1
ATOM 3166 C CA . MET A 1 393 ? -12.975 0.216 -2.600 1.00 87.94 393 MET A CA 1
ATOM 3167 C C . MET A 1 393 ? -11.483 0.083 -2.269 1.00 87.94 393 MET A C 1
ATOM 3169 O O . MET A 1 393 ? -10.802 -0.768 -2.837 1.00 87.94 393 MET A O 1
ATOM 3173 N N . TYR A 1 394 ? -10.959 0.873 -1.333 1.00 87.88 394 TYR A N 1
ATOM 3174 C CA . TYR A 1 394 ? -9.692 0.598 -0.670 1.00 87.88 394 TYR A CA 1
ATOM 3175 C C . TYR A 1 394 ? -9.579 -0.854 -0.172 1.00 87.88 394 TYR A C 1
ATOM 3177 O O . TYR A 1 394 ? -8.592 -1.519 -0.483 1.00 87.88 394 TYR A O 1
ATOM 3185 N N . LEU A 1 395 ? -10.609 -1.387 0.501 1.00 91.25 395 LEU A N 1
ATOM 3186 C CA . LEU A 1 395 ? -10.571 -2.771 0.991 1.00 91.25 395 LEU A CA 1
ATOM 3187 C C . LEU A 1 395 ? -10.596 -3.813 -0.133 1.00 91.25 395 LEU A C 1
ATOM 3189 O O . LEU A 1 395 ? -9.973 -4.858 0.018 1.00 91.25 395 LEU A O 1
ATOM 3193 N N . SER A 1 396 ? -11.223 -3.527 -1.281 1.00 90.75 396 SER A N 1
ATOM 3194 C CA . SER A 1 396 ? -11.127 -4.405 -2.463 1.00 90.75 396 SER A CA 1
ATOM 3195 C C . SER A 1 396 ? -9.683 -4.526 -2.939 1.00 90.75 396 SER A C 1
ATOM 3197 O O . SER A 1 396 ? -9.252 -5.603 -3.324 1.00 90.75 396 SER A O 1
ATOM 3199 N N . GLN A 1 397 ? -8.906 -3.441 -2.875 1.00 90.44 397 GLN A N 1
ATOM 3200 C CA . GLN A 1 397 ? -7.500 -3.459 -3.291 1.00 90.44 397 GLN A CA 1
ATOM 3201 C C . GLN A 1 397 ? -6.639 -4.293 -2.339 1.00 90.44 397 GLN A C 1
ATOM 3203 O O . GLN A 1 397 ? -5.763 -5.022 -2.794 1.00 90.44 397 GLN A O 1
ATOM 3208 N N . MET A 1 398 ? -6.899 -4.206 -1.032 1.00 93.00 398 MET A N 1
ATOM 3209 C CA . MET A 1 398 ? -6.252 -5.068 -0.039 1.00 93.00 398 MET A CA 1
ATOM 3210 C C . MET A 1 398 ? -6.641 -6.539 -0.263 1.00 93.00 398 MET A C 1
ATOM 3212 O O . MET A 1 398 ? -5.780 -7.413 -0.271 1.00 93.00 398 MET A O 1
ATOM 3216 N N . ARG A 1 399 ? -7.925 -6.808 -0.535 1.00 93.31 399 ARG A N 1
ATOM 3217 C CA . ARG A 1 399 ? -8.442 -8.147 -0.853 1.00 93.31 399 ARG A CA 1
ATOM 3218 C C . ARG A 1 399 ? -7.820 -8.738 -2.108 1.00 93.31 399 ARG A C 1
ATOM 3220 O O . ARG A 1 399 ? -7.445 -9.899 -2.092 1.00 93.31 399 ARG A O 1
ATOM 3227 N N . GLU A 1 400 ? -7.676 -7.953 -3.169 1.00 90.50 400 GLU A N 1
ATOM 3228 C CA . GLU A 1 400 ? -6.984 -8.364 -4.398 1.00 90.50 400 GLU A CA 1
ATOM 3229 C C . GLU A 1 400 ? -5.506 -8.671 -4.154 1.00 90.50 400 GLU A C 1
ATOM 3231 O O . GLU A 1 400 ? -4.974 -9.603 -4.750 1.00 90.50 400 GLU A O 1
ATOM 3236 N N . HIS A 1 401 ? -4.843 -7.912 -3.277 1.00 89.75 401 HIS A N 1
ATOM 3237 C CA . HIS A 1 401 ? -3.441 -8.147 -2.941 1.00 89.75 401 HIS A CA 1
ATOM 3238 C C . HIS A 1 401 ? -3.233 -9.485 -2.217 1.00 89.75 401 HIS A C 1
ATOM 3240 O O . HIS A 1 401 ? -2.288 -10.205 -2.526 1.00 89.75 401 HIS A O 1
ATOM 3246 N N . PHE A 1 402 ? -4.135 -9.832 -1.296 1.00 91.38 402 PHE A N 1
ATOM 3247 C CA . PHE A 1 402 ? -4.099 -11.086 -0.537 1.00 91.38 402 PHE A CA 1
ATOM 3248 C C . PHE A 1 402 ? -5.002 -12.181 -1.122 1.00 91.38 402 PHE A C 1
ATOM 3250 O O . PHE A 1 402 ? -5.372 -13.116 -0.412 1.00 91.38 402 PHE A O 1
ATOM 3257 N N . ASP A 1 403 ? -5.387 -12.083 -2.397 1.00 87.06 403 ASP A N 1
ATOM 3258 C CA . ASP A 1 403 ? -6.271 -13.069 -3.011 1.00 87.06 403 ASP A CA 1
ATOM 3259 C C . ASP A 1 403 ? -5.547 -14.408 -3.191 1.00 87.06 403 ASP A C 1
ATOM 3261 O O . ASP A 1 403 ? -4.612 -14.545 -3.985 1.00 87.06 403 ASP A O 1
ATOM 3265 N N . ARG A 1 404 ? -6.006 -15.422 -2.454 1.00 84.69 404 ARG A N 1
ATOM 3266 C CA . ARG A 1 404 ? -5.499 -16.798 -2.521 1.00 84.69 404 ARG A CA 1
ATOM 3267 C C . ARG A 1 404 ? -6.574 -17.784 -2.955 1.00 84.69 404 ARG A C 1
ATOM 3269 O O . ARG A 1 404 ? -6.431 -18.990 -2.741 1.00 84.69 404 ARG A O 1
ATOM 3276 N N . SER A 1 405 ? -7.608 -17.304 -3.651 1.00 77.44 405 SER A N 1
ATOM 3277 C CA . SER A 1 405 ? -8.729 -18.122 -4.130 1.00 77.44 405 SER A CA 1
ATOM 3278 C C . SER A 1 405 ? -8.266 -19.354 -4.915 1.00 77.44 405 SER A C 1
ATOM 3280 O O . SER A 1 405 ? -8.773 -20.449 -4.698 1.00 77.44 405 SER A O 1
ATOM 3282 N N . LEU A 1 406 ? -7.231 -19.230 -5.758 1.00 74.75 406 LEU A N 1
ATOM 3283 C CA . LEU A 1 406 ? -6.689 -20.365 -6.520 1.00 74.75 406 LEU A CA 1
ATOM 3284 C C . LEU A 1 406 ? -6.083 -21.463 -5.634 1.00 74.75 406 LEU A C 1
ATOM 3286 O O . LEU A 1 406 ? -6.196 -22.647 -5.963 1.00 74.75 406 LEU A O 1
ATOM 3290 N N . GLU A 1 407 ? -5.432 -21.088 -4.532 1.00 80.56 407 GLU A N 1
ATOM 3291 C CA . GLU A 1 407 ? -4.887 -22.045 -3.568 1.00 80.56 407 GLU A CA 1
ATOM 3292 C C . GLU A 1 407 ? -6.001 -22.710 -2.766 1.00 80.56 407 GLU A C 1
ATOM 3294 O O . GLU A 1 407 ? -5.985 -23.930 -2.599 1.00 80.56 407 GLU A O 1
ATOM 3299 N N . CYS A 1 408 ? -6.982 -21.925 -2.319 1.00 74.75 408 CYS A N 1
ATOM 3300 C CA . CYS A 1 408 ? -8.184 -22.419 -1.656 1.00 74.75 408 CYS A CA 1
ATOM 3301 C C . CYS A 1 408 ? -8.929 -23.430 -2.539 1.00 74.75 408 CYS A C 1
ATOM 3303 O O . CYS A 1 408 ? -9.188 -24.551 -2.099 1.00 74.75 408 CYS A O 1
ATOM 3305 N N . ASP A 1 409 ? -9.171 -23.089 -3.805 1.00 73.94 409 ASP A N 1
ATOM 3306 C CA . ASP A 1 409 ? -9.821 -23.968 -4.777 1.00 73.94 409 ASP A CA 1
ATOM 3307 C C . ASP A 1 409 ? -8.991 -25.229 -5.056 1.00 73.94 409 ASP A C 1
ATOM 3309 O O . ASP A 1 409 ? -9.533 -26.312 -5.282 1.00 73.94 409 ASP A O 1
ATOM 3313 N N . ALA A 1 410 ? -7.659 -25.117 -5.077 1.00 73.88 410 ALA A N 1
ATOM 3314 C CA . ALA A 1 410 ? -6.782 -26.271 -5.247 1.00 73.88 410 ALA A CA 1
ATOM 3315 C C . ALA A 1 410 ? -6.852 -27.224 -4.046 1.00 73.88 410 ALA A C 1
ATOM 3317 O O . ALA A 1 410 ? -6.884 -28.441 -4.249 1.00 73.88 410 ALA A O 1
ATOM 3318 N N . ARG A 1 411 ? -6.916 -26.686 -2.821 1.00 81.31 411 ARG A N 1
ATOM 3319 C CA . ARG A 1 411 ? -7.094 -27.471 -1.590 1.00 81.31 411 ARG A CA 1
ATOM 3320 C C . ARG A 1 411 ? -8.460 -28.160 -1.574 1.00 81.31 411 ARG A C 1
ATOM 3322 O O . ARG A 1 411 ? -8.503 -29.363 -1.333 1.00 81.31 411 ARG A O 1
ATOM 3329 N N . ASP A 1 412 ? -9.526 -27.467 -1.972 1.00 77.00 412 ASP A N 1
ATOM 3330 C CA . ASP A 1 412 ? -10.870 -28.058 -2.082 1.00 77.00 412 ASP A CA 1
ATOM 3331 C C . ASP A 1 412 ? -10.915 -29.196 -3.095 1.00 77.00 412 ASP A C 1
ATOM 3333 O O . ASP A 1 412 ? -11.422 -30.282 -2.811 1.00 77.00 412 ASP A O 1
ATOM 3337 N N . ARG A 1 413 ? -10.328 -28.985 -4.280 1.00 77.12 413 ARG A N 1
ATOM 3338 C CA . ARG A 1 413 ? -10.214 -30.050 -5.283 1.00 77.12 413 ARG A CA 1
ATOM 3339 C C . ARG A 1 413 ? -9.444 -31.248 -4.732 1.00 77.12 413 ARG A C 1
ATOM 3341 O O . ARG A 1 413 ? -9.855 -32.378 -4.975 1.00 77.12 413 ARG A O 1
ATOM 3348 N N . ALA A 1 414 ? -8.363 -31.025 -3.985 1.00 79.94 414 ALA A N 1
ATOM 3349 C CA . ALA A 1 414 ? -7.585 -32.105 -3.386 1.00 79.94 414 ALA A CA 1
ATOM 3350 C C . ALA A 1 414 ? -8.380 -32.886 -2.323 1.00 79.94 414 ALA A C 1
ATOM 3352 O O . ALA A 1 414 ? -8.282 -34.112 -2.273 1.00 79.94 414 ALA A O 1
ATOM 3353 N N . GLU A 1 415 ? -9.190 -32.218 -1.501 1.00 81.75 415 GLU A N 1
ATOM 3354 C CA . GLU A 1 415 ? -10.075 -32.881 -0.533 1.00 81.75 415 GLU A CA 1
ATOM 3355 C C . GLU A 1 415 ? -11.167 -33.705 -1.221 1.00 81.75 415 GLU A C 1
ATOM 3357 O O . GLU A 1 415 ? -11.383 -34.864 -0.863 1.00 81.75 415 GLU A O 1
ATOM 3362 N N . VAL A 1 416 ? -11.796 -33.158 -2.265 1.00 77.31 416 VAL A N 1
ATOM 3363 C CA . VAL A 1 416 ? -12.782 -33.890 -3.073 1.00 77.31 416 VAL A CA 1
ATOM 3364 C C . VAL A 1 416 ? -12.152 -35.122 -3.728 1.00 77.31 416 VAL A C 1
ATOM 3366 O O . VAL A 1 416 ? -12.751 -36.197 -3.701 1.00 77.31 416 VAL A O 1
ATOM 3369 N N . VAL A 1 417 ? -10.932 -35.010 -4.265 1.00 75.44 417 VAL A N 1
ATOM 3370 C CA . VAL A 1 417 ? -10.196 -36.154 -4.832 1.00 75.44 417 VAL A CA 1
ATOM 3371 C C . VAL A 1 417 ? -9.956 -37.234 -3.775 1.00 75.44 417 VAL A C 1
ATOM 3373 O O . VAL A 1 417 ? -10.277 -38.394 -4.027 1.00 75.44 417 VAL A O 1
ATOM 3376 N N . LYS A 1 418 ? -9.500 -36.869 -2.569 1.00 78.38 418 LYS A N 1
ATOM 3377 C CA . LYS A 1 418 ? -9.317 -37.828 -1.463 1.00 78.38 418 LYS A CA 1
ATOM 3378 C C . LYS A 1 418 ? -10.619 -38.542 -1.095 1.00 78.38 418 LYS A C 1
ATOM 3380 O O . LYS A 1 418 ? -10.614 -39.749 -0.867 1.00 78.38 418 LYS A O 1
ATOM 3385 N N . LEU A 1 419 ? -11.746 -37.827 -1.055 1.00 76.75 419 LEU A N 1
ATOM 3386 C CA . LEU A 1 419 ? -13.057 -38.432 -0.788 1.00 76.75 419 LEU A CA 1
ATOM 3387 C C . LEU A 1 419 ? -13.448 -39.450 -1.869 1.00 76.75 419 LEU A C 1
ATOM 3389 O O . LEU A 1 419 ? -13.966 -40.520 -1.543 1.00 76.75 419 LEU A O 1
ATOM 3393 N N . ILE A 1 420 ? -13.174 -39.145 -3.142 1.00 71.94 420 ILE A N 1
ATOM 3394 C CA . ILE A 1 420 ? -13.413 -40.060 -4.267 1.00 71.94 420 ILE A CA 1
ATOM 3395 C C . ILE A 1 420 ? -12.526 -41.306 -4.153 1.00 71.94 420 ILE A C 1
ATOM 3397 O O . ILE A 1 420 ? -13.024 -42.418 -4.331 1.00 71.94 420 ILE A O 1
ATOM 3401 N N . GLU A 1 421 ? -11.244 -41.146 -3.823 1.00 73.75 421 GLU A N 1
ATOM 3402 C CA . GLU A 1 421 ? -10.304 -42.260 -3.638 1.00 73.75 421 GLU A CA 1
ATOM 3403 C C . GLU A 1 421 ? -10.747 -43.187 -2.500 1.00 73.75 421 GLU A C 1
ATOM 3405 O O . GLU A 1 421 ? -10.878 -44.393 -2.708 1.00 73.75 421 GLU A O 1
ATOM 3410 N N . VAL A 1 422 ? -11.092 -42.634 -1.332 1.00 75.12 422 VAL A N 1
ATOM 3411 C CA . VAL A 1 422 ? -11.597 -43.407 -0.181 1.00 75.12 422 VAL A CA 1
ATOM 3412 C C . VAL A 1 422 ? -12.902 -44.132 -0.523 1.00 75.12 422 VAL A C 1
ATOM 3414 O O . VAL A 1 422 ? -13.075 -45.312 -0.194 1.00 75.12 422 VAL A O 1
ATOM 3417 N N . ALA A 1 423 ? -13.829 -43.463 -1.213 1.00 68.00 423 ALA A N 1
ATOM 3418 C CA . ALA A 1 423 ? -15.063 -44.091 -1.676 1.00 68.00 423 ALA A CA 1
ATOM 3419 C C . ALA A 1 423 ? -14.770 -45.235 -2.663 1.00 68.00 423 ALA A C 1
ATOM 3421 O O . ALA A 1 423 ? -15.353 -46.318 -2.537 1.00 68.00 423 ALA A O 1
ATOM 3422 N N . GLY A 1 424 ? -13.825 -45.037 -3.584 1.00 62.06 424 GLY A N 1
ATOM 3423 C CA . GLY A 1 424 ? -13.337 -46.045 -4.522 1.00 62.06 424 GLY A CA 1
ATOM 3424 C C . GLY A 1 424 ? -12.725 -47.258 -3.822 1.00 62.06 424 GLY A C 1
ATOM 3425 O O . GLY A 1 424 ? -13.134 -48.387 -4.091 1.00 62.06 424 GLY A O 1
ATOM 3426 N N . GLU A 1 425 ? -11.824 -47.050 -2.861 1.00 59.91 425 GLU A N 1
ATOM 3427 C CA . GLU A 1 425 ? -11.231 -48.118 -2.050 1.00 59.91 425 GLU A CA 1
ATOM 3428 C C . GLU A 1 425 ? -12.280 -48.885 -1.243 1.00 59.91 425 GLU A C 1
ATOM 3430 O O . GLU A 1 425 ? -12.231 -50.113 -1.163 1.00 59.91 425 GLU A O 1
ATOM 3435 N N . SER A 1 426 ? -13.266 -48.190 -0.668 1.00 56.12 426 SER A N 1
ATOM 3436 C CA . SER A 1 426 ? -14.364 -48.831 0.060 1.00 56.12 426 SER A CA 1
ATOM 3437 C C . SER A 1 426 ? -15.244 -49.684 -0.863 1.00 56.12 426 SER A C 1
ATOM 3439 O O . SER A 1 426 ? -15.655 -50.784 -0.484 1.00 56.12 426 SER A O 1
ATOM 3441 N N . CYS A 1 427 ? -15.477 -49.230 -2.101 1.00 49.81 427 CYS A N 1
ATOM 3442 C CA . CYS A 1 427 ? -16.205 -49.979 -3.123 1.00 49.81 427 CYS A CA 1
ATOM 3443 C C . CYS A 1 427 ? -15.415 -51.206 -3.588 1.00 49.81 427 CYS A C 1
ATOM 3445 O O . CYS A 1 427 ? -15.988 -52.290 -3.696 1.00 49.81 427 CYS A O 1
ATOM 3447 N N . VAL A 1 428 ? -14.103 -51.069 -3.807 1.00 53.94 428 VAL A N 1
ATOM 3448 C CA . VAL A 1 428 ? -13.212 -52.182 -4.163 1.00 53.94 428 VAL A CA 1
ATOM 3449 C C . VAL A 1 428 ? -13.142 -53.198 -3.023 1.00 53.94 428 VAL A C 1
ATOM 3451 O O . VAL A 1 428 ? -13.363 -54.380 -3.271 1.00 53.94 428 VAL A O 1
ATOM 3454 N N . LYS A 1 429 ? -12.956 -52.767 -1.768 1.00 50.50 429 LYS A N 1
ATOM 3455 C CA . LYS A 1 429 ? -12.993 -53.654 -0.590 1.00 50.50 429 LYS A CA 1
ATOM 3456 C C . LYS A 1 429 ? -14.330 -54.389 -0.474 1.00 50.50 429 LYS A C 1
ATOM 3458 O O . LYS A 1 429 ? -14.330 -55.602 -0.287 1.00 50.50 429 LYS A O 1
ATOM 3463 N N . ARG A 1 430 ? -15.469 -53.705 -0.652 1.00 48.25 430 ARG A N 1
ATOM 3464 C CA . ARG A 1 430 ? -16.797 -54.354 -0.664 1.00 48.25 430 ARG A CA 1
ATOM 3465 C C . ARG A 1 430 ? -16.926 -55.384 -1.786 1.00 48.25 430 ARG A C 1
ATOM 3467 O O . ARG A 1 430 ? -17.480 -56.452 -1.550 1.00 48.25 430 ARG A O 1
ATOM 3474 N N . ARG A 1 431 ? -16.396 -55.101 -2.980 1.00 45.72 431 ARG A N 1
ATOM 3475 C CA . ARG A 1 431 ? -16.401 -56.046 -4.108 1.00 45.72 431 ARG A CA 1
ATOM 3476 C C . ARG A 1 431 ? -15.506 -57.255 -3.846 1.00 45.72 431 ARG A C 1
ATOM 3478 O O . ARG A 1 431 ? -15.937 -58.369 -4.099 1.00 45.72 431 ARG A O 1
ATOM 3485 N N . VAL A 1 432 ? -14.310 -57.057 -3.296 1.00 48.59 432 VAL A N 1
ATOM 3486 C CA . VAL A 1 432 ? -13.385 -58.148 -2.950 1.00 48.59 432 VAL A CA 1
ATOM 3487 C C . VAL A 1 432 ? -13.966 -59.034 -1.844 1.00 48.59 432 VAL A C 1
ATOM 3489 O O . VAL A 1 432 ? -13.892 -60.249 -1.968 1.00 48.59 432 VAL A O 1
ATOM 3492 N N . ILE A 1 433 ? -14.623 -58.463 -0.825 1.00 51.69 433 ILE A N 1
ATOM 3493 C CA . ILE A 1 433 ? -15.339 -59.228 0.216 1.00 51.69 433 ILE A CA 1
ATOM 3494 C C . ILE A 1 433 ? -16.542 -59.985 -0.374 1.00 51.69 433 ILE A C 1
ATOM 3496 O O . ILE A 1 433 ? -16.792 -61.138 -0.024 1.00 51.69 433 ILE A O 1
ATOM 3500 N N . ALA A 1 434 ? -17.299 -59.367 -1.285 1.00 47.78 434 ALA A N 1
ATOM 3501 C CA . ALA A 1 434 ? -18.426 -60.027 -1.947 1.00 47.78 434 ALA A CA 1
ATOM 3502 C C . ALA A 1 434 ? -17.969 -61.187 -2.849 1.00 47.78 434 ALA A C 1
ATOM 3504 O O . ALA A 1 434 ? -18.613 -62.230 -2.881 1.00 47.78 434 ALA A O 1
ATOM 3505 N N . VAL A 1 435 ? -16.837 -61.036 -3.542 1.00 50.06 435 VAL A N 1
ATOM 3506 C CA . VAL A 1 435 ? -16.258 -62.102 -4.368 1.00 50.06 435 VAL A CA 1
ATOM 3507 C C . VAL A 1 435 ? -15.638 -63.192 -3.490 1.00 50.06 435 VAL A C 1
ATOM 3509 O O . VAL A 1 435 ? -15.918 -64.362 -3.714 1.00 50.06 435 VAL A O 1
ATOM 3512 N N . SER A 1 436 ? -14.886 -62.860 -2.437 1.00 47.81 436 SER A N 1
ATOM 3513 C CA . SER A 1 436 ? -14.294 -63.875 -1.550 1.00 47.81 436 SER A CA 1
ATOM 3514 C C . SER A 1 436 ? -15.344 -64.685 -0.782 1.00 47.81 436 SER A C 1
ATOM 3516 O O . SER A 1 436 ? -15.186 -65.890 -0.612 1.00 47.81 436 SER A O 1
ATOM 3518 N N . SER A 1 437 ? -16.454 -64.060 -0.374 1.00 49.59 437 SER A N 1
ATOM 3519 C CA . SER A 1 437 ? -17.581 -64.759 0.263 1.00 49.59 437 SER A CA 1
ATOM 3520 C C . SER A 1 437 ? -18.414 -65.605 -0.705 1.00 49.59 437 SER A C 1
ATOM 3522 O O . SER A 1 437 ? -19.029 -66.576 -0.267 1.00 49.59 437 SER A O 1
ATOM 3524 N N . ALA A 1 438 ? -18.424 -65.277 -2.002 1.00 46.34 438 ALA A N 1
ATOM 3525 C CA . ALA A 1 438 ? -19.008 -66.131 -3.034 1.00 46.34 438 ALA A CA 1
ATOM 3526 C C . ALA A 1 438 ? -18.135 -67.372 -3.290 1.00 46.34 438 ALA A C 1
ATOM 3528 O O . ALA A 1 438 ? -18.651 -68.482 -3.321 1.00 46.34 438 ALA A O 1
ATOM 3529 N N . TRP A 1 439 ? -16.810 -67.211 -3.350 1.00 41.47 439 TRP A N 1
ATOM 3530 C CA . TRP A 1 439 ? -15.880 -68.329 -3.560 1.00 41.47 439 TRP A CA 1
ATOM 3531 C C . TRP A 1 439 ? -15.829 -69.284 -2.356 1.00 41.47 439 TRP A C 1
ATOM 3533 O O . TRP A 1 439 ? -15.790 -70.495 -2.535 1.00 41.47 439 TRP A O 1
ATOM 3543 N N . ALA A 1 440 ? -15.939 -68.769 -1.125 1.00 47.88 440 ALA A N 1
ATOM 3544 C CA . ALA A 1 440 ? -16.016 -69.597 0.084 1.00 47.88 440 ALA A CA 1
ATOM 3545 C C . ALA A 1 440 ? -17.322 -70.413 0.217 1.00 47.88 440 ALA A C 1
ATOM 3547 O O . ALA A 1 440 ? -17.406 -71.282 1.083 1.00 47.88 440 ALA A O 1
ATOM 3548 N N . LYS A 1 441 ? -18.352 -70.130 -0.595 1.00 48.22 441 LYS A N 1
ATOM 3549 C CA . LYS A 1 441 ? -19.614 -70.890 -0.616 1.00 48.22 441 LYS A CA 1
ATOM 3550 C C . LYS A 1 441 ? -19.662 -71.971 -1.696 1.00 48.22 441 LYS A C 1
ATOM 3552 O O . LYS A 1 441 ? -20.451 -72.899 -1.544 1.00 48.22 441 LYS A O 1
ATOM 3557 N N . ASP A 1 442 ? -18.823 -71.869 -2.725 1.00 42.75 442 ASP A N 1
ATOM 3558 C CA . ASP A 1 442 ? -18.813 -72.809 -3.852 1.00 42.75 442 ASP A CA 1
ATOM 3559 C C . ASP A 1 442 ? -17.751 -73.920 -3.717 1.00 42.75 442 ASP A C 1
ATOM 3561 O O . ASP A 1 442 ? -17.855 -74.943 -4.392 1.00 42.75 442 ASP A O 1
ATOM 3565 N N . ASP A 1 443 ? -16.796 -73.809 -2.786 1.00 40.28 443 ASP A N 1
ATOM 3566 C CA . ASP A 1 443 ? -15.826 -74.876 -2.495 1.00 40.28 443 AS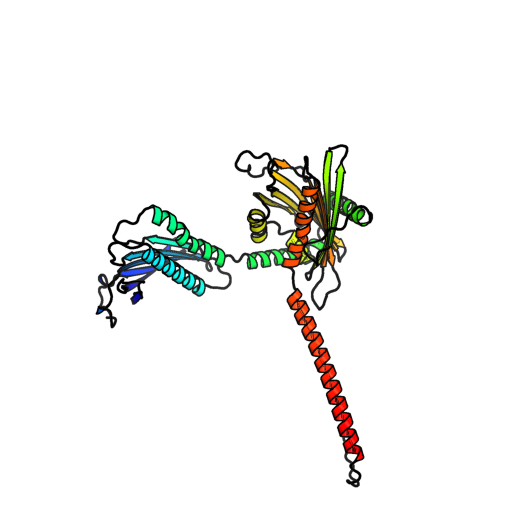P A CA 1
ATOM 3567 C C . ASP A 1 443 ? -16.335 -75.864 -1.426 1.00 40.28 443 ASP A C 1
ATOM 3569 O O . ASP A 1 443 ? -15.847 -75.952 -0.302 1.00 40.28 443 ASP A O 1
ATOM 3573 N N . ALA A 1 444 ? -17.307 -76.688 -1.823 1.00 43.22 444 ALA A N 1
ATOM 3574 C CA . ALA A 1 444 ? -17.600 -77.981 -1.195 1.00 43.22 444 ALA A CA 1
ATOM 3575 C C . ALA A 1 444 ? -16.669 -79.105 -1.717 1.00 43.22 444 ALA A C 1
ATOM 3577 O O . ALA A 1 444 ? -17.028 -80.281 -1.671 1.00 43.22 444 ALA A O 1
ATOM 3578 N N . CYS A 1 445 ? -15.496 -78.763 -2.267 1.00 40.94 445 CYS A N 1
ATOM 3579 C CA . CYS A 1 445 ? -14.643 -79.689 -3.024 1.00 40.94 445 CYS A CA 1
ATOM 3580 C C . CYS A 1 445 ? -13.166 -79.739 -2.596 1.00 40.94 445 CYS A C 1
ATOM 3582 O O . CYS A 1 445 ? -12.347 -80.267 -3.346 1.00 40.94 445 CYS A O 1
ATOM 3584 N N . LEU A 1 446 ? -12.806 -79.297 -1.386 1.00 37.78 446 LEU A N 1
ATOM 3585 C CA . LEU A 1 446 ? -11.495 -79.613 -0.805 1.00 37.78 446 LEU A CA 1
ATOM 3586 C C . LEU A 1 446 ? -11.651 -80.127 0.628 1.00 37.78 446 LEU A C 1
ATOM 3588 O O . LEU A 1 446 ? -11.975 -79.387 1.553 1.00 37.78 446 LEU A O 1
ATOM 3592 N N . GLY A 1 447 ? -11.454 -81.438 0.768 1.00 36.97 447 GLY A N 1
ATOM 3593 C CA . GLY A 1 447 ? -11.388 -82.131 2.045 1.00 36.97 447 GLY A CA 1
ATOM 3594 C C . GLY A 1 447 ? -10.192 -81.698 2.895 1.00 36.97 447 GLY A C 1
ATOM 3595 O O . GLY A 1 447 ? -9.187 -81.205 2.387 1.00 36.97 447 GLY A O 1
ATOM 3596 N N . ASP A 1 448 ? -10.362 -81.902 4.198 1.00 43.91 448 ASP A N 1
ATOM 3597 C CA . ASP A 1 448 ? -9.397 -81.858 5.298 1.00 43.91 448 ASP A CA 1
ATOM 3598 C C . ASP A 1 448 ? -7.933 -81.520 4.949 1.00 43.91 448 ASP A C 1
ATOM 3600 O O . ASP A 1 448 ? -7.112 -82.394 4.666 1.00 43.91 448 ASP A O 1
ATOM 3604 N N . ALA A 1 449 ? -7.566 -80.247 5.120 1.00 34.09 449 ALA A N 1
ATOM 3605 C CA . ALA A 1 449 ? -6.206 -79.846 5.477 1.00 34.09 449 ALA A CA 1
ATOM 3606 C C . ALA A 1 449 ? -6.237 -78.560 6.334 1.00 34.09 449 ALA A C 1
ATOM 3608 O O . ALA A 1 449 ? -6.893 -77.587 5.954 1.00 34.09 449 ALA A O 1
ATOM 3609 N N . PRO A 1 450 ? -5.538 -78.501 7.485 1.00 39.16 450 PRO A N 1
ATOM 3610 C CA . PRO A 1 450 ? -5.550 -77.325 8.343 1.00 39.16 450 PRO A CA 1
ATOM 3611 C C . PRO A 1 450 ? -4.584 -76.266 7.795 1.00 39.16 450 PRO A C 1
ATOM 3613 O O . PRO A 1 450 ? -3.375 -76.340 8.005 1.00 39.16 450 PRO A O 1
ATOM 3616 N N . LEU A 1 451 ? -5.114 -75.246 7.121 1.00 31.66 451 LEU A N 1
ATOM 3617 C CA . LEU A 1 451 ? -4.374 -74.018 6.833 1.00 31.66 451 LEU A CA 1
ATOM 3618 C C . LEU A 1 451 ? -4.603 -73.014 7.966 1.00 31.66 451 LEU A C 1
ATOM 3620 O O . LEU A 1 451 ? -5.512 -72.188 7.941 1.00 31.66 451 LEU A O 1
ATOM 3624 N N . THR A 1 452 ? -3.750 -73.080 8.985 1.00 39.84 452 THR A N 1
ATOM 3625 C CA . THR A 1 452 ? -3.557 -71.972 9.922 1.00 39.84 452 THR A CA 1
ATOM 3626 C C . THR A 1 452 ? -2.908 -70.798 9.191 1.00 39.84 452 THR A C 1
ATOM 3628 O O . THR A 1 452 ? -1.714 -70.847 8.904 1.00 39.84 452 THR A O 1
ATOM 3631 N N . TYR A 1 453 ? -3.657 -69.721 8.960 1.00 29.97 453 TYR A N 1
ATOM 3632 C CA . TYR A 1 453 ? -3.083 -68.395 8.727 1.00 29.97 453 TYR A CA 1
ATOM 3633 C C . TYR A 1 453 ? -3.316 -67.532 9.969 1.00 29.97 453 TYR A C 1
ATOM 3635 O O . TYR A 1 453 ? -4.419 -67.058 10.231 1.00 29.97 453 TYR A O 1
ATOM 3643 N N . LYS A 1 454 ? -2.252 -67.356 10.760 1.00 34.41 454 LYS A N 1
ATOM 3644 C CA . LYS A 1 454 ? -2.146 -66.270 11.737 1.00 34.41 454 LYS A CA 1
ATOM 3645 C C . LYS A 1 454 ? -1.864 -64.979 10.967 1.00 34.41 454 LYS A C 1
ATOM 3647 O O . LYS A 1 454 ? -0.855 -64.905 10.272 1.00 34.41 454 LYS A O 1
ATOM 3652 N N . CYS A 1 455 ? -2.723 -63.975 11.122 1.00 30.95 455 CYS A N 1
ATOM 3653 C CA . CYS A 1 455 ? -2.342 -62.589 10.863 1.00 30.95 455 CYS A CA 1
ATOM 3654 C C . CYS A 1 455 ? -1.369 -62.134 11.959 1.00 30.95 455 CYS A C 1
ATOM 3656 O O . CYS A 1 455 ? -1.681 -62.258 13.146 1.00 30.95 455 CYS A O 1
ATOM 3658 N N . SER A 1 456 ? -0.213 -61.624 11.540 1.00 39.50 456 SER A N 1
ATOM 3659 C CA . SER A 1 456 ? 0.664 -60.729 12.303 1.00 39.50 456 SER A CA 1
ATOM 3660 C C . SER A 1 456 ? 0.531 -59.322 11.752 1.00 39.50 456 SER A C 1
ATOM 3662 O O . SER A 1 456 ? 0.558 -59.231 10.500 1.00 39.50 456 SER A O 1
#

Organism: NCBI:txid1606542

Radius of gyration: 34.56 Å; Cα contacts (8 Å, |Δi|>4): 698; chains: 1; bounding box: 77×111×81 Å

Secondary structure (DSSP, 8-state):
-EEEEEEPPSTTPPPEEEEEEEEEEEEEETTEEEEEEEEEEGGG--SPPPPPTTGGGSEEEEEEEEEEEEEEETTEEEEEEEEEEE---SS--HHHHHHHHHHHHHHHHHHHHHT--TT-EEEEEEEEEEE-SS---HHHHHHHHHHHHHHHHHHHHHS--HHHHHHHHHHHHHHHHHHTGGG----HHHHHHHHHHHHHHHHHHH-TTSSEEE--SSTT-EEEEEEEE-TTT--EEEEEEEEEEESS-HHHHHHHHH--S-HHHHHHHHHHS-EEEEEEEEEETTEEEEEEEE----TTPPEEEEEEEEEEEESSSSEEEEEEEE------PPPPSSSPPEEE-EEEEEEEEEEEEEETTEEEEEEEEEEEEE--S---HHHHHHHHHHHHTHHHHHHHHT--HHHHHHHHHHHHHHHHHHHHHHHHHHHHHHHHHHHHHH--------------

Mean predicted aligned error: 17.39 Å

pLDDT: mean 74.1, std 16.99, range [29.97, 97.88]

Nearest PDB structures (foldseek):
  6iez-assembly1_A  TM=6.913E-01  e=1.549E-10  Homo sapiens
  5zyi-assembly1_A  TM=6.918E-01  e=3.455E-10  Homo sapiens
  5zyh-assembly1_A  TM=6.746E-01  e=1.463E-10  Homo sapiens
  2e3s-assembly1_A  TM=7.186E-01  e=3.047E-09  Homo sapiens
  2e3r-assembly2_B  TM=6.728E-01  e=7.275E-10  Homo sapiens

InterPro domains:
  IPR023393 START-like domain superfamily [G3DSA:3.30.530.20] (196-403)

Sequence (456 aa):
MQYSRSIKLPGNFQDRLFNCWFTWDHWIEDGQKVYIIAFCPMSEYMGTPHRVNGDESMVLGTTRGLHLLKEITKDTCEWTRAQCVDLNISGVPTSLLNFLAKQQLSKTNKVQENFRRNGLKTKVTMIQRIDVNGIIPTWLVSQKVPYALSVLQQAADYFRQDDLVEAEELRVLSNFLTEELKDEVYTAEENALIDRVSEKLDNLEEKEGTLTKVVSPDVFVKMDTTVVFDVVDHHKTMIGRAVTVLDASVEDCVAWELLRVTRAKMKKQLEEQGGLARTVTPINGHSHIFQNCIDLKVPSFAIREWVGLCVWKWVDEYTLVVCLEDYEDEVRFPKGGAGKKYIRASAESYWKYEKLADSKGLPQTRVTYCQLVDLKGYITKSLTNGKIVWTLMYLSQMREHFDRSLECDARDRAEVVKLIEVAGESCVKRRVIAVSSAWAKDDACLGDAPLTYKCS

Foldseek 3Di:
DWDWDWDDFPDPDFIEIFTWDKDKDWDADPNKIKIKIWIFGPVPDPDDDDDDPPCVRGDYKYKTKMWMWIDPDPQEIEIEIEMEIERPDEPDDPVRVVVVLVVVLVVLVVVLVVPPDDDGDYHYHYDYDYDYPYDDDPVSVVVCVVVSCVSVVVSCVSSPVLVVVLVVLLVVQLVCVVPPQQVDDDDPVLVVQCCVLVVVVVVVVVPVPQWAWDDAPDPQKTKTWHWDQDPVQRFIKIKMKIKGKFLAALSSLVSVVVPCPRPVNVCCCVPPVQWDDWDWADPDSFKIWTKTWGDNPDPPDAIEIFIWIWGWHDPDPFKIKIKIFGDDDDDDDDPDPDDGDYDYKTKIKMWIWGWDPNDLNTTMIMIMIMMIITRDDDDDPVRSVVVSSVVNCVVVVSRVVRPPVVVNVVSVVVVVVVVVVVVVVVVVVVVVVVVVVVVVVPPPDDDDDDDDDDDD